Protein AF-0000000073392767 (afdb_homodimer)

Sequence (766 aa):
MIFISKFLPYGKQCIDQEDIDAVADVLSEDFITQGPKITEFEEEIAKYVGAKYGVAFNSGTSALHGAYFALGLDKGDEMITTPNTFVATANAGLYLGAKVNFCDVEKQTGNIDASKLEANENTKLITPVHYSGNPVNLKEIADIAEDNDARIIEDGAHALGAKYNGKKIGSLKYSEMAMFSFHPVKHITTGEGGIIVTNDEEYYERLQLFRSHGITKNNLVNPRDGDWYYEMQHLGFNYRITDIQCALGLSQLKKLDSFVENRRKIAEKYNGMFEDNPYFDVVKENPDGESAYHLYPILLKEKYANHKKEIFSKLRSEGLGVQVHYIPVYLQPYYQNLGFNKGLCPVDEEFYKRELSIPMYPTLTDEDLEFVQEKLYKVFSEYMIFISKFLPYGKQCIDQEDIDAVADVLSEDFITQGPKITEFEEEIAKYVGAKYGVAFNSGTSALHGAYFALGLDKGDEMITTPNTFVATANAGLYLGAKVNFCDVEKQTGNIDASKLEANENTKLITPVHYSGNPVNLKEIADIAEDNDARIIEDGAHALGAKYNGKKIGSLKYSEMAMFSFHPVKHITTGEGGIIVTNDEEYYERLQLFRSHGITKNNLVNPRDGDWYYEMQHLGFNYRITDIQCALGLSQLKKLDSFVENRRKIAEKYNGMFEDNPYFDVVKENPDGESAYHLYPILLKEKYANHKKEIFSKLRSEGLGVQVHYIPVYLQPYYQNLGFNKGLCPVDEEFYKRELSIPMYPTLTDEDLEFVQEKLYKVFSEY

Secondary structure (DSSP, 8-state):
-------EES------HHHHHHHHHHHTSS-SBSSHHHHHHHHHHHHHHT-SEEEEESSHHHHHHHHHHHHT--TT-EEEE-SSS-THHHHHHHHTT-EEEE--B-TTT-SB-GGG----TTEEEEE-B-GGG----HHHHHHHHHHTT-EEEEE-TT-TT-EETTEETTS-SS-SEEEEE--TTSSS--SS-EEEEES-HHHHHHHHHHHBTTEESSS-SS--SSTT--EE-S---B-PPBHHHHHHHHHHHTTHHHHHHHHHHHHHHHHHHTTT-SSEEEPPPPTTEE---S-EEEEE-HHHHTTHHHHHHHHHHTTEE-B-----GGGSHHHHHTT--TTSSHHHHHHHHHEEEEP--TT--HHHHHHHHHHHHHHHTT-/-------EES------HHHHHHHHHHHTSS-SBSSHHHHHHHHHHHHHHT-SEEEEESSHHHHHHHHHHHHT--TT-EEEE-SSS-THHHHHHHHTT-EEEE--B-TTT-SB-GGG----TTEEEEE-B-GGG----HHHHHHHHHHTT-EEEEE-TT-TT-EETTEETTS-SS-SEEEEE--TTSSS--SS-EEEEES-HHHHHHHHHHHBTTEESSS-SS--SSTT--EE-S---B-PPBHHHHHHHHHHHTTHHHHHHHHHHHHHHHHHHTTT-SSEEEPPPPTTEE---S-EEEEE-HHHHTTHHHHHHHHHHTTEE-B-----GGGSHHHHHTT--TTSSHHHHHHHHHEEEEP--TT--HHHHHHHHHHHHHHHTT-

InterPro domains:
  IPR000653 DegT/DnrJ/EryC1/StrS aminotransferase [PF01041] (14-376)
  IPR000653 DegT/DnrJ/EryC1/StrS aminotransferase [PIRSF000390] (6-381)
  IPR000653 DegT/DnrJ/EryC1/StrS aminotransferase [PTHR30244] (8-380)
  IPR000653 DegT/DnrJ/EryC1/StrS aminotransferase [cd00616] (19-376)
  IPR015421 Pyridoxal phosphate-dependent transferase, major domain [G3DSA:3.40.640.10] (3-255)
  IPR015422 Pyridoxal phosphate-dependent transferase, small domain [G3DSA:3.90.1150.10] (257-383)
  IPR015424 Pyridoxal phosphate-dependent transferase [SSF53383] (7-381)
  IPR020026 UDP-4-amino-4,6-dideoxy-N-acetyl-beta-L-altrosamine transaminase [TIGR03588] (7-380)

Structure (mmCIF, N/CA/C/O backbone):
data_AF-0000000073392767-model_v1
#
loop_
_entity.id
_entity.type
_entity.pdbx_description
1 polymer 'Pleiotropic regulatory protein DegT (PLP-dependent)'
#
loop_
_atom_site.group_PDB
_atom_site.id
_atom_site.type_symbol
_atom_site.label_atom_id
_atom_site.label_alt_id
_atom_site.label_comp_id
_atom_site.label_asym_id
_atom_site.label_entity_id
_atom_site.label_seq_id
_atom_site.pdbx_PDB_ins_code
_atom_site.Cartn_x
_atom_site.Cartn_y
_atom_site.Cartn_z
_atom_site.occupancy
_atom_site.B_iso_or_equiv
_atom_site.auth_seq_id
_atom_site.auth_comp_id
_atom_site.auth_asym_id
_atom_site.auth_atom_id
_atom_site.pdbx_PDB_model_num
ATOM 1 N N . MET A 1 1 ? 22.078 -32.375 21.266 1 30.36 1 MET A N 1
ATOM 2 C CA . MET A 1 1 ? 22.281 -31.703 19.984 1 30.36 1 MET A CA 1
ATOM 3 C C . MET A 1 1 ? 20.984 -31.688 19.188 1 30.36 1 MET A C 1
ATOM 5 O O . MET A 1 1 ? 20.516 -32.75 18.75 1 30.36 1 MET A O 1
ATOM 9 N N . ILE A 1 2 ? 20.047 -30.891 19.453 1 40.34 2 ILE A N 1
ATOM 10 C CA . ILE A 1 2 ? 18.703 -31 18.891 1 40.34 2 ILE A CA 1
ATOM 11 C C . ILE A 1 2 ? 18.766 -30.938 17.375 1 40.34 2 ILE A C 1
ATOM 13 O O . ILE A 1 2 ? 19.266 -29.953 16.812 1 40.34 2 ILE A O 1
ATOM 17 N N . PHE A 1 3 ? 18.891 -32.031 16.703 1 46.5 3 PHE A N 1
ATOM 18 C CA . PHE A 1 3 ? 18.969 -32.219 15.258 1 46.5 3 PHE A CA 1
ATOM 19 C C . PHE A 1 3 ? 17.938 -31.359 14.531 1 46.5 3 PHE A C 1
ATOM 21 O O . PHE A 1 3 ? 16.734 -31.562 14.672 1 46.5 3 PHE A O 1
ATOM 28 N N . ILE A 1 4 ? 18.203 -30.141 14.516 1 52.38 4 ILE A N 1
ATOM 29 C CA . ILE A 1 4 ? 17.219 -29.344 13.781 1 52.38 4 ILE A CA 1
ATOM 30 C C . ILE A 1 4 ? 17.047 -29.906 12.375 1 52.38 4 ILE A C 1
ATOM 32 O O . ILE A 1 4 ? 18 -29.969 11.602 1 52.38 4 ILE A O 1
ATOM 36 N N . SER A 1 5 ? 16.047 -30.812 12.062 1 75.69 5 SER A N 1
ATOM 37 C CA . SER A 1 5 ? 15.766 -31.453 10.781 1 75.69 5 SER A CA 1
ATOM 38 C C . SER A 1 5 ? 15.734 -30.438 9.648 1 75.69 5 SER A C 1
ATOM 40 O O . SER A 1 5 ? 15.398 -29.281 9.859 1 75.69 5 SER A O 1
ATOM 42 N N . LYS A 1 6 ? 16.484 -30.734 8.664 1 91.25 6 LYS A N 1
ATOM 43 C CA . LYS A 1 6 ? 16.594 -29.953 7.434 1 91.25 6 LYS A CA 1
ATOM 44 C C . LYS A 1 6 ? 15.219 -29.641 6.863 1 91.25 6 LYS A C 1
ATOM 46 O O . LYS A 1 6 ? 14.359 -30.516 6.781 1 91.25 6 LYS A O 1
ATOM 51 N N . PHE A 1 7 ? 14.82 -28.25 6.582 1 96.62 7 PHE A N 1
ATOM 52 C CA . PHE A 1 7 ? 13.562 -27.828 5.973 1 96.62 7 PHE A CA 1
ATOM 53 C C . PHE A 1 7 ? 13.828 -26.953 4.758 1 96.62 7 PHE A C 1
ATOM 55 O O . PHE A 1 7 ? 14.5 -25.922 4.859 1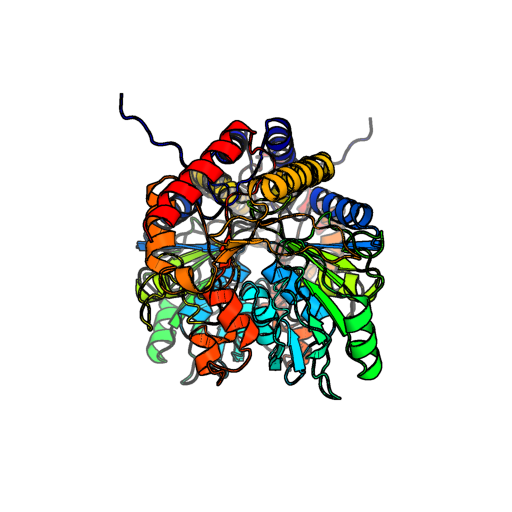 96.62 7 PHE A O 1
ATOM 62 N N . LEU A 1 8 ? 13.375 -27.422 3.561 1 97.81 8 LEU A N 1
ATOM 63 C CA . LEU A 1 8 ? 13.461 -26.656 2.318 1 97.81 8 LEU A CA 1
ATOM 64 C C . LEU A 1 8 ? 12.117 -26.016 1.984 1 97.81 8 LEU A C 1
ATOM 66 O O . LEU A 1 8 ? 11.18 -26.703 1.565 1 97.81 8 LEU A O 1
ATOM 70 N N . PRO A 1 9 ? 12.023 -24.641 2.148 1 97.19 9 PRO A N 1
ATOM 71 C CA . PRO A 1 9 ? 10.766 -24 1.758 1 97.19 9 PRO A CA 1
ATOM 72 C C . PRO A 1 9 ? 10.508 -24.078 0.255 1 97.19 9 PRO A C 1
ATOM 74 O O . PRO A 1 9 ? 11.422 -24.375 -0.519 1 97.19 9 PRO A O 1
ATOM 77 N N . TYR A 1 10 ? 9.273 -23.859 -0.136 1 96.81 10 TYR A N 1
ATOM 78 C CA . TYR A 1 10 ? 8.977 -23.938 -1.562 1 96.81 10 TYR A CA 1
ATOM 79 C C . TYR A 1 10 ? 9.672 -22.812 -2.322 1 96.81 10 TYR A C 1
ATOM 81 O O . TYR A 1 10 ? 9.945 -22.938 -3.518 1 96.81 10 TYR A O 1
ATOM 89 N N . GLY A 1 11 ? 9.875 -21.656 -1.619 1 95.69 11 GLY A N 1
ATOM 90 C CA . GLY A 1 11 ? 10.555 -20.484 -2.133 1 95.69 11 GLY A CA 1
ATOM 91 C C . GLY A 1 11 ? 11.188 -19.641 -1.046 1 95.69 11 GLY A C 1
ATOM 92 O O . GLY A 1 11 ? 10.75 -19.656 0.104 1 95.69 11 GLY A O 1
ATOM 93 N N . LYS A 1 12 ? 12.18 -18.922 -1.432 1 92.94 12 LYS A N 1
ATOM 94 C CA . LYS A 1 12 ? 12.875 -18.078 -0.468 1 92.94 12 LYS A CA 1
ATOM 95 C C . LYS A 1 12 ? 13.641 -16.953 -1.171 1 92.94 12 LYS A C 1
ATOM 97 O O . LYS A 1 12 ? 14.125 -17.141 -2.287 1 92.94 12 LYS A O 1
ATOM 102 N N . GLN A 1 13 ? 13.742 -15.797 -0.454 1 93.75 13 GLN A N 1
ATOM 103 C CA . GLN A 1 13 ? 14.523 -14.703 -1.011 1 93.75 13 GLN A CA 1
ATOM 104 C C . GLN A 1 13 ? 16.016 -14.945 -0.843 1 93.75 13 GLN A C 1
ATOM 106 O O . GLN A 1 13 ? 16.422 -15.75 -0.001 1 93.75 13 GLN A O 1
ATOM 111 N N . CYS A 1 14 ? 16.719 -14.305 -1.62 1 95.62 14 CYS A N 1
ATOM 112 C CA . CYS A 1 14 ? 18.188 -14.273 -1.542 1 95.62 14 CYS A CA 1
ATOM 113 C C . CYS A 1 14 ? 18.688 -12.852 -1.336 1 95.62 14 CYS A C 1
ATOM 115 O O . CYS A 1 14 ? 18.75 -12.07 -2.283 1 95.62 14 CYS A O 1
ATOM 117 N N . ILE A 1 15 ? 19.109 -12.516 -0.132 1 97.25 15 ILE A N 1
ATOM 118 C CA . ILE A 1 15 ? 19.578 -11.18 0.223 1 97.25 15 ILE A CA 1
ATOM 119 C C . ILE A 1 15 ? 21.031 -11.258 0.706 1 97.25 15 ILE A C 1
ATOM 121 O O . ILE A 1 15 ? 21.359 -12.07 1.574 1 97.25 15 ILE A O 1
ATOM 125 N N . ASP A 1 16 ? 21.906 -10.5 0.13 1 97.44 16 ASP A N 1
ATOM 126 C CA . ASP A 1 16 ? 23.312 -10.492 0.541 1 97.44 16 ASP A CA 1
AT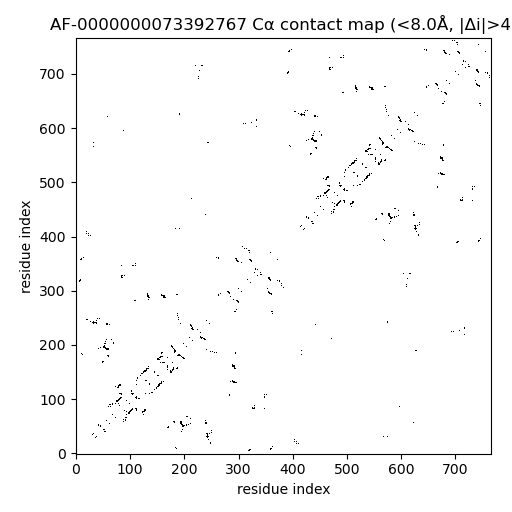OM 127 C C . ASP A 1 16 ? 23.719 -9.117 1.056 1 97.44 16 ASP A C 1
ATOM 129 O O . ASP A 1 16 ? 22.875 -8.25 1.267 1 97.44 16 ASP A O 1
ATOM 133 N N . GLN A 1 17 ? 25 -8.945 1.329 1 97.88 17 GLN A N 1
ATOM 134 C CA . GLN A 1 17 ? 25.5 -7.727 1.965 1 97.88 17 GLN A CA 1
ATOM 135 C C . GLN A 1 17 ? 25.328 -6.516 1.048 1 97.88 17 GLN A C 1
ATOM 137 O O . GLN A 1 17 ? 25.078 -5.406 1.519 1 97.88 17 GLN A O 1
ATOM 142 N N . GLU A 1 18 ? 25.5 -6.699 -0.242 1 98.31 18 GLU A N 1
ATOM 143 C CA . GLU A 1 18 ? 25.281 -5.602 -1.182 1 98.31 18 GLU A CA 1
ATOM 144 C C . GLU A 1 18 ? 23.859 -5.055 -1.083 1 98.31 18 GLU A C 1
ATOM 146 O O . GLU A 1 18 ? 23.641 -3.846 -1.184 1 98.31 18 GLU A O 1
ATOM 151 N N . ASP A 1 19 ? 22.922 -5.941 -0.932 1 98.56 19 ASP A N 1
ATOM 152 C CA . ASP A 1 19 ? 21.516 -5.543 -0.75 1 98.56 19 ASP A CA 1
ATOM 153 C C . ASP A 1 19 ? 21.344 -4.727 0.527 1 98.56 19 ASP A C 1
ATOM 155 O O . ASP A 1 19 ? 20.688 -3.688 0.519 1 98.56 19 ASP A O 1
ATOM 159 N N . ILE A 1 20 ? 21.922 -5.238 1.626 1 98.44 20 ILE A N 1
ATOM 160 C CA . ILE A 1 20 ? 21.812 -4.594 2.93 1 98.44 20 ILE A CA 1
ATOM 161 C C . ILE A 1 20 ? 22.422 -3.193 2.865 1 98.44 20 ILE A C 1
ATOM 163 O O . ILE A 1 20 ? 21.828 -2.229 3.355 1 98.44 20 ILE A O 1
ATOM 167 N N . ASP A 1 21 ? 23.562 -3.053 2.213 1 98.38 21 ASP A N 1
ATOM 168 C CA . ASP A 1 21 ? 24.25 -1.77 2.088 1 98.38 21 ASP A CA 1
ATOM 169 C C . ASP A 1 21 ? 23.422 -0.78 1.275 1 98.38 21 ASP A C 1
ATOM 171 O O . ASP A 1 21 ? 23.359 0.406 1.607 1 98.38 21 ASP A O 1
ATOM 175 N N . ALA A 1 22 ? 22.828 -1.243 0.204 1 98.44 22 ALA A N 1
ATOM 176 C CA . ALA A 1 22 ? 22 -0.384 -0.638 1 98.44 22 ALA A CA 1
ATOM 177 C C . ALA A 1 22 ? 20.844 0.218 0.16 1 98.44 22 ALA A C 1
ATOM 179 O O . ALA A 1 22 ? 20.516 1.4 0.006 1 98.44 22 ALA A O 1
ATOM 180 N N . VAL A 1 23 ? 20.25 -0.563 1.016 1 98.38 23 VAL A N 1
ATOM 181 C CA . VAL A 1 23 ? 19.125 -0.116 1.834 1 98.38 23 VAL A CA 1
ATOM 182 C C . VAL A 1 23 ? 19.625 0.862 2.898 1 98.38 23 VAL A C 1
ATOM 184 O O . VAL A 1 23 ? 19 1.898 3.135 1 98.38 23 VAL A O 1
ATOM 187 N N . ALA A 1 24 ? 20.672 0.52 3.537 1 97.5 24 ALA A N 1
ATOM 188 C CA . ALA A 1 24 ? 21.234 1.392 4.559 1 97.5 24 ALA A CA 1
ATOM 189 C C . ALA A 1 24 ? 21.578 2.766 3.982 1 97.5 24 ALA A C 1
ATOM 191 O O . ALA A 1 24 ? 21.344 3.789 4.629 1 97.5 24 ALA A O 1
ATOM 192 N N . ASP A 1 25 ? 22.094 2.785 2.818 1 97.38 25 ASP A N 1
ATOM 193 C CA . ASP A 1 25 ? 22.531 4.023 2.176 1 97.38 25 ASP A CA 1
ATOM 194 C C . ASP A 1 25 ? 21.344 4.965 1.954 1 97.38 25 ASP A C 1
ATOM 196 O O . ASP A 1 25 ? 21.469 6.18 2.127 1 97.38 25 ASP A O 1
ATOM 200 N N . VAL A 1 26 ? 20.25 4.438 1.574 1 97.19 26 VAL A N 1
ATOM 201 C CA . VAL A 1 26 ? 19.078 5.254 1.252 1 97.19 26 VAL A CA 1
ATOM 202 C C . VAL A 1 26 ? 18.562 5.938 2.516 1 97.19 26 VAL A C 1
ATOM 204 O O . VAL A 1 26 ? 18.062 7.059 2.457 1 97.19 26 VAL A O 1
ATOM 207 N N . LEU A 1 27 ? 18.703 5.324 3.688 1 96.56 27 LEU A N 1
ATOM 208 C CA . LEU A 1 27 ? 18.188 5.852 4.945 1 96.56 27 LEU A CA 1
ATOM 209 C C . LEU A 1 27 ? 18.969 7.098 5.363 1 96.56 27 LEU A C 1
ATOM 211 O O . LEU A 1 27 ? 18.5 7.867 6.215 1 96.56 27 LEU A O 1
ATOM 215 N N . SER A 1 28 ? 20.062 7.293 4.754 1 92.56 28 SER A N 1
ATOM 216 C CA . SER A 1 28 ? 20.875 8.461 5.055 1 92.56 28 SER A CA 1
ATOM 217 C C . SER A 1 28 ? 20.625 9.594 4.066 1 92.56 28 SER A C 1
ATOM 219 O O . SER A 1 28 ? 21.203 10.672 4.188 1 92.56 28 SER A O 1
ATOM 221 N N . GLU A 1 29 ? 19.797 9.312 3.119 1 89.62 29 GLU A N 1
ATOM 222 C CA . GLU A 1 29 ? 19.484 10.305 2.086 1 89.62 29 GLU A CA 1
ATOM 223 C C . GLU A 1 29 ? 18.344 11.211 2.514 1 89.62 29 GLU A C 1
ATOM 225 O O . GLU A 1 29 ? 17.688 10.953 3.527 1 89.62 29 GLU A O 1
ATOM 230 N N . ASP A 1 30 ? 18.109 12.266 1.703 1 86.88 30 ASP A N 1
ATOM 231 C CA . ASP A 1 30 ? 17.062 13.242 1.997 1 86.88 30 ASP A CA 1
ATOM 232 C C . ASP A 1 30 ? 15.68 12.641 1.809 1 86.88 30 ASP A C 1
ATOM 234 O O . ASP A 1 30 ? 14.719 13.055 2.469 1 86.88 30 ASP A O 1
ATOM 238 N N . PHE A 1 31 ? 15.578 11.711 0.869 1 90.56 31 PHE A N 1
ATOM 239 C CA . PHE A 1 31 ? 14.281 11.109 0.556 1 90.56 31 PHE A CA 1
ATOM 240 C C . PHE A 1 31 ? 14.289 9.617 0.885 1 90.56 31 PHE A C 1
ATOM 242 O O . PHE A 1 31 ? 15.102 8.859 0.355 1 90.56 31 PHE A O 1
ATOM 249 N N . ILE A 1 32 ? 13.383 9.25 1.729 1 94.62 32 ILE A N 1
ATOM 250 C CA . ILE A 1 32 ? 13.227 7.824 2.006 1 94.62 32 ILE A CA 1
ATOM 251 C C . ILE A 1 32 ? 11.93 7.316 1.389 1 94.62 32 ILE A C 1
ATOM 253 O O . ILE A 1 32 ? 11.633 6.117 1.446 1 94.62 32 ILE A O 1
ATOM 257 N N . THR A 1 33 ? 11.117 8.164 0.899 1 95.62 33 THR A N 1
ATOM 258 C CA . THR A 1 33 ? 9.984 7.926 0.007 1 95.62 33 THR A CA 1
ATOM 259 C C . THR A 1 33 ? 9.805 9.094 -0.963 1 95.62 33 THR A C 1
ATOM 261 O O . THR A 1 33 ? 10.367 10.172 -0.755 1 95.62 33 THR A O 1
ATOM 264 N N . GLN A 1 34 ? 9.094 8.789 -2.102 1 95.38 34 GLN A N 1
ATOM 265 C CA . GLN A 1 34 ? 8.844 9.781 -3.141 1 95.38 34 GLN A CA 1
ATOM 266 C C . GLN A 1 34 ? 10.148 10.398 -3.639 1 95.38 34 GLN A C 1
ATOM 268 O O . GLN A 1 34 ? 10.211 11.602 -3.914 1 95.38 34 GLN A O 1
ATOM 273 N N . GLY A 1 35 ? 11.195 9.586 -3.668 1 96.25 35 GLY A N 1
ATOM 274 C CA . GLY A 1 35 ? 12.516 10.062 -4.035 1 96.25 35 GLY A CA 1
ATOM 275 C C . GLY A 1 35 ? 13.055 9.406 -5.293 1 96.25 35 GLY A C 1
ATOM 276 O O . GLY A 1 35 ? 12.328 8.727 -6.008 1 96.25 35 GLY A O 1
ATOM 277 N N . PRO A 1 36 ? 14.273 9.656 -5.582 1 97.75 36 PRO A N 1
ATOM 278 C CA . PRO A 1 36 ? 14.859 9.281 -6.871 1 97.75 36 PRO A CA 1
ATOM 279 C C . PRO A 1 36 ? 15.031 7.773 -7.031 1 97.75 36 PRO A C 1
ATOM 281 O O . PRO A 1 36 ? 15.078 7.27 -8.156 1 97.75 36 PRO A O 1
ATOM 284 N N . LYS A 1 37 ? 15.156 7.016 -5.926 1 98.5 37 LYS A N 1
ATOM 285 C CA . LYS A 1 37 ? 15.336 5.57 -6.047 1 98.5 37 LYS A CA 1
ATOM 286 C C . LYS A 1 37 ? 14.117 4.914 -6.688 1 98.5 37 LYS A C 1
ATOM 288 O O . LYS A 1 37 ? 14.25 3.902 -7.383 1 98.5 37 LYS A O 1
ATOM 293 N N . ILE A 1 38 ? 12.945 5.496 -6.469 1 98.81 38 ILE A N 1
ATOM 294 C CA . ILE A 1 38 ? 11.727 4.973 -7.074 1 98.81 38 ILE A CA 1
ATOM 295 C C . ILE A 1 38 ? 11.789 5.141 -8.594 1 98.81 38 ILE A C 1
ATOM 297 O O . ILE A 1 38 ? 11.555 4.191 -9.344 1 98.81 38 ILE A O 1
ATOM 301 N N . THR A 1 39 ? 12.156 6.324 -9.023 1 98.69 39 THR A N 1
ATOM 302 C CA . THR A 1 39 ? 12.266 6.602 -10.453 1 98.69 39 THR A CA 1
ATOM 303 C C . THR A 1 39 ? 13.32 5.715 -11.102 1 98.69 39 THR A C 1
ATOM 305 O O . THR A 1 39 ? 13.102 5.16 -12.18 1 98.69 39 THR A O 1
ATOM 308 N N . GLU A 1 40 ? 14.43 5.602 -10.438 1 98.88 40 GLU A N 1
ATOM 309 C CA . GLU A 1 40 ? 15.508 4.758 -10.945 1 98.88 40 GLU A CA 1
ATOM 310 C C . GLU A 1 40 ? 15.047 3.309 -11.094 1 98.88 40 GLU A C 1
ATOM 312 O O . GLU A 1 40 ? 15.32 2.664 -12.109 1 98.88 40 GLU A O 1
ATOM 317 N N . PHE A 1 41 ? 14.414 2.812 -10.094 1 98.94 41 PHE A N 1
ATOM 318 C CA . PHE A 1 41 ? 13.922 1.438 -10.109 1 98.94 41 PHE A CA 1
ATOM 319 C C . PHE A 1 41 ? 12.945 1.227 -11.25 1 98.94 41 PHE A C 1
ATOM 321 O O . PHE A 1 41 ? 13.031 0.231 -11.977 1 98.94 41 PHE A O 1
ATOM 328 N N . GLU A 1 42 ? 11.984 2.17 -11.398 1 98.94 42 GLU A N 1
ATOM 329 C CA . GLU A 1 42 ? 10.992 2.135 -12.477 1 98.94 42 GLU A CA 1
ATOM 330 C C . GLU A 1 42 ? 11.672 2.094 -13.844 1 98.94 42 GLU A C 1
ATOM 332 O O . GLU A 1 42 ? 11.328 1.263 -14.688 1 98.94 42 GLU A O 1
ATOM 337 N N . GLU A 1 43 ? 12.625 2.912 -14.031 1 98.88 43 GLU A N 1
ATOM 338 C CA . GLU A 1 43 ? 13.32 3.01 -15.312 1 98.88 43 GLU A CA 1
ATOM 339 C C . GLU A 1 43 ? 14.125 1.744 -15.602 1 98.88 43 GLU A C 1
ATOM 341 O O . GLU A 1 43 ? 14.133 1.249 -16.734 1 98.88 43 GLU A O 1
ATOM 346 N N . GLU A 1 44 ? 14.781 1.227 -14.602 1 98.94 44 GLU A N 1
ATOM 347 C CA . GLU A 1 44 ? 15.641 0.059 -14.797 1 98.94 44 GLU A CA 1
ATOM 348 C C . GLU A 1 44 ? 14.812 -1.188 -15.086 1 98.94 44 GLU A C 1
ATOM 350 O O . GLU A 1 44 ? 15.219 -2.033 -15.891 1 98.94 44 GLU A O 1
ATOM 355 N N . ILE A 1 45 ? 13.672 -1.34 -14.453 1 98.94 45 ILE A N 1
ATOM 356 C CA . ILE A 1 45 ? 12.805 -2.479 -14.742 1 98.94 45 ILE A CA 1
ATOM 357 C C . ILE A 1 45 ? 12.266 -2.365 -16.156 1 98.94 45 ILE A C 1
ATOM 359 O O . ILE A 1 45 ? 12.242 -3.352 -16.906 1 98.94 45 ILE A O 1
ATOM 363 N N . ALA A 1 46 ? 11.727 -1.146 -16.484 1 98.94 46 ALA A N 1
ATOM 364 C CA . ALA A 1 46 ? 11.219 -0.934 -17.844 1 98.94 46 ALA A CA 1
ATOM 365 C C . ALA A 1 46 ? 12.289 -1.271 -18.875 1 98.94 46 ALA A C 1
ATOM 367 O O . ALA A 1 46 ? 12.016 -1.987 -19.844 1 98.94 46 ALA A O 1
ATOM 368 N N . LYS A 1 47 ? 13.492 -0.796 -18.625 1 98.88 47 LYS A N 1
ATOM 369 C CA . LYS A 1 47 ? 14.602 -1.066 -19.531 1 98.88 47 LYS A CA 1
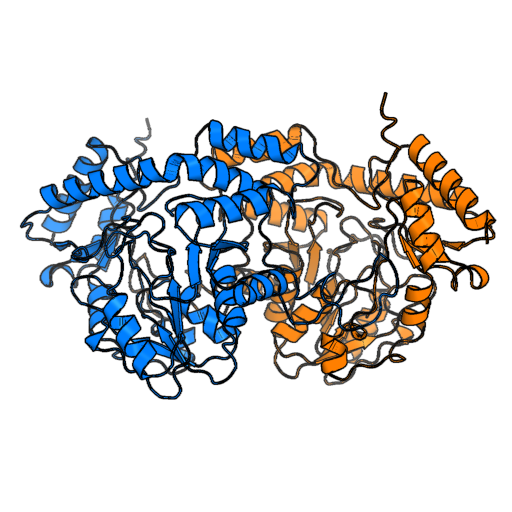ATOM 370 C C . LYS A 1 47 ? 14.891 -2.562 -19.625 1 98.88 47 LYS A C 1
ATOM 372 O O . LYS A 1 47 ? 15.109 -3.094 -20.719 1 98.88 47 LYS A O 1
ATOM 377 N N . TYR A 1 48 ? 14.914 -3.215 -18.531 1 98.88 48 TYR A N 1
ATOM 378 C CA . TYR A 1 48 ? 15.234 -4.633 -18.469 1 98.88 48 TYR A CA 1
ATOM 379 C C . TYR A 1 48 ? 14.297 -5.449 -19.344 1 98.88 48 TYR A C 1
ATOM 381 O O . TYR A 1 48 ? 14.727 -6.391 -20.016 1 98.88 48 TYR A O 1
ATOM 389 N N . VAL A 1 49 ? 13 -5.125 -19.344 1 98.81 49 VAL A N 1
ATOM 390 C CA . VAL A 1 49 ? 12.031 -5.961 -20.047 1 98.81 49 VAL A CA 1
ATOM 391 C C . VAL A 1 49 ? 11.805 -5.422 -21.453 1 98.81 49 VAL A C 1
ATOM 393 O O . VAL A 1 49 ? 11.102 -6.039 -22.266 1 98.81 49 VAL A O 1
ATOM 396 N N . GLY A 1 50 ? 12.336 -4.25 -21.75 1 98.62 50 GLY A N 1
ATOM 397 C CA . GLY A 1 50 ? 12.211 -3.676 -23.078 1 98.62 50 GLY A CA 1
ATOM 398 C C . GLY A 1 50 ? 10.969 -2.812 -23.25 1 98.62 50 GLY A C 1
ATOM 399 O O . GLY A 1 50 ? 10.422 -2.713 -24.344 1 98.62 50 GLY A O 1
ATOM 400 N N . ALA A 1 51 ? 10.406 -2.219 -22.188 1 98.88 51 ALA A N 1
ATOM 401 C CA . ALA A 1 51 ? 9.281 -1.294 -22.219 1 98.88 51 ALA A CA 1
ATOM 402 C C . ALA A 1 51 ? 9.75 0.151 -22.078 1 98.88 51 ALA A C 1
ATOM 404 O O . ALA A 1 51 ? 10.898 0.401 -21.703 1 98.88 51 ALA A O 1
ATOM 405 N N . LYS A 1 52 ? 8.875 1.088 -22.344 1 98.81 52 LYS A N 1
ATOM 406 C CA . LYS A 1 52 ? 9.234 2.502 -22.297 1 98.81 52 LYS A CA 1
ATOM 407 C C . LYS A 1 52 ? 9.094 3.059 -20.891 1 98.81 52 LYS A C 1
ATOM 409 O O . LYS A 1 52 ? 9.906 3.873 -20.453 1 98.81 52 LYS A O 1
ATOM 414 N N . TYR A 1 53 ? 8.047 2.672 -20.188 1 98.88 53 TYR A N 1
ATOM 415 C CA . TYR A 1 53 ? 7.719 3.258 -18.891 1 98.88 53 TYR A CA 1
ATOM 416 C C . TYR A 1 53 ? 7.496 2.176 -17.844 1 98.88 53 TYR A C 1
ATOM 418 O O . TYR A 1 53 ? 7.02 1.083 -18.156 1 98.88 53 TYR A O 1
ATOM 426 N N . GLY A 1 54 ? 7.871 2.412 -16.641 1 98.94 54 GLY A N 1
ATOM 427 C CA . GLY A 1 54 ? 7.5 1.648 -15.453 1 98.94 54 GLY A CA 1
ATOM 428 C C . GLY A 1 54 ? 6.914 2.506 -14.352 1 98.94 54 GLY A C 1
ATOM 429 O O . GLY A 1 54 ? 7.32 3.656 -14.164 1 98.94 54 GLY A O 1
ATOM 430 N N . VAL A 1 55 ? 5.93 2.062 -13.672 1 98.94 55 VAL A N 1
ATOM 431 C CA . VAL A 1 55 ? 5.371 2.703 -12.492 1 98.94 55 VAL A CA 1
ATOM 432 C C . VAL A 1 55 ? 5.316 1.703 -11.336 1 98.94 55 VAL A C 1
ATOM 434 O O . VAL A 1 55 ? 4.625 0.687 -11.422 1 98.94 55 VAL A O 1
ATOM 437 N N . ALA A 1 56 ? 6.031 1.993 -10.281 1 98.94 56 ALA A N 1
ATOM 438 C CA . ALA A 1 56 ? 6.133 1.082 -9.148 1 98.94 56 ALA A CA 1
ATOM 439 C C . ALA A 1 56 ? 5.031 1.35 -8.125 1 98.94 56 ALA A C 1
ATOM 441 O O . ALA A 1 56 ? 4.605 2.492 -7.949 1 98.94 56 ALA A O 1
ATOM 442 N N . PHE A 1 57 ? 4.551 0.331 -7.512 1 98.94 57 PHE A N 1
ATOM 443 C CA . PHE A 1 57 ? 3.492 0.334 -6.512 1 98.94 57 PHE A CA 1
ATOM 444 C C . PHE A 1 57 ? 3.928 -0.417 -5.258 1 98.94 57 PHE A C 1
ATOM 446 O O . PHE A 1 57 ? 4.922 -1.145 -5.281 1 98.94 57 PHE A O 1
ATOM 453 N N . ASN A 1 58 ? 3.17 -0.291 -4.195 1 98.88 58 ASN A N 1
ATOM 454 C CA . ASN A 1 58 ? 3.514 -0.906 -2.918 1 98.88 58 ASN A CA 1
ATOM 455 C C . ASN A 1 58 ? 3.256 -2.41 -2.934 1 98.88 58 ASN A C 1
ATOM 457 O O . ASN A 1 58 ? 3.703 -3.129 -2.037 1 98.88 58 ASN A O 1
ATOM 461 N N . SER A 1 59 ? 2.531 -2.936 -3.928 1 98.81 59 SER A N 1
ATOM 462 C CA . SER A 1 59 ? 2.271 -4.363 -4.07 1 98.81 59 SER A CA 1
ATOM 463 C C . SER A 1 59 ? 1.862 -4.711 -5.496 1 98.81 59 SER A C 1
ATOM 465 O O . SER A 1 59 ? 1.52 -3.826 -6.285 1 98.81 59 SER A O 1
ATOM 467 N N . GLY A 1 60 ? 1.952 -6.008 -5.816 1 98.88 60 GLY A N 1
ATOM 468 C CA . GLY A 1 60 ? 1.423 -6.461 -7.094 1 98.88 60 GLY A CA 1
ATOM 469 C C . GLY A 1 60 ? -0.072 -6.242 -7.23 1 98.88 60 GLY A C 1
ATOM 470 O O . GLY A 1 60 ? -0.557 -5.902 -8.312 1 98.88 60 GLY A O 1
ATOM 471 N N . THR A 1 61 ? -0.847 -6.414 -6.156 1 98.88 61 THR A N 1
ATOM 472 C CA . THR A 1 61 ? -2.289 -6.191 -6.148 1 98.88 61 THR A CA 1
ATOM 473 C C . THR A 1 61 ? -2.613 -4.738 -6.48 1 98.88 61 THR A C 1
ATOM 475 O O . THR A 1 61 ? -3.479 -4.465 -7.312 1 98.88 61 THR A O 1
ATOM 478 N N . SER A 1 62 ? -1.888 -3.832 -5.82 1 98.94 62 SER A N 1
ATOM 479 C CA . SER A 1 62 ? -2.07 -2.41 -6.09 1 98.94 62 SER A CA 1
ATOM 480 C C . SER A 1 62 ? -1.732 -2.074 -7.539 1 98.94 62 SER A C 1
ATOM 482 O O . SER A 1 62 ? -2.398 -1.246 -8.164 1 98.94 62 SER A O 1
ATOM 484 N N . ALA A 1 63 ? -0.698 -2.699 -8.023 1 98.94 63 ALA A N 1
ATOM 485 C CA . ALA A 1 63 ? -0.294 -2.477 -9.414 1 98.94 63 ALA A CA 1
ATOM 486 C C . ALA A 1 63 ? -1.387 -2.918 -10.383 1 98.94 63 ALA A C 1
ATOM 488 O O . ALA A 1 63 ? -1.726 -2.191 -11.32 1 98.94 63 ALA A O 1
ATOM 489 N N . LEU A 1 64 ? -1.943 -4.105 -10.148 1 98.94 64 LEU A N 1
ATOM 490 C CA . LEU A 1 64 ? -3.027 -4.598 -11 1 98.94 64 LEU A CA 1
ATOM 491 C C . LEU A 1 64 ? -4.234 -3.666 -10.93 1 98.94 64 LEU A C 1
ATOM 493 O O . LEU A 1 64 ? -4.84 -3.352 -11.953 1 98.94 64 LEU A O 1
ATOM 497 N N . HIS A 1 65 ? -4.574 -3.232 -9.727 1 98.94 65 HIS A N 1
ATOM 498 C CA . HIS A 1 65 ? -5.66 -2.27 -9.562 1 98.94 65 HIS A CA 1
ATOM 499 C C . HIS A 1 65 ? -5.418 -1.019 -10.398 1 98.94 65 HIS A C 1
ATOM 501 O O . HIS A 1 65 ? -6.316 -0.563 -11.117 1 98.94 65 HIS A O 1
ATOM 507 N N . GLY A 1 66 ? -4.207 -0.487 -10.258 1 98.94 66 GLY A N 1
ATOM 508 C CA . GLY A 1 66 ? -3.842 0.683 -11.047 1 98.94 66 GLY A CA 1
ATOM 509 C C . GLY A 1 66 ? -3.916 0.445 -12.539 1 98.94 66 GLY A C 1
ATOM 510 O O . GLY A 1 66 ? -4.402 1.297 -13.289 1 98.94 66 GLY A O 1
ATOM 511 N N . ALA A 1 67 ? -3.422 -0.683 -12.992 1 98.94 67 ALA A N 1
ATOM 512 C CA . ALA A 1 67 ? -3.406 -0.998 -14.414 1 98.94 67 ALA A CA 1
ATOM 513 C C . ALA A 1 67 ? -4.824 -1.082 -14.977 1 98.94 67 ALA A C 1
ATOM 515 O O . ALA A 1 67 ? -5.105 -0.553 -16.047 1 98.94 67 ALA A O 1
ATOM 516 N N . TYR A 1 68 ? -5.676 -1.791 -14.25 1 98.94 68 TYR A N 1
ATOM 517 C CA . TYR A 1 68 ? -7.055 -1.932 -14.703 1 98.94 68 TYR A CA 1
ATOM 518 C C . TYR A 1 68 ? -7.754 -0.578 -14.75 1 98.94 68 TYR A C 1
ATOM 520 O O . TYR A 1 68 ? -8.484 -0.286 -15.695 1 98.94 68 TYR A O 1
ATOM 528 N N . PHE A 1 69 ? -7.512 0.297 -13.773 1 98.88 69 PHE A N 1
ATOM 529 C CA . PHE A 1 69 ? -8.031 1.659 -13.773 1 98.88 69 PHE A CA 1
ATOM 530 C C . PHE A 1 69 ? -7.512 2.439 -14.977 1 98.88 69 PHE A C 1
ATOM 532 O O . PHE A 1 69 ? -8.281 3.1 -15.672 1 98.88 69 PHE A O 1
ATOM 539 N N . ALA A 1 70 ? -6.199 2.369 -15.133 1 98.88 70 ALA A N 1
ATOM 540 C CA . ALA A 1 70 ? -5.57 3.133 -16.203 1 98.88 70 ALA A CA 1
ATOM 541 C C . ALA A 1 70 ? -6.137 2.736 -17.562 1 98.88 70 ALA A C 1
ATOM 543 O O . ALA A 1 70 ? -6.262 3.574 -18.469 1 98.88 70 ALA A O 1
ATOM 544 N N . LEU A 1 71 ? -6.457 1.438 -17.719 1 98.81 71 LEU A N 1
ATOM 545 C CA . LEU A 1 71 ? -7.023 0.935 -18.953 1 98.81 71 LEU A CA 1
ATOM 546 C C . LEU A 1 71 ? -8.445 1.443 -19.156 1 98.81 71 LEU A C 1
ATOM 548 O O . LEU A 1 71 ? -8.961 1.435 -20.281 1 98.81 71 LEU A O 1
ATOM 552 N N . GLY A 1 72 ? -9.109 1.83 -18.109 1 98.44 72 GLY A N 1
ATOM 553 C CA . GLY A 1 72 ? -10.461 2.35 -18.188 1 98.44 72 GLY A CA 1
ATOM 554 C C . GLY A 1 72 ? -11.523 1.309 -17.875 1 98.44 72 GLY A C 1
ATOM 555 O O . GLY A 1 72 ? -12.672 1.441 -18.281 1 98.44 72 GLY A O 1
ATOM 556 N N . LEU A 1 73 ? -11.094 0.21 -17.203 1 98.38 73 LEU A N 1
ATOM 557 C CA . LEU A 1 73 ? -12.078 -0.763 -16.734 1 98.38 73 LEU A CA 1
ATOM 558 C C . LEU A 1 73 ? -13.039 -0.127 -15.734 1 98.38 73 LEU A C 1
ATOM 560 O O . LEU A 1 73 ? -12.617 0.581 -14.82 1 98.38 73 LEU A O 1
ATOM 564 N N . ASP A 1 74 ? -14.297 -0.36 -15.898 1 96 74 ASP A N 1
ATOM 565 C CA . ASP A 1 74 ? -15.289 0.31 -15.055 1 96 74 ASP A CA 1
ATOM 566 C C . ASP A 1 74 ? -16.469 -0.61 -14.758 1 96 74 ASP A C 1
ATOM 568 O O . ASP A 1 74 ? -16.484 -1.771 -15.172 1 96 74 ASP A O 1
ATOM 572 N N . LYS A 1 75 ? -17.391 -0.05 -13.961 1 95.44 75 LYS A N 1
ATOM 573 C CA . LYS A 1 75 ? -18.562 -0.81 -13.531 1 95.44 75 LYS A CA 1
ATOM 574 C C . LYS A 1 75 ? -19.312 -1.39 -14.734 1 95.44 75 LYS A C 1
ATOM 576 O O . LYS A 1 75 ? -19.609 -0.673 -15.695 1 95.44 75 LYS A O 1
ATOM 581 N N . GLY A 1 76 ? -19.484 -2.715 -14.641 1 94.75 76 GLY A N 1
ATOM 582 C CA . GLY A 1 76 ? -20.266 -3.373 -15.672 1 94.75 76 GLY A CA 1
ATOM 583 C C . GLY A 1 76 ? -19.422 -3.955 -16.797 1 94.75 76 GLY A C 1
ATOM 584 O O . GLY A 1 76 ? -19.891 -4.824 -17.531 1 94.75 76 GLY A O 1
ATOM 585 N N . ASP A 1 77 ? -18.172 -3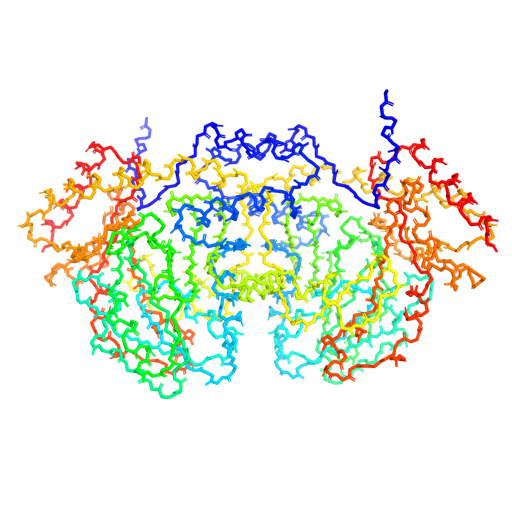.482 -16.984 1 97.19 77 ASP A N 1
ATOM 586 C CA . ASP A 1 77 ? -17.266 -4.082 -17.969 1 97.19 77 ASP A CA 1
ATOM 587 C C . ASP A 1 77 ? -16.953 -5.531 -17.609 1 97.19 77 ASP A C 1
ATOM 589 O O . ASP A 1 77 ? -16.938 -5.895 -16.422 1 97.19 77 ASP A O 1
ATOM 593 N N . GLU A 1 78 ? -16.688 -6.301 -18.641 1 98.31 78 GLU A N 1
ATOM 594 C CA . GLU A 1 78 ? -16.328 -7.695 -18.406 1 98.31 78 GLU A CA 1
ATOM 595 C C . GLU A 1 78 ? -14.82 -7.902 -18.562 1 98.31 78 GLU A C 1
ATOM 597 O O . GLU A 1 78 ? -14.203 -7.359 -19.484 1 98.31 78 GLU A O 1
ATOM 602 N N . MET A 1 79 ? -14.297 -8.586 -17.625 1 98.62 79 MET A N 1
ATOM 603 C CA . MET A 1 79 ? -12.914 -9.047 -17.734 1 98.62 79 MET A CA 1
ATOM 604 C C . MET A 1 79 ? -12.836 -10.562 -17.625 1 98.62 79 MET A C 1
ATOM 606 O O . MET A 1 79 ? -13.625 -11.18 -16.906 1 98.62 79 MET A O 1
ATOM 610 N N . ILE A 1 80 ? -11.906 -11.164 -18.344 1 98.88 80 ILE A N 1
ATOM 611 C CA . ILE A 1 80 ? -11.688 -12.602 -18.281 1 98.88 80 ILE A CA 1
ATOM 612 C C . ILE A 1 80 ? -10.258 -12.883 -17.812 1 98.88 80 ILE A C 1
ATOM 614 O O . ILE A 1 80 ? -9.312 -12.234 -18.266 1 98.88 80 ILE A O 1
ATOM 618 N N . THR A 1 81 ? -10.117 -13.719 -16.906 1 98.88 81 THR A N 1
ATOM 619 C CA . THR A 1 81 ? -8.812 -14.203 -16.469 1 98.88 81 THR A CA 1
ATOM 620 C C . THR A 1 81 ? -8.859 -15.695 -16.172 1 98.88 81 THR A C 1
ATOM 622 O O . THR A 1 81 ? -9.781 -16.391 -16.594 1 98.88 81 THR A O 1
ATOM 625 N N . THR A 1 82 ? -7.793 -16.25 -15.594 1 98.94 82 THR A N 1
ATOM 626 C CA . THR A 1 82 ? -7.691 -17.672 -15.234 1 98.94 82 THR A CA 1
ATOM 627 C C . THR A 1 82 ? -8.047 -17.875 -13.766 1 98.94 82 THR A C 1
ATOM 629 O O . THR A 1 82 ? -7.781 -17.016 -12.93 1 98.94 82 THR A O 1
ATOM 632 N N . PRO A 1 83 ? -8.711 -19.016 -13.453 1 98.81 83 PRO A N 1
ATOM 633 C CA . PRO A 1 83 ? -8.93 -19.328 -12.039 1 98.81 83 PRO A CA 1
ATOM 634 C C . PRO A 1 83 ? -7.656 -19.781 -11.328 1 98.81 83 PRO A C 1
ATOM 636 O O . PRO A 1 83 ? -7.609 -19.812 -10.094 1 98.81 83 PRO A O 1
ATOM 639 N N . ASN A 1 84 ? -6.652 -20.203 -12.102 1 98.81 84 ASN A N 1
ATOM 640 C CA . ASN A 1 84 ? -5.391 -20.688 -11.547 1 98.81 84 ASN A CA 1
ATOM 641 C C . ASN A 1 84 ? -4.418 -19.531 -11.289 1 98.81 84 ASN A C 1
ATOM 643 O O . ASN A 1 84 ? -3.369 -19.453 -11.93 1 98.81 84 ASN A O 1
ATOM 647 N N . THR A 1 85 ? -4.75 -18.766 -10.336 1 98.81 85 THR A N 1
ATOM 648 C CA . THR A 1 85 ? -3.961 -17.594 -9.945 1 98.81 85 THR A CA 1
ATOM 649 C C . THR A 1 85 ? -4.215 -17.234 -8.484 1 98.81 85 THR A C 1
ATOM 651 O O . THR A 1 85 ? -5.09 -17.812 -7.84 1 98.81 85 THR A O 1
ATOM 654 N N . PHE A 1 86 ? -3.375 -16.422 -7.926 1 98.56 86 PHE A N 1
ATOM 655 C CA . PHE A 1 86 ? -3.703 -15.797 -6.652 1 98.56 86 PHE A CA 1
ATOM 656 C C . PHE A 1 86 ? -4.898 -14.867 -6.805 1 98.56 86 PHE A C 1
ATOM 658 O O . PHE A 1 86 ? -5.094 -14.258 -7.863 1 98.56 86 PHE A O 1
ATOM 665 N N . VAL A 1 87 ? -5.688 -14.586 -5.836 1 98.81 87 VAL A N 1
ATOM 666 C CA . VAL A 1 87 ? -6.988 -13.93 -5.879 1 98.81 87 VAL A CA 1
ATOM 667 C C . VAL A 1 87 ? -6.824 -12.492 -6.371 1 98.81 87 VAL A C 1
ATOM 669 O O . VAL A 1 87 ? -7.754 -11.914 -6.938 1 98.81 87 VAL A O 1
ATOM 672 N N . ALA A 1 88 ? -5.668 -11.914 -6.223 1 98.81 88 ALA A N 1
ATOM 673 C CA . ALA A 1 88 ? -5.414 -10.508 -6.52 1 98.81 88 ALA A CA 1
ATOM 674 C C . ALA A 1 88 ? -5.746 -10.188 -7.973 1 98.81 88 ALA A C 1
ATOM 676 O O . ALA A 1 88 ? -6.242 -9.094 -8.273 1 98.81 88 ALA A O 1
ATOM 677 N N . THR A 1 89 ? -5.402 -11.125 -8.906 1 98.94 89 THR A N 1
ATOM 678 C CA . THR A 1 89 ? -5.641 -10.891 -10.328 1 98.94 89 THR A CA 1
ATOM 679 C C . THR A 1 89 ? -7.109 -10.594 -10.594 1 98.94 89 THR A C 1
ATOM 681 O O . THR A 1 89 ? -7.438 -9.641 -11.305 1 98.94 89 THR A O 1
ATOM 684 N N . ALA A 1 90 ? -7.969 -11.367 -10.008 1 98.88 90 ALA A N 1
ATOM 685 C CA . ALA A 1 90 ? -9.406 -11.203 -10.195 1 98.88 90 ALA A CA 1
ATOM 686 C C . ALA A 1 90 ? -9.953 -10.078 -9.328 1 98.88 90 ALA A C 1
ATOM 688 O O . ALA A 1 90 ? -10.789 -9.289 -9.773 1 98.88 90 ALA A O 1
ATOM 689 N N . ASN A 1 91 ? -9.484 -9.953 -8.07 1 98.88 91 ASN A N 1
ATOM 690 C CA . ASN A 1 91 ? -9.969 -8.953 -7.129 1 98.88 91 ASN A CA 1
ATOM 691 C C . ASN A 1 91 ? -9.812 -7.539 -7.684 1 98.88 91 ASN A C 1
ATOM 693 O O . ASN A 1 91 ? -10.648 -6.672 -7.426 1 98.88 91 ASN A O 1
ATOM 697 N N . ALA A 1 92 ? -8.758 -7.312 -8.391 1 98.88 92 ALA A N 1
ATOM 698 C CA . ALA A 1 92 ? -8.469 -5.977 -8.906 1 98.88 92 ALA A CA 1
ATOM 699 C C . ALA A 1 92 ? -9.586 -5.496 -9.828 1 98.88 92 ALA A C 1
ATOM 701 O O . ALA A 1 92 ? -9.875 -4.301 -9.891 1 98.88 92 ALA A O 1
ATOM 702 N N . GLY A 1 93 ? -10.18 -6.414 -10.586 1 98.75 93 GLY A N 1
ATOM 703 C CA . GLY A 1 93 ? -11.344 -6.066 -11.391 1 98.75 93 GLY A CA 1
ATOM 704 C C . GLY A 1 93 ? -12.562 -5.723 -10.547 1 98.75 93 GLY A C 1
ATOM 705 O O . GLY A 1 93 ? -13.281 -4.773 -10.859 1 98.75 93 GLY A O 1
ATOM 706 N N . LEU A 1 94 ? -12.75 -6.512 -9.484 1 98.56 94 LEU A N 1
ATOM 707 C CA . LEU A 1 94 ? -13.891 -6.297 -8.602 1 98.56 94 LEU A CA 1
ATOM 708 C C . LEU A 1 94 ? -13.797 -4.941 -7.914 1 98.56 94 LEU A C 1
ATOM 710 O O . LEU A 1 94 ? -14.82 -4.297 -7.66 1 98.56 94 LEU A O 1
ATOM 714 N N . TYR A 1 95 ? -12.594 -4.496 -7.609 1 98.38 95 TYR A N 1
ATOM 715 C CA . TYR A 1 95 ? -12.406 -3.197 -6.969 1 98.38 95 TYR A CA 1
ATOM 716 C C . TYR A 1 95 ? -13.055 -2.086 -7.793 1 98.38 95 TYR A C 1
ATOM 718 O O . TYR A 1 95 ? -13.477 -1.067 -7.242 1 98.38 95 TYR A O 1
ATOM 726 N N . LEU A 1 96 ? -13.07 -2.295 -9.078 1 98.12 96 LEU A N 1
ATOM 727 C CA . LEU A 1 96 ? -13.555 -1.27 -9.992 1 98.12 96 LEU A CA 1
ATOM 728 C C . LEU A 1 96 ? -15 -1.551 -10.406 1 98.12 96 LEU A C 1
ATOM 730 O O . LEU A 1 96 ? -15.547 -0.859 -11.266 1 98.12 96 LEU A O 1
ATOM 734 N N . GLY A 1 97 ? -15.617 -2.604 -9.875 1 97.19 97 GLY A N 1
ATOM 735 C CA . GLY A 1 97 ? -17 -2.953 -10.148 1 97.19 97 GLY A CA 1
ATOM 736 C C . GLY A 1 97 ? -17.172 -3.756 -11.422 1 97.19 97 GLY A C 1
ATOM 737 O O . GLY A 1 97 ? -18.297 -3.939 -11.898 1 97.19 97 GLY A O 1
ATOM 738 N N . ALA A 1 98 ? -16.094 -4.254 -11.977 1 98.19 98 ALA A N 1
ATOM 739 C CA . ALA A 1 98 ? -16.156 -5.031 -13.211 1 98.19 98 ALA A CA 1
ATOM 740 C C . ALA A 1 98 ? -16.734 -6.422 -12.953 1 98.19 98 ALA A C 1
ATOM 742 O O . ALA A 1 98 ? -16.75 -6.891 -11.812 1 98.19 98 ALA A O 1
ATOM 743 N N . LYS A 1 99 ? -17.266 -7.023 -14.016 1 98 99 LYS A N 1
ATOM 744 C CA . LYS A 1 99 ? -17.672 -8.422 -13.992 1 98 99 LYS A CA 1
ATOM 745 C C . LYS A 1 99 ? -16.5 -9.344 -14.344 1 98 99 LYS A C 1
ATOM 747 O O . LYS A 1 99 ? -16.016 -9.32 -15.477 1 98 99 LYS A O 1
ATOM 752 N N . VAL A 1 100 ? -16.109 -10.133 -13.422 1 98.44 100 VAL A N 1
ATOM 753 C CA . VAL A 1 100 ? -14.977 -11.031 -13.617 1 98.44 100 VAL A CA 1
ATOM 754 C C . VAL A 1 100 ? -15.469 -12.398 -14.07 1 98.44 100 VAL A C 1
ATOM 756 O O . VAL A 1 100 ? -16.406 -12.961 -13.477 1 98.44 100 VAL A O 1
ATOM 759 N N . ASN A 1 101 ? -14.906 -12.883 -15.094 1 98.38 101 ASN A N 1
ATOM 760 C CA . ASN A 1 101 ? -15.156 -14.242 -15.57 1 98.38 101 ASN A CA 1
ATOM 761 C C . ASN A 1 101 ? -13.867 -15.055 -15.648 1 98.38 101 ASN A C 1
ATOM 763 O O . ASN A 1 101 ? -12.773 -14.492 -15.719 1 98.38 101 ASN A O 1
ATOM 767 N N . PHE A 1 102 ? -14.047 -16.375 -15.625 1 98.81 102 PHE A N 1
ATOM 768 C CA . PHE A 1 102 ? -12.883 -17.25 -15.602 1 98.81 102 PHE A CA 1
ATOM 769 C C . PHE A 1 102 ? -12.875 -18.172 -16.828 1 98.81 102 PHE A C 1
ATOM 771 O O . PHE A 1 102 ? -13.914 -18.703 -17.203 1 98.81 102 PHE A O 1
ATOM 778 N N . CYS A 1 103 ? -11.727 -18.25 -17.406 1 98.88 103 CYS A N 1
ATOM 779 C CA . CYS A 1 103 ? -11.477 -19.188 -18.5 1 98.88 103 CYS A CA 1
ATOM 780 C C . CYS A 1 103 ? -10.656 -20.375 -18 1 98.88 103 CYS A C 1
ATOM 782 O O . CYS A 1 103 ? -9.672 -20.203 -17.281 1 98.88 103 CYS A O 1
ATOM 784 N N . ASP A 1 104 ? -11.008 -21.578 -18.391 1 98.88 104 ASP A N 1
ATOM 785 C CA . ASP A 1 104 ? -10.352 -22.797 -17.938 1 98.88 104 ASP A CA 1
ATOM 786 C C . ASP A 1 104 ? -8.906 -22.859 -18.438 1 98.88 104 ASP A C 1
ATOM 788 O O . ASP A 1 104 ? -8.453 -21.969 -19.141 1 98.88 104 ASP A O 1
ATOM 792 N N . VAL A 1 105 ? -8.188 -23.891 -18.031 1 98.81 105 VAL A N 1
ATOM 793 C CA . VAL A 1 105 ? -6.738 -23.922 -18.219 1 98.81 105 VAL A CA 1
ATOM 794 C C . VAL A 1 105 ? -6.355 -25.109 -19.094 1 98.81 105 VAL A C 1
ATOM 796 O O . VAL A 1 105 ? -7.188 -25.969 -19.391 1 98.81 105 VAL A O 1
ATOM 799 N N . GLU A 1 106 ? -5.094 -25.047 -19.562 1 98.31 106 GLU A N 1
ATOM 800 C CA . GLU A 1 106 ? -4.504 -26.219 -20.219 1 98.31 106 GLU A CA 1
ATOM 801 C C . GLU A 1 106 ? -4.082 -27.266 -19.203 1 98.31 106 GLU A C 1
ATOM 803 O O . GLU A 1 106 ? -3.48 -26.938 -18.172 1 98.31 106 GLU A O 1
ATOM 808 N N . LYS A 1 107 ? -4.316 -28.5 -19.516 1 96.69 107 LYS A N 1
ATOM 809 C CA . LYS A 1 107 ? -4.027 -29.594 -18.594 1 96.69 107 LYS A CA 1
ATOM 810 C C . LYS A 1 107 ? -2.533 -29.703 -18.312 1 96.69 107 LYS A C 1
ATOM 812 O O . LYS A 1 107 ? -2.127 -30.031 -17.203 1 96.69 107 LYS A O 1
ATOM 817 N N . GLN A 1 108 ? -1.771 -29.375 -19.312 1 94.81 108 GLN A N 1
ATOM 818 C CA . GLN A 1 108 ? -0.347 -29.672 -19.219 1 94.81 108 GLN A CA 1
ATOM 819 C C . GLN A 1 108 ? 0.431 -28.516 -18.609 1 94.81 108 GLN A C 1
ATOM 821 O O . GLN A 1 108 ? 1.545 -28.703 -18.109 1 94.81 108 GLN A O 1
ATOM 826 N N . THR A 1 109 ? -0.141 -27.297 -18.672 1 97.38 109 THR A N 1
ATOM 827 C CA . THR A 1 109 ? 0.671 -26.156 -18.281 1 97.38 109 THR A CA 1
ATOM 828 C C . THR A 1 109 ? 0.045 -25.406 -17.094 1 97.38 109 THR A C 1
ATOM 830 O O . THR A 1 109 ? 0.733 -24.688 -16.375 1 97.38 109 THR A O 1
ATOM 833 N N . GLY A 1 110 ? -1.285 -25.578 -16.906 1 98.38 110 GLY A N 1
ATOM 834 C CA . GLY A 1 110 ? -1.992 -24.797 -15.914 1 98.38 110 GLY A CA 1
ATOM 835 C C . GLY A 1 110 ? -2.242 -23.359 -16.344 1 98.38 110 GLY A C 1
ATOM 836 O O . GLY A 1 110 ? -2.891 -22.594 -15.625 1 98.38 110 GLY A O 1
ATOM 837 N N . ASN A 1 111 ? -1.728 -22.969 -17.531 1 98.81 111 ASN A N 1
ATOM 838 C CA . ASN A 1 111 ? -2.008 -21.672 -18.109 1 98.81 111 ASN A CA 1
ATOM 839 C C . ASN A 1 111 ? -3.422 -21.594 -18.672 1 98.81 111 ASN A C 1
ATOM 841 O O . ASN A 1 111 ? -4.027 -22.625 -18.969 1 98.81 111 ASN A O 1
ATOM 845 N N . ILE A 1 112 ? -3.893 -20.375 -18.812 1 98.81 112 ILE A N 1
ATOM 846 C CA . ILE A 1 112 ? -5.191 -20.156 -19.453 1 98.81 112 ILE A CA 1
ATOM 847 C C . ILE A 1 112 ? -5.215 -20.797 -20.828 1 98.81 112 ILE A C 1
ATOM 849 O O . ILE A 1 112 ? -4.242 -20.703 -21.578 1 98.81 112 ILE A O 1
ATOM 853 N N . ASP A 1 113 ? -6.289 -21.562 -21.141 1 98.62 113 ASP A N 1
ATOM 854 C CA . ASP A 1 113 ? -6.457 -22.234 -22.422 1 98.62 113 ASP A CA 1
ATOM 855 C C . ASP A 1 113 ? -7.109 -21.297 -23.453 1 98.62 113 ASP A C 1
ATOM 857 O O . ASP A 1 113 ? -8.328 -21.125 -23.438 1 98.62 113 ASP A O 1
ATOM 861 N N . ALA A 1 114 ? -6.344 -20.828 -24.344 1 97.94 114 ALA A N 1
ATOM 862 C CA . ALA A 1 114 ? -6.832 -19.875 -25.328 1 97.94 114 ALA A CA 1
ATOM 863 C C . ALA A 1 114 ? -8 -20.438 -26.125 1 97.94 114 ALA A C 1
ATOM 865 O O . ALA A 1 114 ? -8.914 -19.719 -26.516 1 97.94 114 ALA A O 1
ATOM 866 N N . SER A 1 115 ? -7.984 -21.75 -26.359 1 97.56 115 SER A N 1
ATOM 867 C CA . SER A 1 115 ? -9.023 -22.375 -27.172 1 97.56 115 SER A CA 1
ATOM 868 C C . SER A 1 115 ? -10.367 -22.344 -26.469 1 97.56 115 SER A C 1
ATOM 870 O O . SER A 1 115 ? -11.414 -22.531 -27.094 1 97.56 115 SER A O 1
ATOM 872 N N . LYS A 1 116 ? -10.367 -22.047 -25.188 1 98.12 116 LYS A N 1
ATOM 873 C CA . LYS A 1 116 ? -11.602 -22.047 -24.406 1 98.12 116 LYS A CA 1
ATOM 874 C C . LYS A 1 116 ? -12.016 -20.625 -24.062 1 98.12 116 LYS A C 1
ATOM 876 O O . LYS A 1 116 ? -13 -20.406 -23.344 1 98.12 116 LYS A O 1
ATOM 881 N N . LEU A 1 117 ? -11.25 -19.688 -24.484 1 97.81 117 LEU A N 1
ATOM 882 C CA . LEU A 1 117 ? -11.531 -18.281 -24.188 1 97.81 117 LEU A CA 1
ATOM 883 C C . LEU A 1 117 ? -12.773 -17.812 -24.938 1 97.81 117 LEU A C 1
ATOM 885 O O . LEU A 1 117 ? -12.812 -17.844 -26.172 1 97.81 117 LEU A O 1
ATOM 889 N N . GLU A 1 118 ? -13.797 -17.375 -24.203 1 95 118 GLU A N 1
ATOM 890 C CA . GLU A 1 118 ? -15.055 -16.922 -24.781 1 95 118 GLU A CA 1
ATOM 891 C C . GLU A 1 118 ? -15.219 -15.414 -24.625 1 95 118 GLU A C 1
ATOM 893 O O . GLU A 1 118 ? -16.109 -14.945 -23.906 1 95 118 GLU A O 1
ATOM 898 N N . ALA A 1 119 ? -14.484 -14.695 -25.375 1 95.88 119 ALA A N 1
ATOM 899 C CA . ALA A 1 119 ? -14.641 -13.242 -25.406 1 95.88 119 ALA A CA 1
ATOM 900 C C . ALA A 1 119 ? -15.836 -12.836 -26.25 1 95.88 119 ALA A C 1
ATOM 902 O O . ALA A 1 119 ? -16.203 -13.539 -27.203 1 95.88 119 ALA A O 1
ATOM 903 N N . ASN A 1 120 ? -16.469 -11.789 -25.859 1 94.44 120 ASN A N 1
ATOM 904 C CA . ASN A 1 120 ? -17.609 -11.234 -26.578 1 94.44 120 ASN A CA 1
ATOM 905 C C . ASN A 1 120 ? -17.547 -9.711 -26.625 1 94.44 120 ASN A C 1
ATOM 907 O O . ASN A 1 120 ? -16.5 -9.109 -26.328 1 94.44 120 ASN A O 1
ATOM 911 N N . GLU A 1 121 ? -18.641 -9.102 -27.062 1 92.06 121 GLU A N 1
ATOM 912 C CA . GLU A 1 121 ? -18.672 -7.656 -27.281 1 92.06 121 GLU A CA 1
ATOM 913 C C . GLU A 1 121 ? -18.547 -6.887 -25.969 1 92.06 121 GLU A C 1
ATOM 915 O O . GLU A 1 121 ? -18.156 -5.719 -25.969 1 92.06 121 GLU A O 1
ATOM 920 N N . ASN A 1 122 ? -18.781 -7.574 -24.922 1 93.81 122 ASN A N 1
ATOM 921 C CA . ASN A 1 122 ? -18.734 -6.906 -23.625 1 93.81 122 ASN A CA 1
ATOM 922 C C . ASN A 1 122 ? -17.391 -7.098 -22.938 1 93.81 122 ASN A C 1
ATOM 924 O O . ASN A 1 122 ? -17.094 -6.441 -21.938 1 93.81 122 ASN A O 1
ATOM 928 N N . THR A 1 123 ? -16.562 -7.953 -23.531 1 97.94 123 THR A N 1
ATOM 929 C CA . THR A 1 123 ? -15.258 -8.219 -22.938 1 97.94 123 THR A CA 1
ATOM 930 C C . THR A 1 123 ? -14.297 -7.055 -23.188 1 97.94 123 THR A C 1
ATOM 932 O O . THR A 1 123 ? -13.914 -6.805 -24.328 1 97.94 123 THR A O 1
ATOM 935 N N . LYS A 1 124 ? -13.953 -6.379 -22.125 1 98.5 124 LYS A N 1
ATOM 936 C CA . LYS A 1 124 ? -13.07 -5.223 -22.25 1 98.5 124 LYS A CA 1
ATOM 937 C C . LYS A 1 124 ? -11.617 -5.609 -22.016 1 98.5 124 LYS A C 1
ATOM 939 O O . LYS A 1 124 ? -10.703 -5.02 -22.609 1 98.5 124 LYS A O 1
ATOM 944 N N . LEU A 1 125 ? -11.391 -6.598 -21.156 1 98.88 125 LEU A N 1
ATOM 945 C CA . LEU A 1 125 ? -10.039 -6.898 -20.688 1 98.88 125 LEU A CA 1
ATOM 946 C C . LEU A 1 125 ? -9.852 -8.398 -20.516 1 98.88 125 LEU A C 1
ATOM 948 O O . LEU A 1 125 ? -10.734 -9.086 -20 1 98.88 125 LEU A O 1
ATOM 952 N N . ILE A 1 126 ? -8.805 -8.906 -21.016 1 98.94 126 ILE A N 1
ATOM 953 C CA . ILE A 1 126 ? -8.305 -10.242 -20.719 1 98.94 126 ILE A CA 1
ATOM 954 C C . ILE A 1 126 ? -6.973 -10.148 -19.984 1 98.94 126 ILE A C 1
ATOM 956 O O . ILE A 1 126 ? -6.059 -9.453 -20.422 1 98.94 126 ILE A O 1
ATOM 960 N N . THR A 1 127 ? -6.891 -10.758 -18.828 1 98.94 127 THR A N 1
ATOM 961 C CA . THR A 1 127 ? -5.656 -10.758 -18.047 1 98.94 127 THR A CA 1
ATOM 962 C C . THR A 1 127 ? -5.121 -12.18 -17.891 1 98.94 127 THR A C 1
ATOM 964 O O . THR A 1 127 ? -5.465 -12.867 -16.922 1 98.94 127 THR A O 1
ATOM 967 N N . PRO A 1 128 ? -4.293 -12.609 -18.781 1 98.94 128 PRO A N 1
ATOM 968 C CA . PRO A 1 128 ? -3.641 -13.906 -18.578 1 98.94 128 PRO A CA 1
ATOM 969 C C . PRO A 1 128 ? -2.574 -13.859 -17.484 1 98.94 128 PRO A C 1
ATOM 971 O O . PRO A 1 128 ? -2.002 -12.797 -17.219 1 98.94 128 PRO A O 1
ATOM 974 N N . VAL A 1 129 ? -2.389 -14.914 -16.812 1 98.94 129 VAL A N 1
ATOM 975 C CA . VAL A 1 129 ? -1.347 -15.102 -15.812 1 98.94 129 VAL A CA 1
ATOM 976 C C . VAL A 1 129 ? -0.301 -16.094 -16.328 1 98.94 129 VAL A C 1
ATOM 978 O O . VAL A 1 129 ? -0.642 -17.188 -16.797 1 98.94 129 VAL A O 1
ATOM 981 N N . HIS A 1 130 ? 0.979 -15.633 -16.328 1 98.88 130 HIS A N 1
ATOM 982 C CA . HIS A 1 130 ? 2.057 -16.562 -16.688 1 98.88 130 HIS A CA 1
ATOM 983 C C . HIS A 1 130 ? 2.377 -17.484 -15.523 1 98.88 130 HIS A C 1
ATOM 985 O O . HIS A 1 130 ? 3.387 -17.312 -14.836 1 98.88 130 HIS A O 1
ATOM 991 N N . TYR A 1 131 ? 1.569 -18.516 -15.391 1 98.75 131 TYR A N 1
ATOM 992 C CA . TYR A 1 131 ? 1.603 -19.406 -14.234 1 98.75 131 TYR A CA 1
ATOM 993 C C . TYR A 1 131 ? 2.967 -20.078 -14.094 1 98.75 131 TYR A C 1
ATOM 995 O O . TYR A 1 131 ? 3.523 -20.578 -15.078 1 98.75 131 TYR A O 1
ATOM 1003 N N . SER A 1 132 ? 3.574 -19.969 -12.859 1 98.44 132 SER A N 1
ATOM 1004 C CA . SER A 1 132 ? 4.824 -20.594 -12.453 1 98.44 132 SER A CA 1
ATOM 1005 C C . SER A 1 132 ? 6.012 -20 -13.195 1 98.44 132 SER A C 1
ATOM 1007 O O . SER A 1 132 ? 7.145 -20.469 -13.055 1 98.44 132 SER A O 1
ATOM 1009 N N . GLY A 1 133 ? 5.773 -18.953 -13.969 1 98.69 133 GLY A N 1
ATOM 1010 C CA . GLY A 1 133 ? 6.812 -18.328 -14.766 1 98.69 133 GLY A CA 1
ATOM 1011 C C . GLY A 1 133 ? 6.789 -18.766 -16.219 1 98.69 133 GLY A C 1
ATOM 1012 O O . GLY A 1 133 ? 7.594 -18.297 -17.031 1 98.69 133 GLY A O 1
ATOM 1013 N N . ASN A 1 134 ? 5.898 -19.734 -16.547 1 98.69 134 ASN A N 1
ATOM 1014 C CA . ASN A 1 134 ? 5.711 -20.266 -17.891 1 98.69 134 ASN A CA 1
ATOM 1015 C C . ASN A 1 134 ? 4.812 -19.375 -18.734 1 98.69 134 ASN A C 1
ATOM 1017 O O . ASN A 1 134 ? 3.621 -19.234 -18.469 1 98.69 134 ASN A O 1
ATOM 1021 N N . PRO A 1 135 ? 5.367 -18.719 -19.797 1 98.75 135 PRO A N 1
ATOM 1022 C CA . PRO A 1 135 ? 4.555 -17.781 -20.578 1 98.75 135 PRO A CA 1
ATOM 1023 C C . PRO A 1 135 ? 3.328 -18.438 -21.203 1 98.75 135 PRO A C 1
ATOM 1025 O O . PRO A 1 135 ? 3.406 -19.578 -21.672 1 98.75 135 PRO A O 1
ATOM 1028 N N . VAL A 1 136 ? 2.225 -17.734 -21.203 1 98.69 136 VAL A N 1
ATOM 1029 C CA . VAL A 1 136 ? 1.029 -18.172 -21.906 1 98.69 136 VAL A CA 1
ATOM 1030 C C . VAL A 1 136 ? 1.229 -18.031 -23.406 1 98.69 136 VAL A C 1
ATOM 1032 O O . VAL A 1 136 ? 2.211 -17.438 -23.859 1 98.69 136 VAL A O 1
ATOM 1035 N N . ASN A 1 137 ? 0.266 -18.656 -24.188 1 97.75 137 ASN A N 1
ATOM 1036 C CA . ASN A 1 137 ? 0.263 -18.438 -25.625 1 97.75 137 ASN A CA 1
ATOM 1037 C C . ASN A 1 137 ? -0.276 -17.047 -25.984 1 97.75 137 ASN A C 1
ATOM 1039 O O . ASN A 1 137 ? -1.398 -16.922 -26.469 1 97.75 137 ASN A O 1
ATOM 1043 N N . LEU A 1 138 ? 0.563 -16.062 -25.797 1 98.44 138 LEU A N 1
ATOM 1044 C CA . LEU A 1 138 ? 0.163 -14.672 -25.906 1 98.44 138 LEU A CA 1
ATOM 1045 C C . LEU A 1 138 ? -0.397 -14.367 -27.297 1 98.44 138 LEU A C 1
ATOM 1047 O O . LEU A 1 138 ? -1.369 -13.625 -27.422 1 98.44 138 LEU A O 1
ATOM 1051 N N . LYS A 1 139 ? 0.218 -14.906 -28.328 1 98.06 139 LYS A N 1
ATOM 1052 C CA . LYS A 1 139 ? -0.222 -14.625 -29.703 1 98.06 139 LYS A CA 1
ATOM 1053 C C . LYS A 1 139 ? -1.662 -15.086 -29.906 1 98.06 139 LYS A C 1
ATOM 1055 O O . LYS A 1 139 ? -2.477 -14.344 -30.469 1 98.06 139 LYS A O 1
ATOM 1060 N N . GLU A 1 140 ? -1.929 -16.297 -29.5 1 97.94 140 GLU A N 1
ATOM 1061 C CA . GLU A 1 140 ? -3.283 -16.812 -29.656 1 97.94 140 GLU A CA 1
ATOM 1062 C C . GLU A 1 140 ? -4.289 -15.969 -28.875 1 97.94 140 GLU A C 1
ATOM 1064 O O . GLU A 1 140 ? -5.383 -15.688 -29.375 1 97.94 140 GLU A O 1
ATOM 1069 N N . ILE A 1 141 ? -3.982 -15.578 -27.656 1 98.56 141 ILE A N 1
ATOM 1070 C CA . ILE A 1 141 ? -4.859 -14.75 -26.844 1 98.56 141 ILE A CA 1
ATOM 1071 C C . ILE A 1 141 ? -5.047 -13.383 -27.5 1 98.56 141 ILE A C 1
ATOM 1073 O O . ILE A 1 141 ? -6.156 -12.844 -27.516 1 98.56 141 ILE A O 1
ATOM 1077 N N . ALA A 1 142 ? -3.98 -12.852 -28.047 1 98.31 142 ALA A N 1
ATOM 1078 C CA . ALA A 1 142 ? -4.023 -11.547 -28.703 1 98.31 142 ALA A CA 1
ATOM 1079 C C . ALA A 1 142 ? -4.949 -11.578 -29.906 1 98.31 142 ALA A C 1
ATOM 1081 O O . ALA A 1 142 ? -5.664 -10.609 -30.172 1 98.31 142 ALA A O 1
ATOM 1082 N N . ASP A 1 143 ? -4.852 -12.664 -30.688 1 98 143 ASP A N 1
ATOM 1083 C CA . ASP A 1 143 ? -5.73 -12.805 -31.844 1 98 143 ASP A CA 1
ATOM 1084 C C . ASP A 1 143 ? -7.199 -12.766 -31.422 1 98 143 ASP A C 1
ATOM 1086 O O . ASP A 1 143 ? -8.016 -12.094 -32.062 1 98 143 ASP A O 1
ATOM 1090 N N . ILE A 1 144 ? -7.512 -13.461 -30.391 1 97.88 144 ILE A N 1
ATOM 1091 C CA . ILE A 1 144 ? -8.875 -13.5 -29.875 1 97.88 144 ILE A CA 1
ATOM 1092 C C . ILE A 1 144 ? -9.281 -12.125 -29.375 1 97.88 144 ILE A C 1
ATOM 1094 O O . ILE A 1 144 ? -10.398 -11.664 -29.609 1 97.88 144 ILE A O 1
ATOM 1098 N N . ALA A 1 145 ? -8.414 -11.461 -28.609 1 98.12 145 ALA A N 1
ATOM 1099 C CA . ALA A 1 145 ? -8.688 -10.125 -28.078 1 98.12 145 ALA A CA 1
ATOM 1100 C C . ALA A 1 145 ? -8.977 -9.141 -29.203 1 98.12 145 ALA A C 1
ATOM 1102 O O . ALA A 1 145 ? -9.922 -8.352 -29.125 1 98.12 145 ALA A O 1
ATOM 1103 N N . GLU A 1 146 ? -8.172 -9.18 -30.219 1 97.06 146 GLU A N 1
ATOM 1104 C CA . GLU A 1 146 ? -8.336 -8.289 -31.359 1 97.06 146 GLU A CA 1
ATOM 1105 C C . GLU A 1 146 ? -9.695 -8.492 -32.031 1 97.06 146 GLU A C 1
ATOM 1107 O O . GLU A 1 146 ? -10.375 -7.523 -32.375 1 97.06 146 GLU A O 1
ATOM 1112 N N . ASP A 1 147 ? -10.07 -9.711 -32.188 1 96.94 147 ASP A N 1
ATOM 1113 C CA . ASP A 1 147 ? -11.328 -10.047 -32.844 1 96.94 147 ASP A CA 1
ATOM 1114 C C . ASP A 1 147 ? -12.523 -9.508 -32.031 1 96.94 147 ASP A C 1
ATOM 1116 O O . ASP A 1 147 ? -13.609 -9.32 -32.594 1 96.94 147 ASP A O 1
ATOM 1120 N N . ASN A 1 148 ? -12.344 -9.203 -30.812 1 96.94 148 ASN A N 1
ATOM 1121 C CA . ASN A 1 148 ? -13.453 -8.805 -29.953 1 96.94 148 ASN A CA 1
ATOM 1122 C C . ASN A 1 148 ? -13.258 -7.398 -29.391 1 96.94 148 ASN A C 1
ATOM 1124 O O . ASN A 1 148 ? -13.969 -6.98 -28.484 1 96.94 148 ASN A O 1
ATOM 1128 N N . ASP A 1 149 ? -12.203 -6.75 -29.828 1 97.19 149 ASP A N 1
ATOM 1129 C CA . ASP A 1 149 ? -11.867 -5.395 -29.391 1 97.19 149 ASP A CA 1
ATOM 1130 C C . ASP A 1 149 ? -11.586 -5.344 -27.891 1 97.19 149 ASP A C 1
ATOM 1132 O O . ASP A 1 149 ? -12.023 -4.418 -27.203 1 97.19 149 ASP A O 1
ATOM 1136 N N . ALA A 1 150 ? -11.047 -6.422 -27.359 1 98.44 150 ALA A N 1
ATOM 1137 C CA . ALA A 1 150 ? -10.609 -6.492 -25.969 1 98.44 150 ALA A CA 1
ATOM 1138 C C . ALA A 1 150 ? -9.125 -6.16 -25.844 1 98.44 150 ALA A C 1
ATOM 1140 O O . ALA A 1 150 ? -8.375 -6.254 -26.828 1 98.44 150 ALA A O 1
ATOM 1141 N N . ARG A 1 151 ? -8.719 -5.691 -24.688 1 98.69 151 ARG A N 1
ATOM 1142 C CA . ARG A 1 151 ? -7.316 -5.402 -24.391 1 98.69 151 ARG A CA 1
ATOM 1143 C C . ARG A 1 151 ? -6.711 -6.473 -23.484 1 98.69 151 ARG A C 1
ATOM 1145 O O . ARG A 1 151 ? -7.434 -7.289 -22.922 1 98.69 151 ARG A O 1
ATOM 1152 N N . ILE A 1 152 ? -5.387 -6.496 -23.484 1 98.94 152 ILE A N 1
ATOM 1153 C CA . ILE A 1 152 ? -4.695 -7.504 -22.688 1 98.94 152 ILE A CA 1
ATOM 1154 C C . ILE A 1 152 ? -3.773 -6.82 -21.672 1 98.94 152 ILE A C 1
ATOM 1156 O O . ILE A 1 152 ? -3.021 -5.906 -22.031 1 98.94 152 ILE A O 1
ATOM 1160 N N . ILE A 1 153 ? -3.846 -7.145 -20.453 1 98.94 153 ILE A N 1
ATOM 1161 C CA . ILE A 1 153 ? -2.857 -6.848 -19.422 1 98.94 153 ILE A CA 1
ATOM 1162 C C . ILE A 1 153 ? -2.281 -8.148 -18.875 1 98.94 153 ILE A C 1
ATOM 1164 O O . ILE A 1 153 ? -3.023 -9.016 -18.406 1 98.94 153 ILE A O 1
ATOM 1168 N N . GLU A 1 154 ? -0.993 -8.32 -18.906 1 98.94 154 GLU A N 1
ATOM 1169 C CA . GLU A 1 154 ? -0.344 -9.539 -18.453 1 98.94 154 GLU A CA 1
ATOM 1170 C C . GLU A 1 154 ? -0.087 -9.5 -16.938 1 98.94 154 GLU A C 1
ATOM 1172 O O . GLU A 1 154 ? 0.449 -8.516 -16.422 1 98.94 154 GLU A O 1
ATOM 1177 N N . ASP A 1 155 ? -0.552 -10.5 -16.297 1 98.94 155 ASP A N 1
ATOM 1178 C CA . ASP A 1 155 ? -0.054 -10.719 -14.938 1 98.94 155 ASP A CA 1
ATOM 1179 C C . ASP A 1 155 ? 1.222 -11.562 -14.953 1 98.94 155 ASP A C 1
ATOM 1181 O O . ASP A 1 155 ? 1.162 -12.789 -15.055 1 98.94 155 ASP A O 1
ATOM 1185 N N . GLY A 1 156 ? 2.316 -10.875 -14.82 1 98.94 156 GLY A N 1
ATOM 1186 C CA . GLY A 1 156 ? 3.633 -11.492 -14.859 1 98.94 156 GLY A CA 1
ATOM 1187 C C . GLY A 1 156 ? 4.262 -11.641 -13.484 1 98.94 156 GLY A C 1
ATOM 1188 O O . GLY A 1 156 ? 5.488 -11.617 -13.352 1 98.94 156 GLY A O 1
ATOM 1189 N N . ALA A 1 157 ? 3.439 -11.758 -12.43 1 98.75 157 ALA A N 1
ATOM 1190 C CA . ALA A 1 157 ? 3.943 -11.875 -11.062 1 98.75 157 ALA A CA 1
ATOM 1191 C C . ALA A 1 157 ? 4.961 -13.008 -10.953 1 98.75 157 ALA A C 1
ATOM 1193 O O . ALA A 1 157 ? 5.891 -12.938 -10.148 1 98.75 157 ALA A O 1
ATOM 1194 N N . HIS A 1 158 ? 4.832 -14.023 -11.789 1 98.75 158 HIS A N 1
ATOM 1195 C CA . HIS A 1 158 ? 5.699 -15.195 -11.758 1 98.75 158 HIS A CA 1
ATOM 1196 C C . HIS A 1 158 ? 6.734 -15.148 -12.875 1 98.75 158 HIS A C 1
ATOM 1198 O O . HIS A 1 158 ? 7.512 -16.094 -13.047 1 98.75 158 HIS A O 1
ATOM 1204 N N . ALA A 1 159 ? 6.797 -14.047 -13.672 1 98.88 159 ALA A N 1
ATOM 1205 C CA . ALA A 1 159 ? 7.422 -14.281 -14.969 1 98.88 159 ALA A CA 1
ATOM 1206 C C . ALA A 1 159 ? 8.492 -13.234 -15.258 1 98.88 159 ALA A C 1
ATOM 1208 O O . ALA A 1 159 ? 8.875 -13.023 -16.422 1 98.88 159 ALA A O 1
ATOM 1209 N N . LEU A 1 160 ? 8.906 -12.477 -14.25 1 98.88 160 LEU A N 1
ATOM 1210 C CA . LEU A 1 160 ? 10.008 -11.562 -14.5 1 98.88 160 LEU A CA 1
ATOM 1211 C C . LEU A 1 160 ? 11.25 -12.328 -14.945 1 98.88 160 LEU A C 1
ATOM 1213 O O . LEU A 1 160 ? 11.734 -13.211 -14.234 1 98.88 160 LEU A O 1
ATOM 1217 N N . GLY A 1 161 ? 11.734 -12.023 -16.094 1 98.81 161 GLY A N 1
ATOM 1218 C CA . GLY A 1 161 ? 12.883 -12.711 -16.656 1 98.81 161 GLY A CA 1
ATOM 1219 C C . GLY A 1 161 ? 12.508 -13.766 -17.672 1 98.81 161 GLY A C 1
ATOM 1220 O O . GLY A 1 161 ? 13.367 -14.258 -18.406 1 98.81 161 GLY A O 1
ATOM 1221 N N . ALA A 1 162 ? 11.25 -14.18 -17.812 1 98.88 162 ALA A N 1
ATOM 1222 C CA . ALA A 1 162 ? 10.781 -15.133 -18.812 1 98.88 162 ALA A CA 1
ATOM 1223 C C . ALA A 1 162 ? 10.758 -14.508 -20.203 1 98.88 162 ALA A C 1
ATOM 1225 O O . ALA A 1 162 ? 10.812 -13.281 -20.344 1 98.88 162 ALA A O 1
ATOM 1226 N N . LYS A 1 163 ? 10.711 -15.352 -21.203 1 98.69 163 LYS A N 1
ATOM 1227 C CA . LYS A 1 163 ? 10.633 -14.883 -22.594 1 98.69 163 LYS A CA 1
ATOM 1228 C C . LYS A 1 163 ? 9.539 -15.609 -23.359 1 98.69 163 LYS A C 1
ATOM 1230 O O . LYS A 1 163 ? 9.242 -16.781 -23.078 1 98.69 163 LYS A O 1
ATOM 1235 N N . TYR A 1 164 ? 8.898 -14.922 -24.203 1 98.56 164 TYR A N 1
ATOM 1236 C CA . TYR A 1 164 ? 7.965 -15.461 -25.188 1 98.56 164 TYR A CA 1
ATOM 1237 C C . TYR A 1 164 ? 8.352 -15.039 -26.594 1 98.56 164 TYR A C 1
ATOM 1239 O O . TYR A 1 164 ? 8.492 -13.844 -26.875 1 98.56 164 TYR A O 1
ATOM 1247 N N . ASN A 1 165 ? 8.555 -16.031 -27.484 1 97.62 165 ASN A N 1
ATOM 1248 C CA . ASN A 1 165 ? 9.008 -15.781 -28.844 1 97.62 165 ASN A CA 1
ATOM 1249 C C . ASN A 1 165 ? 10.25 -14.898 -28.859 1 97.62 165 ASN A C 1
ATOM 1251 O O . ASN A 1 165 ? 10.305 -13.914 -29.594 1 97.62 165 ASN A O 1
ATOM 1255 N N . GLY A 1 166 ? 11.133 -15.141 -27.922 1 97.5 166 GLY A N 1
ATOM 1256 C CA . GLY A 1 166 ? 12.445 -14.516 -27.906 1 97.5 166 GLY A CA 1
ATOM 1257 C C . GLY A 1 166 ? 12.445 -13.164 -27.219 1 97.5 166 GLY A C 1
ATOM 1258 O O . GLY A 1 166 ? 13.508 -12.562 -27.031 1 97.5 166 GLY A O 1
ATOM 1259 N N . LYS A 1 167 ? 11.312 -12.703 -26.844 1 98.06 167 LYS A N 1
ATOM 1260 C CA . LYS A 1 167 ? 11.219 -11.406 -26.172 1 98.06 167 LYS A CA 1
ATOM 1261 C C . LYS A 1 167 ? 10.82 -11.57 -24.703 1 98.06 167 LYS A C 1
ATOM 1263 O O . LYS A 1 167 ? 9.992 -12.43 -24.375 1 98.06 167 LYS A O 1
ATOM 1268 N N . LYS A 1 168 ? 11.352 -10.758 -23.875 1 98.75 168 LYS A N 1
ATOM 1269 C CA . LYS A 1 168 ? 11.047 -10.844 -22.453 1 98.75 168 LYS A CA 1
ATOM 1270 C C . LYS A 1 168 ? 9.578 -10.547 -22.188 1 98.75 168 LYS A C 1
ATOM 1272 O O . LYS A 1 168 ? 8.984 -9.672 -22.828 1 98.75 168 LYS A O 1
ATOM 1277 N N . ILE A 1 169 ? 9.031 -11.305 -21.297 1 98.81 169 ILE A N 1
ATOM 1278 C CA . ILE A 1 169 ? 7.727 -10.898 -20.781 1 98.81 169 ILE A CA 1
ATOM 1279 C C . ILE A 1 169 ? 7.797 -9.461 -20.266 1 98.81 169 ILE A C 1
ATOM 1281 O O . ILE A 1 169 ? 8.727 -9.109 -19.531 1 98.81 169 ILE A O 1
ATOM 1285 N N . GLY A 1 170 ? 6.867 -8.57 -20.609 1 98.5 170 GLY A N 1
ATOM 1286 C CA . GLY A 1 170 ? 6.906 -7.164 -20.266 1 98.5 170 GLY A CA 1
ATOM 1287 C C . GLY A 1 170 ? 7.285 -6.27 -21.438 1 98.5 170 GLY A C 1
ATOM 1288 O O . GLY A 1 170 ? 7.172 -5.047 -21.344 1 98.5 170 GLY A O 1
ATOM 1289 N N . SER A 1 171 ? 7.715 -6.898 -22.562 1 97.88 171 SER A N 1
ATOM 1290 C CA . SER A 1 171 ? 8.055 -6.109 -23.734 1 97.88 171 SER A CA 1
ATOM 1291 C C . SER A 1 171 ? 6.805 -5.559 -24.406 1 97.88 171 SER A C 1
ATOM 1293 O O . SER A 1 171 ? 6.887 -4.641 -25.234 1 97.88 171 SER A O 1
ATOM 1295 N N . LEU A 1 172 ? 5.664 -6.172 -24.25 1 98.31 172 LEU A N 1
ATOM 1296 C CA . LEU A 1 172 ? 4.324 -5.672 -24.547 1 98.31 172 LEU A CA 1
ATOM 1297 C C . LEU A 1 172 ? 4.066 -5.668 -26.047 1 98.31 172 LEU A C 1
ATOM 1299 O O . LEU A 1 172 ? 3.498 -4.711 -26.578 1 98.31 172 LEU A O 1
ATOM 1303 N N . LYS A 1 173 ? 4.578 -6.719 -26.672 1 97.31 173 LYS A N 1
ATOM 1304 C CA . LYS A 1 173 ? 4.242 -6.891 -28.078 1 97.31 173 LYS A CA 1
ATOM 1305 C C . LYS A 1 173 ? 2.754 -7.168 -28.266 1 97.31 173 LYS A C 1
ATOM 1307 O O . LYS A 1 173 ? 2.154 -6.734 -29.25 1 97.31 173 LYS A O 1
ATOM 1312 N N . TYR A 1 174 ? 2.164 -7.875 -27.328 1 98.12 174 TYR A N 1
ATOM 1313 C CA . TYR A 1 174 ? 0.804 -8.375 -27.5 1 98.12 174 TYR A CA 1
ATOM 1314 C C . TYR A 1 174 ? -0.138 -7.758 -26.484 1 98.12 174 TYR A C 1
ATOM 1316 O O . TYR A 1 174 ? -1.334 -8.055 -26.469 1 98.12 174 TYR A O 1
ATOM 1324 N N . SER A 1 175 ? 0.326 -6.922 -25.578 1 98.75 175 SER A N 1
ATOM 1325 C CA . SER A 1 175 ? -0.469 -6.441 -24.453 1 98.75 175 SER A CA 1
ATOM 1326 C C . SER A 1 175 ? -0.256 -4.949 -24.219 1 98.75 175 SER A C 1
ATOM 1328 O O . SER A 1 175 ? 0.705 -4.367 -24.734 1 98.75 175 SER A O 1
ATOM 1330 N N . GLU A 1 176 ? -1.188 -4.316 -23.453 1 98.88 176 GLU A N 1
ATOM 1331 C CA . GLU A 1 176 ? -1.101 -2.898 -23.125 1 98.88 176 GLU A CA 1
ATOM 1332 C C . GLU A 1 176 ? -0.124 -2.658 -21.984 1 98.88 176 GLU A C 1
ATOM 1334 O O . GLU A 1 176 ? 0.548 -1.626 -21.938 1 98.88 176 GLU A O 1
ATOM 1339 N N . MET A 1 177 ? -0.136 -3.525 -21.078 1 98.94 177 MET A N 1
ATOM 1340 C CA . MET A 1 177 ? 0.631 -3.422 -19.828 1 98.94 177 MET A CA 1
ATOM 1341 C C . MET A 1 177 ? 1.008 -4.805 -19.312 1 98.94 177 MET A C 1
ATOM 1343 O O . MET A 1 177 ? 0.402 -5.805 -19.703 1 98.94 177 MET A O 1
ATOM 1347 N N . ALA A 1 178 ? 1.996 -4.871 -18.484 1 99 178 ALA A N 1
ATOM 1348 C CA . ALA A 1 178 ? 2.365 -6.074 -17.734 1 99 178 ALA A CA 1
ATOM 1349 C C . ALA A 1 178 ? 2.713 -5.734 -16.281 1 99 178 ALA A C 1
ATOM 1351 O O . ALA A 1 178 ? 3.332 -4.703 -16.016 1 99 178 ALA A O 1
ATOM 1352 N N . MET A 1 179 ? 2.299 -6.617 -15.438 1 98.94 179 MET A N 1
ATOM 1353 C CA . MET A 1 179 ? 2.555 -6.441 -14.016 1 98.94 179 MET A CA 1
ATOM 1354 C C . MET A 1 179 ? 3.617 -7.418 -13.523 1 98.94 179 MET A C 1
ATOM 1356 O O . MET A 1 179 ? 3.602 -8.594 -13.898 1 98.94 179 MET A O 1
ATOM 1360 N N . PHE A 1 180 ? 4.504 -6.977 -12.672 1 98.94 180 PHE A N 1
ATOM 1361 C CA . PHE A 1 180 ? 5.422 -7.848 -11.945 1 98.94 180 PHE A CA 1
ATOM 1362 C C . PHE A 1 180 ? 5.293 -7.633 -10.438 1 98.94 180 PHE A C 1
ATOM 1364 O O . PHE A 1 180 ? 4.93 -6.547 -9.992 1 98.94 180 PHE A O 1
ATOM 1371 N N . SER A 1 181 ? 5.527 -8.656 -9.656 1 98.75 181 SER A N 1
ATOM 1372 C CA . SER A 1 181 ? 5.441 -8.641 -8.203 1 98.75 181 SER A CA 1
ATOM 1373 C C . SER A 1 181 ? 6.82 -8.812 -7.566 1 98.75 181 SER A C 1
ATOM 1375 O O . SER A 1 181 ? 7.668 -9.531 -8.102 1 98.75 181 SER A O 1
ATOM 1377 N N . PHE A 1 182 ? 7.02 -8.18 -6.43 1 98.75 182 PHE A N 1
ATOM 1378 C CA . PHE A 1 182 ? 8.328 -8.219 -5.781 1 98.75 182 PHE A CA 1
ATOM 1379 C C . PHE A 1 182 ? 8.211 -8.758 -4.359 1 98.75 182 PHE A C 1
ATOM 1381 O O . PHE A 1 182 ? 8.93 -8.312 -3.463 1 98.75 182 PHE A O 1
ATOM 1388 N N . HIS A 1 183 ? 7.227 -9.625 -4.133 1 98 183 HIS A N 1
ATOM 1389 C CA . HIS A 1 183 ? 7.16 -10.391 -2.893 1 98 183 HIS A CA 1
ATOM 1390 C C . HIS A 1 183 ? 8.438 -11.195 -2.676 1 98 183 HIS A C 1
ATOM 1392 O O . HIS A 1 183 ? 9.141 -11.523 -3.635 1 98 183 HIS A O 1
ATOM 1398 N N . PRO A 1 184 ? 8.789 -11.625 -1.477 1 97.06 184 PRO A N 1
ATOM 1399 C CA . PRO A 1 184 ? 10.094 -12.219 -1.166 1 97.06 184 PRO A CA 1
ATOM 1400 C C . PRO A 1 184 ? 10.367 -13.484 -1.967 1 97.06 184 PRO A C 1
ATOM 1402 O O . PRO A 1 184 ? 11.523 -13.805 -2.252 1 97.06 184 PRO A O 1
ATOM 1405 N N . VAL A 1 185 ? 9.336 -14.195 -2.312 1 95.94 185 VAL A N 1
ATOM 1406 C CA . VAL A 1 185 ? 9.57 -15.492 -2.951 1 95.94 185 VAL A CA 1
ATOM 1407 C C . VAL A 1 185 ? 9.688 -15.305 -4.461 1 95.94 185 VAL A C 1
ATOM 1409 O O . VAL A 1 185 ? 9.945 -16.266 -5.195 1 95.94 185 VAL A O 1
ATOM 1412 N N . LYS A 1 186 ? 9.461 -14.07 -4.98 1 98.25 186 LYS A N 1
ATOM 1413 C CA . LYS A 1 186 ? 9.555 -13.82 -6.418 1 98.25 186 LYS A CA 1
ATOM 1414 C C . LYS A 1 186 ? 11.008 -13.734 -6.867 1 98.25 186 LYS A C 1
ATOM 1416 O O . LYS A 1 186 ? 11.914 -14.109 -6.125 1 98.25 186 LYS A O 1
ATOM 1421 N N . HIS A 1 187 ? 11.242 -13.43 -8.109 1 98.44 187 HIS A N 1
ATOM 1422 C CA . HIS A 1 187 ? 12.57 -13.5 -8.711 1 98.44 187 HIS A CA 1
ATOM 1423 C C . HIS A 1 187 ? 13.508 -12.469 -8.086 1 98.44 187 HIS A C 1
ATOM 1425 O O . HIS A 1 187 ? 14.719 -12.703 -8 1 98.44 187 HIS A O 1
ATOM 1431 N N . ILE A 1 188 ? 12.961 -11.328 -7.777 1 98.62 188 ILE A N 1
ATOM 1432 C CA . ILE A 1 188 ? 13.609 -10.328 -6.941 1 98.62 188 ILE A CA 1
ATOM 1433 C C . ILE A 1 188 ? 12.602 -9.75 -5.949 1 98.62 188 ILE A C 1
ATOM 1435 O O . ILE A 1 188 ? 11.391 -9.945 -6.102 1 98.62 188 ILE A O 1
ATOM 1439 N N . THR A 1 189 ? 13.156 -9.07 -4.91 1 98.5 189 THR A N 1
ATOM 1440 C CA . THR A 1 189 ? 12.195 -8.664 -3.896 1 98.5 189 THR A CA 1
ATOM 1441 C C . THR A 1 189 ? 12.469 -7.234 -3.43 1 98.5 189 THR A C 1
ATOM 1443 O O . THR A 1 189 ? 13.609 -6.766 -3.492 1 98.5 189 THR A O 1
ATOM 1446 N N . THR A 1 190 ? 11.438 -6.551 -3.062 1 98.62 190 THR A N 1
ATOM 1447 C CA . THR A 1 190 ? 11.461 -5.285 -2.338 1 98.62 190 THR A CA 1
ATOM 1448 C C . THR A 1 190 ? 10.734 -5.414 -1.001 1 98.62 190 THR A C 1
ATOM 1450 O O . THR A 1 190 ? 10.281 -4.418 -0.436 1 98.62 190 THR A O 1
ATOM 1453 N N . GLY A 1 191 ? 10.641 -6.66 -0.446 1 97.75 191 GLY A N 1
ATOM 1454 C CA . GLY A 1 191 ? 9.766 -6.914 0.687 1 97.75 191 GLY A CA 1
ATOM 1455 C C . GLY A 1 191 ? 8.312 -7.09 0.291 1 97.75 191 GLY A C 1
ATOM 1456 O O . GLY A 1 191 ? 7.789 -8.203 0.318 1 97.75 191 GLY A O 1
ATOM 1457 N N . GLU A 1 192 ? 7.66 -6.047 -0.037 1 98.31 192 GLU A N 1
ATOM 1458 C CA . GLU A 1 192 ? 6.418 -5.93 -0.795 1 98.31 192 GLU A CA 1
ATOM 1459 C C . GLU A 1 192 ? 6.578 -4.977 -1.977 1 98.31 192 GLU A C 1
ATOM 1461 O O . GLU A 1 192 ? 7.352 -4.02 -1.906 1 98.31 192 GLU A O 1
ATOM 1466 N N . GLY A 1 193 ? 5.855 -5.242 -3.051 1 98.75 193 GLY A N 1
ATOM 1467 C CA . GLY A 1 193 ? 5.969 -4.328 -4.176 1 98.75 193 GLY A CA 1
ATOM 1468 C C . GLY A 1 193 ? 5.445 -4.906 -5.473 1 98.75 193 GLY A C 1
ATOM 1469 O O . GLY A 1 193 ? 5.305 -6.125 -5.602 1 98.75 193 GLY A O 1
ATOM 1470 N N . GLY A 1 194 ? 5.148 -4.078 -6.363 1 98.88 194 GLY A N 1
ATOM 1471 C CA . GLY A 1 194 ? 4.766 -4.402 -7.727 1 98.88 194 GLY A CA 1
ATOM 1472 C C . GLY A 1 194 ? 5.047 -3.281 -8.711 1 98.88 194 GLY A C 1
ATOM 1473 O O . GLY A 1 194 ? 5.391 -2.168 -8.305 1 98.88 194 GLY A O 1
ATOM 1474 N N . ILE A 1 195 ? 5 -3.607 -9.961 1 98.94 195 ILE A N 1
ATOM 1475 C CA . ILE A 1 195 ? 5.242 -2.586 -10.977 1 98.94 195 ILE A CA 1
ATOM 1476 C C . ILE A 1 195 ? 4.406 -2.885 -12.219 1 98.94 195 ILE A C 1
ATOM 1478 O O . ILE A 1 195 ? 4.094 -4.043 -12.508 1 98.94 195 ILE A O 1
ATOM 1482 N N . ILE A 1 196 ? 3.961 -1.839 -12.844 1 99 196 ILE A N 1
ATOM 1483 C CA . ILE A 1 196 ? 3.381 -1.936 -14.18 1 99 196 ILE A CA 1
ATOM 1484 C C . ILE A 1 196 ? 4.348 -1.355 -15.211 1 99 196 ILE A C 1
ATOM 1486 O O . ILE A 1 196 ? 4.895 -0.268 -15.016 1 99 196 ILE A O 1
ATOM 1490 N N . VAL A 1 197 ? 4.582 -2.074 -16.234 1 98.94 197 VAL A N 1
ATOM 1491 C CA . VAL A 1 197 ? 5.305 -1.514 -17.375 1 98.94 197 VAL A CA 1
ATOM 1492 C C . VAL A 1 197 ? 4.34 -1.296 -18.531 1 98.94 197 VAL A C 1
ATOM 1494 O O . VAL A 1 197 ? 3.361 -2.033 -18.688 1 98.94 197 VAL A O 1
ATOM 1497 N N . THR A 1 198 ? 4.559 -0.318 -19.359 1 98.94 198 THR A N 1
ATOM 1498 C CA . THR A 1 198 ? 3.73 0.032 -20.516 1 98.94 198 THR A CA 1
ATOM 1499 C C . THR A 1 198 ? 4.527 0.846 -21.531 1 98.94 198 THR A C 1
ATOM 1501 O O . THR A 1 198 ? 5.586 1.389 -21.203 1 98.94 198 THR A O 1
ATOM 1504 N N . ASN A 1 199 ? 4.094 0.817 -22.75 1 98.81 199 ASN A N 1
ATOM 1505 C CA . ASN A 1 199 ? 4.688 1.651 -23.797 1 98.81 199 ASN A CA 1
ATOM 1506 C C . ASN A 1 199 ? 3.818 2.867 -24.094 1 98.81 199 ASN A C 1
ATOM 1508 O O . ASN A 1 199 ? 4.18 3.697 -24.938 1 98.81 199 ASN A O 1
ATOM 1512 N N . ASP A 1 200 ? 2.656 2.953 -23.453 1 98.81 200 ASP A N 1
ATOM 1513 C CA . ASP A 1 200 ? 1.69 4.02 -23.688 1 98.81 200 ASP A CA 1
ATOM 1514 C C . ASP A 1 200 ? 1.804 5.117 -22.641 1 98.81 200 ASP A C 1
ATOM 1516 O O . ASP A 1 200 ? 1.617 4.867 -21.453 1 98.81 200 ASP A O 1
ATOM 1520 N N . GLU A 1 201 ? 2.043 6.336 -23.094 1 98.56 201 GLU A N 1
ATOM 1521 C CA . GLU A 1 201 ? 2.264 7.465 -22.188 1 98.56 201 GLU A CA 1
ATOM 1522 C C . GLU A 1 201 ? 1 7.797 -21.406 1 98.56 201 GLU A C 1
ATOM 1524 O O . GLU A 1 201 ? 1.075 8.203 -20.234 1 98.56 201 GLU A O 1
ATOM 1529 N N . GLU A 1 202 ? -0.118 7.664 -22.031 1 98.38 202 GLU A N 1
ATOM 1530 C CA . GLU A 1 202 ? -1.37 7.949 -21.344 1 98.38 202 GLU A CA 1
ATOM 1531 C C . GLU A 1 202 ? -1.581 7 -20.156 1 98.38 202 GLU A C 1
ATOM 1533 O O . GLU A 1 202 ? -1.979 7.426 -19.078 1 98.38 202 GLU A O 1
ATOM 1538 N N . TYR A 1 203 ? -1.394 5.66 -20.422 1 98.88 203 TYR A N 1
ATOM 1539 C CA . TYR A 1 203 ? -1.474 4.707 -19.312 1 98.88 203 TYR A CA 1
ATOM 1540 C C . TYR A 1 203 ? -0.488 5.07 -18.219 1 98.88 203 TYR A C 1
ATOM 1542 O O . TYR A 1 203 ? -0.831 5.027 -17.031 1 98.88 203 TYR A O 1
ATOM 1550 N N . TYR A 1 204 ? 0.731 5.457 -18.672 1 98.81 204 TYR A N 1
ATOM 1551 C CA . TYR A 1 204 ? 1.79 5.836 -17.75 1 98.81 204 TYR A CA 1
ATOM 1552 C C . TYR A 1 204 ? 1.335 6.969 -16.828 1 98.81 204 TYR A C 1
ATOM 1554 O O . TYR A 1 204 ? 1.473 6.883 -15.609 1 98.81 204 TYR A O 1
ATOM 1562 N N . GLU A 1 205 ? 0.774 7.988 -17.328 1 98.19 205 GLU A N 1
ATOM 1563 C CA . GLU A 1 205 ? 0.322 9.156 -16.562 1 98.19 205 GLU A CA 1
ATOM 1564 C C . GLU A 1 205 ? -0.836 8.789 -15.641 1 98.19 205 GLU A C 1
ATOM 1566 O O . GLU A 1 205 ? -0.873 9.227 -14.484 1 98.19 205 GLU A O 1
ATOM 1571 N N . ARG A 1 206 ? -1.764 8.008 -16.109 1 98.38 206 ARG A N 1
ATOM 1572 C CA . ARG A 1 206 ? -2.92 7.609 -15.305 1 98.38 206 ARG A CA 1
ATOM 1573 C C . ARG A 1 206 ? -2.498 6.742 -14.125 1 98.38 206 ARG A C 1
ATOM 1575 O O . ARG A 1 206 ? -3.068 6.844 -13.039 1 98.38 206 ARG A O 1
ATOM 1582 N N . LEU A 1 207 ? -1.502 5.887 -14.422 1 98.88 207 LEU A N 1
ATOM 1583 C CA . LEU A 1 207 ? -0.968 5.051 -13.352 1 98.88 207 LEU A CA 1
ATOM 1584 C C . LEU A 1 207 ? -0.377 5.91 -12.234 1 98.88 207 LEU A C 1
ATOM 1586 O O . LEU A 1 207 ? -0.617 5.652 -11.055 1 98.88 207 LEU A O 1
ATOM 1590 N N . GLN A 1 208 ? 0.372 6.902 -12.57 1 98.44 208 GLN A N 1
ATOM 1591 C CA . GLN A 1 208 ? 0.996 7.789 -11.594 1 98.44 208 GLN A CA 1
ATOM 1592 C C . GLN A 1 208 ? -0.057 8.531 -10.773 1 98.44 208 GLN A C 1
ATOM 1594 O O . GLN A 1 208 ? 0.076 8.664 -9.555 1 98.44 208 GLN A O 1
ATOM 1599 N N . LEU A 1 209 ? -1.085 8.984 -11.445 1 98.19 209 LEU A N 1
ATOM 1600 C CA . LEU A 1 209 ? -2.162 9.695 -10.773 1 98.19 209 LEU A CA 1
ATOM 1601 C C . LEU A 1 209 ? -2.879 8.781 -9.781 1 98.19 209 LEU A C 1
ATOM 1603 O O . LEU A 1 209 ? -3.102 9.164 -8.633 1 98.19 209 LEU A O 1
ATOM 1607 N N . PHE A 1 210 ? -3.205 7.59 -10.219 1 98.69 210 PHE A N 1
ATOM 1608 C CA . PHE A 1 210 ? -3.963 6.641 -9.414 1 98.69 210 PHE A CA 1
ATOM 1609 C C . PHE A 1 210 ? -3.178 6.242 -8.172 1 98.69 210 PHE A C 1
ATOM 1611 O O . PHE A 1 210 ? -3.748 6.113 -7.086 1 98.69 210 PHE A O 1
ATOM 1618 N N . ARG A 1 211 ? -1.899 6.082 -8.305 1 98.62 211 ARG A N 1
ATOM 1619 C CA . ARG A 1 211 ? -1.004 5.637 -7.242 1 98.62 211 ARG A CA 1
ATOM 1620 C C . ARG A 1 211 ? -0.93 6.664 -6.117 1 98.62 211 ARG A C 1
ATOM 1622 O O . ARG A 1 211 ? -0.659 6.312 -4.965 1 98.62 211 ARG A O 1
ATOM 1629 N N . SER A 1 212 ? -1.154 7.934 -6.516 1 98.19 212 SER A N 1
ATOM 1630 C CA . SER A 1 212 ? -0.895 9.031 -5.586 1 98.19 212 SER A CA 1
ATOM 1631 C C . SER A 1 212 ? -2.131 9.906 -5.406 1 98.19 212 SER A C 1
ATOM 1633 O O . SER A 1 212 ? -2.074 11.117 -5.605 1 98.19 212 SER A O 1
ATOM 1635 N N . HIS A 1 213 ? -3.24 9.289 -5.047 1 98.5 213 HIS A N 1
ATOM 1636 C CA . HIS A 1 213 ? -4.48 9.906 -4.594 1 98.5 213 HIS A CA 1
ATOM 1637 C C . HIS A 1 213 ? -5.184 10.633 -5.734 1 98.5 213 HIS A C 1
ATOM 1639 O O . HIS A 1 213 ? -6.098 11.422 -5.504 1 98.5 213 HIS A O 1
ATOM 1645 N N . GLY A 1 214 ? -4.699 10.43 -6.969 1 98.31 214 GLY A N 1
ATOM 1646 C CA . GLY A 1 214 ? -5.289 11.141 -8.086 1 98.31 214 GLY A CA 1
ATOM 1647 C C . GLY A 1 214 ? -4.879 12.602 -8.141 1 98.31 214 GLY A C 1
ATOM 1648 O O . GLY A 1 214 ? -5.559 13.422 -8.766 1 98.31 214 GLY A O 1
ATOM 1649 N N . ILE A 1 215 ? -3.809 12.945 -7.453 1 98.12 215 ILE A N 1
ATOM 1650 C CA . ILE A 1 215 ? -3.379 14.328 -7.277 1 98.12 215 ILE A CA 1
ATOM 1651 C C . ILE A 1 215 ? -2.289 14.664 -8.297 1 98.12 215 ILE A C 1
ATOM 1653 O O . ILE A 1 215 ? -1.411 13.844 -8.57 1 98.12 215 ILE A O 1
ATOM 1657 N N . THR A 1 216 ? -2.365 15.836 -8.859 1 97.25 216 THR A N 1
ATOM 1658 C CA . THR A 1 216 ? -1.36 16.312 -9.797 1 97.25 216 THR A CA 1
ATOM 1659 C C . THR A 1 216 ? -1.021 17.781 -9.531 1 97.25 216 THR A C 1
ATOM 1661 O O . THR A 1 216 ? -1.831 18.516 -8.969 1 97.25 216 THR A O 1
ATOM 1664 N N . LYS A 1 217 ? 0.147 18.172 -9.773 1 95.75 217 LYS A N 1
ATOM 1665 C CA . LYS A 1 217 ? 0.573 19.562 -9.781 1 95.75 217 LYS A CA 1
ATOM 1666 C C . LYS A 1 217 ? 0.772 20.078 -11.203 1 95.75 217 LYS A C 1
ATOM 1668 O O . LYS A 1 217 ? 1.101 21.25 -11.414 1 95.75 217 LYS A O 1
ATOM 1673 N N . ASN A 1 218 ? 0.551 19.047 -12.07 1 91.56 218 ASN A N 1
ATOM 1674 C CA . ASN A 1 218 ? 0.686 19.344 -13.492 1 91.56 218 ASN A CA 1
ATOM 1675 C C . ASN A 1 218 ? -0.644 19.188 -14.227 1 91.56 218 ASN A C 1
ATOM 1677 O O . ASN A 1 218 ? -1.565 18.547 -13.719 1 91.56 218 ASN A O 1
ATOM 1681 N N . ASN A 1 219 ? -0.785 19.781 -15.336 1 91.88 219 ASN A N 1
ATOM 1682 C CA . ASN A 1 219 ? -1.991 19.688 -16.141 1 91.88 219 ASN A CA 1
ATOM 1683 C C . ASN A 1 219 ? -3.242 20.031 -15.344 1 91.88 219 ASN A C 1
ATOM 1685 O O . ASN A 1 219 ? -4.188 19.234 -15.289 1 91.88 219 ASN A O 1
ATOM 1689 N N . LEU A 1 220 ? -3.191 21.141 -14.742 1 95.62 220 LEU A N 1
ATOM 1690 C CA . LEU A 1 220 ? -4.25 21.609 -13.852 1 95.62 220 LEU A CA 1
ATOM 1691 C C . LEU A 1 220 ? -5.48 22.031 -14.641 1 95.62 220 LEU A C 1
ATOM 1693 O O . LEU A 1 220 ? -5.359 22.5 -15.781 1 95.62 220 LEU A O 1
ATOM 1697 N N . VAL A 1 221 ? -6.617 21.828 -14.094 1 94.81 221 VAL A N 1
ATOM 1698 C CA . VAL A 1 221 ? -7.852 22.234 -14.75 1 94.81 221 VAL A CA 1
ATOM 1699 C C . VAL A 1 221 ? -8.25 23.625 -14.297 1 94.81 221 VAL A C 1
ATOM 1701 O O . VAL A 1 221 ? -8.938 24.359 -15.023 1 94.81 221 VAL A O 1
ATOM 1704 N N . ASN A 1 222 ? -7.887 24.078 -13.117 1 95.25 222 ASN A N 1
ATOM 1705 C CA . ASN A 1 222 ? -8.156 25.391 -12.57 1 95.25 222 ASN A CA 1
ATOM 1706 C C . ASN A 1 222 ? -6.883 26.234 -12.461 1 95.25 222 ASN A C 1
ATOM 1708 O O . ASN A 1 222 ? -5.777 25.688 -12.492 1 95.25 222 ASN A O 1
ATOM 1712 N N . PRO A 1 223 ? -7.086 27.594 -12.438 1 94.75 223 PRO A N 1
ATOM 1713 C CA . PRO A 1 223 ? -5.906 28.406 -12.133 1 94.75 223 PRO A CA 1
ATOM 1714 C C . PRO A 1 223 ? -5.32 28.109 -10.758 1 94.75 223 PRO A C 1
ATOM 1716 O O . PRO A 1 223 ? -6.066 27.844 -9.805 1 94.75 223 PRO A O 1
ATOM 1719 N N . ARG A 1 224 ? -4.016 28.281 -10.609 1 94.94 224 ARG A N 1
ATOM 1720 C CA . ARG A 1 224 ? -3.324 28.016 -9.352 1 94.94 224 ARG A CA 1
ATOM 1721 C C . ARG A 1 224 ? -3.646 29.094 -8.32 1 94.94 224 ARG A C 1
ATOM 1723 O O . ARG A 1 224 ? -3.59 30.297 -8.617 1 94.94 224 ARG A O 1
ATOM 1730 N N . ASP A 1 225 ? -3.887 28.656 -7.098 1 95 225 ASP A N 1
ATOM 1731 C CA . ASP A 1 225 ? -4.008 29.594 -5.984 1 95 225 ASP A CA 1
ATOM 1732 C C . ASP A 1 225 ? -2.648 30.172 -5.602 1 95 225 ASP A C 1
ATOM 1734 O O . ASP A 1 225 ? -2.559 31.328 -5.16 1 95 225 ASP A O 1
ATOM 1738 N N . GLY A 1 226 ? -1.673 29.453 -5.785 1 96.5 226 GLY A N 1
ATOM 1739 C CA . GLY A 1 226 ? -0.282 29.734 -5.453 1 96.5 226 GLY A CA 1
ATOM 1740 C C . GLY A 1 226 ? 0.63 28.547 -5.703 1 96.5 226 GLY A C 1
ATOM 1741 O O . GLY A 1 226 ? 0.196 27.516 -6.246 1 96.5 226 GLY A O 1
ATOM 1742 N N . ASP A 1 227 ? 1.865 28.641 -5.324 1 96.19 227 ASP A N 1
ATOM 1743 C CA . ASP A 1 227 ? 2.857 27.609 -5.609 1 96.19 227 ASP A CA 1
ATOM 1744 C C . ASP A 1 227 ? 2.547 26.328 -4.852 1 96.19 227 ASP A C 1
ATOM 1746 O O . ASP A 1 227 ? 3.039 25.25 -5.211 1 96.19 227 ASP A O 1
ATOM 1750 N N . TRP A 1 228 ? 1.674 26.438 -3.826 1 97.44 228 TRP A N 1
ATOM 1751 C CA . TRP A 1 228 ? 1.328 25.266 -3.023 1 97.44 228 TRP A CA 1
ATOM 1752 C C . TRP A 1 228 ? 0.241 24.438 -3.703 1 97.44 228 TRP A C 1
ATOM 1754 O O . TRP A 1 228 ? -0.014 23.297 -3.312 1 97.44 228 TRP A O 1
ATOM 1764 N N . TYR A 1 229 ? -0.364 24.859 -4.715 1 97.69 229 TYR A N 1
ATOM 1765 C CA . TYR A 1 229 ? -1.624 24.359 -5.25 1 97.69 229 TYR A CA 1
ATOM 1766 C C . TYR A 1 229 ? -1.426 23.016 -5.938 1 97.69 229 TYR A C 1
ATOM 1768 O O . TYR A 1 229 ? -0.436 22.812 -6.645 1 97.69 229 TYR A O 1
ATOM 1776 N N . TYR A 1 230 ? -2.275 22.094 -5.668 1 97.81 230 TYR A N 1
ATOM 1777 C CA . TYR A 1 230 ? -2.418 20.812 -6.344 1 97.81 230 TYR A CA 1
ATOM 1778 C C . TYR A 1 230 ? -3.889 20.484 -6.578 1 97.81 230 TYR A C 1
ATOM 1780 O O . TYR A 1 230 ? -4.773 21.078 -5.961 1 97.81 230 TYR A O 1
ATOM 1788 N N . GLU A 1 231 ? -4.098 19.531 -7.484 1 98.38 231 GLU A N 1
ATOM 1789 C CA . GLU A 1 231 ? -5.469 19.125 -7.766 1 98.38 231 GLU A CA 1
ATOM 1790 C C . GLU A 1 231 ? -5.633 17.609 -7.66 1 98.38 231 GLU A C 1
ATOM 1792 O O . GLU A 1 231 ? -4.828 16.844 -8.203 1 98.38 231 GLU A O 1
ATOM 1797 N N . MET A 1 232 ? -6.652 17.234 -6.93 1 98.62 232 MET A N 1
ATOM 1798 C CA . MET A 1 232 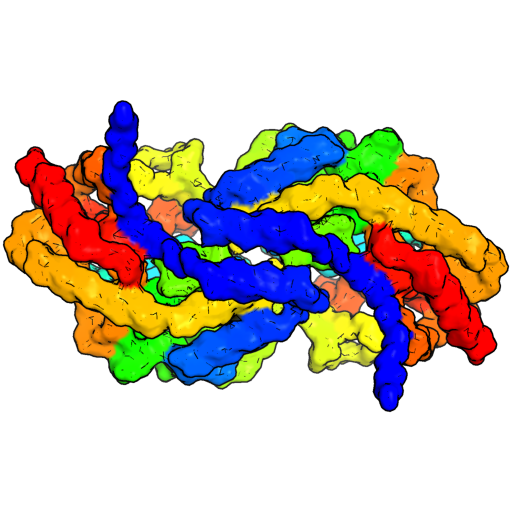? -7.152 15.875 -7.055 1 98.62 232 MET A CA 1
ATOM 1799 C C . MET A 1 232 ? -8.172 15.766 -8.18 1 98.62 232 MET A C 1
ATOM 1801 O O . MET A 1 232 ? -9.289 16.281 -8.07 1 98.62 232 MET A O 1
ATOM 1805 N N . GLN A 1 233 ? -7.816 15.047 -9.211 1 97.75 233 GLN A N 1
ATOM 1806 C CA . GLN A 1 233 ? -8.664 15.016 -10.398 1 97.75 233 GLN A CA 1
ATOM 1807 C C . GLN A 1 233 ? -9.398 13.68 -10.516 1 97.75 233 GLN A C 1
ATOM 1809 O O . GLN A 1 233 ? -10.391 13.57 -11.242 1 97.75 233 GLN A O 1
ATOM 1814 N N . HIS A 1 234 ? -8.867 12.633 -9.836 1 97 234 HIS A N 1
ATOM 1815 C CA . HIS A 1 234 ? -9.461 11.297 -9.789 1 97 234 HIS A CA 1
ATOM 1816 C C . HIS A 1 234 ? -9.445 10.734 -8.375 1 97 234 HIS A C 1
ATOM 1818 O O . HIS A 1 234 ? -8.727 11.242 -7.512 1 97 234 HIS A O 1
ATOM 1824 N N . LEU A 1 235 ? -10.367 9.805 -8.172 1 98.06 235 LEU A N 1
ATOM 1825 C CA . LEU A 1 235 ? -10.312 9.086 -6.902 1 98.06 235 LEU A CA 1
ATOM 1826 C C . LEU A 1 235 ? -9.211 8.031 -6.922 1 98.06 235 LEU A C 1
ATOM 1828 O O . LEU A 1 235 ? -9.453 6.879 -7.301 1 98.06 235 LEU A O 1
ATOM 1832 N N . GLY A 1 236 ? -8.016 8.445 -6.598 1 98.44 236 GLY A N 1
ATOM 1833 C CA . GLY A 1 236 ? -6.883 7.531 -6.52 1 98.44 236 GLY A CA 1
ATOM 1834 C C . GLY A 1 236 ? -6.664 6.98 -5.121 1 98.44 236 GLY A C 1
ATOM 1835 O O . GLY A 1 236 ? -7.504 7.156 -4.238 1 98.44 236 GLY A O 1
ATOM 1836 N N . PHE A 1 237 ? -5.641 6.238 -4.969 1 98.75 237 PHE A N 1
ATOM 1837 C CA . PHE A 1 237 ? -5.266 5.605 -3.707 1 98.75 237 PHE A CA 1
ATOM 1838 C C . PHE A 1 237 ? -3.859 6.016 -3.291 1 98.75 237 PHE A C 1
ATOM 1840 O O . PHE A 1 237 ? -3.203 6.793 -3.984 1 98.75 237 PHE A O 1
ATOM 1847 N N . ASN A 1 238 ? -3.438 5.66 -2.104 1 98.75 238 ASN A N 1
ATOM 1848 C CA . ASN A 1 238 ? -2.02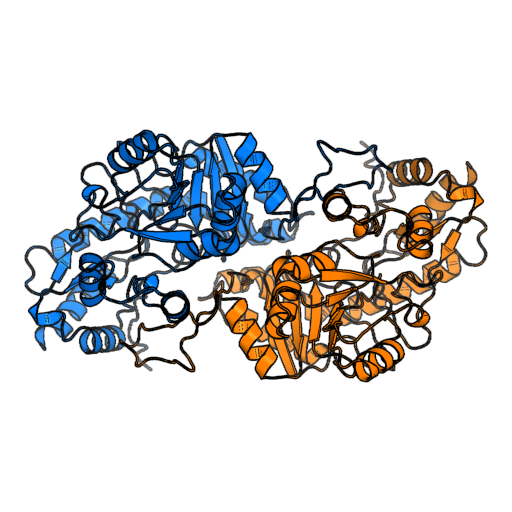3 5.742 -1.749 1 98.75 238 ASN A CA 1
ATOM 1849 C C . ASN A 1 238 ? -1.337 4.383 -1.868 1 98.75 238 ASN A C 1
ATOM 1851 O O . ASN A 1 238 ? -1.259 3.635 -0.893 1 98.75 238 ASN A O 1
ATOM 1855 N N . TYR A 1 239 ? -0.842 4.156 -3.074 1 98.88 239 TYR A N 1
ATOM 1856 C CA . TYR A 1 239 ? -0.177 2.898 -3.391 1 98.88 239 TYR A CA 1
ATOM 1857 C C . TYR A 1 239 ? 1.322 3.104 -3.566 1 98.88 239 TYR A C 1
ATOM 1859 O O . TYR A 1 239 ? 1.976 2.357 -4.301 1 98.88 239 TYR A O 1
ATOM 1867 N N . ARG A 1 240 ? 1.865 4.098 -2.91 1 98.62 240 ARG A N 1
ATOM 1868 C CA . ARG A 1 240 ? 3.27 4.449 -3.096 1 98.62 240 ARG A CA 1
ATOM 1869 C C . ARG A 1 240 ? 4.184 3.416 -2.443 1 98.62 240 ARG A C 1
ATOM 1871 O O . ARG A 1 240 ? 3.916 2.961 -1.328 1 98.62 240 ARG A O 1
ATOM 1878 N N . ILE A 1 241 ? 5.152 3.021 -3.15 1 98.75 241 ILE A N 1
ATOM 1879 C CA . ILE A 1 241 ? 6.281 2.26 -2.633 1 98.75 241 ILE A CA 1
ATOM 1880 C C . ILE A 1 241 ? 7.355 3.215 -2.117 1 98.75 241 ILE A C 1
ATOM 1882 O O . ILE A 1 241 ? 7.316 4.414 -2.398 1 98.75 241 ILE A O 1
ATOM 1886 N N . THR A 1 242 ? 8.289 2.777 -1.281 1 98.69 242 THR A N 1
ATOM 1887 C CA . THR A 1 242 ? 9.258 3.686 -0.681 1 98.69 242 THR A CA 1
ATOM 1888 C C . THR A 1 242 ? 10.602 3.584 -1.39 1 98.69 242 THR A C 1
ATOM 1890 O O . THR A 1 242 ? 10.867 2.604 -2.09 1 98.69 242 THR A O 1
ATOM 1893 N N . ASP A 1 243 ? 11.414 4.609 -1.203 1 98.69 243 ASP A N 1
ATOM 1894 C CA . ASP A 1 243 ? 12.789 4.562 -1.702 1 98.69 243 ASP A CA 1
ATOM 1895 C C . ASP A 1 243 ? 13.586 3.455 -1.018 1 98.69 243 ASP A C 1
ATOM 1897 O O . ASP A 1 243 ? 14.477 2.857 -1.626 1 98.69 243 ASP A O 1
ATOM 1901 N N . ILE A 1 244 ? 13.266 3.127 0.218 1 98.62 244 ILE A N 1
ATOM 1902 C CA . ILE A 1 244 ? 13.906 2.039 0.947 1 98.62 244 ILE A CA 1
ATOM 1903 C C . ILE A 1 244 ? 13.703 0.725 0.195 1 98.62 244 ILE A C 1
ATOM 1905 O O . ILE A 1 244 ? 14.664 -0.001 -0.067 1 98.62 244 ILE A O 1
ATOM 1909 N N . GLN A 1 245 ? 12.508 0.469 -0.179 1 98.81 245 GLN A N 1
ATOM 1910 C CA . GLN A 1 245 ? 12.141 -0.75 -0.893 1 98.81 245 GLN A CA 1
ATOM 1911 C C . GLN A 1 245 ? 12.773 -0.782 -2.283 1 98.81 245 GLN A C 1
ATOM 1913 O O . GLN A 1 245 ? 13.273 -1.82 -2.723 1 98.81 245 GLN A O 1
ATOM 1918 N N . CYS A 1 246 ? 12.75 0.366 -2.953 1 98.88 246 CYS A N 1
ATOM 1919 C CA . CYS A 1 246 ? 13.266 0.42 -4.316 1 98.88 246 CYS A CA 1
ATOM 1920 C C . CYS A 1 246 ? 14.789 0.297 -4.328 1 98.88 246 CYS A C 1
ATOM 1922 O O . CYS A 1 246 ? 15.367 -0.242 -5.273 1 98.88 246 CYS A O 1
ATOM 1924 N N . ALA A 1 247 ? 15.453 0.786 -3.252 1 98.81 247 ALA A N 1
ATOM 1925 C CA . ALA A 1 247 ? 16.891 0.562 -3.137 1 98.81 247 ALA A CA 1
ATOM 1926 C C . ALA A 1 247 ? 17.219 -0.929 -3.096 1 98.81 247 ALA A C 1
ATOM 1928 O O . ALA A 1 247 ? 18.156 -1.386 -3.752 1 98.81 247 ALA A O 1
ATOM 1929 N N . LEU A 1 248 ? 16.469 -1.668 -2.324 1 98.81 248 LEU A N 1
ATOM 1930 C CA . LEU A 1 248 ? 16.609 -3.119 -2.307 1 98.81 248 LEU A CA 1
ATOM 1931 C C . LEU A 1 248 ? 16.359 -3.707 -3.693 1 98.81 248 LEU A C 1
ATOM 1933 O O . LEU A 1 248 ? 17.141 -4.531 -4.172 1 98.81 248 LEU A O 1
ATOM 1937 N N . GLY A 1 249 ? 15.281 -3.256 -4.344 1 98.88 249 GLY A N 1
ATOM 1938 C CA . GLY A 1 249 ? 14.938 -3.74 -5.672 1 98.88 249 GLY A CA 1
ATOM 1939 C C . GLY A 1 249 ? 16.047 -3.527 -6.688 1 98.88 249 GLY A C 1
ATOM 1940 O O . GLY A 1 249 ? 16.328 -4.41 -7.496 1 98.88 249 GLY A O 1
ATOM 1941 N N . LEU A 1 250 ? 16.625 -2.316 -6.625 1 98.88 250 LEU A N 1
ATOM 1942 C CA . LEU A 1 250 ? 17.688 -1.98 -7.555 1 98.88 250 LEU A CA 1
ATOM 1943 C C . LEU A 1 250 ? 18.891 -2.904 -7.359 1 98.88 250 LEU A C 1
ATOM 1945 O O . LEU A 1 250 ? 19.5 -3.355 -8.336 1 98.88 250 LEU A O 1
ATOM 1949 N N . SER A 1 251 ? 19.234 -3.127 -6.117 1 98.81 251 SER A N 1
ATOM 1950 C CA . SER A 1 251 ? 20.328 -4.043 -5.824 1 98.81 251 SER A CA 1
ATOM 1951 C C . SER A 1 251 ? 20.016 -5.457 -6.309 1 98.81 251 SER A C 1
ATOM 1953 O O . SER A 1 251 ? 20.859 -6.117 -6.906 1 98.81 251 SER A O 1
ATOM 1955 N N . GLN A 1 252 ? 18.828 -5.938 -6.094 1 98.75 252 GLN A N 1
ATOM 1956 C CA . GLN A 1 252 ? 18.375 -7.262 -6.5 1 98.75 252 GLN A CA 1
ATOM 1957 C C . GLN A 1 252 ? 18.344 -7.391 -8.023 1 98.75 252 GLN A C 1
ATOM 1959 O O . GLN A 1 252 ? 18.672 -8.453 -8.562 1 98.75 252 GLN A O 1
ATOM 1964 N N . LEU A 1 253 ? 17.953 -6.32 -8.672 1 98.81 253 LEU A N 1
ATOM 1965 C CA . LEU A 1 253 ? 17.828 -6.34 -10.125 1 98.81 253 LEU A CA 1
ATOM 1966 C C . LEU A 1 253 ? 19.156 -6.664 -10.789 1 98.81 253 LEU A C 1
ATOM 1968 O O . LEU A 1 253 ? 19.188 -7.328 -11.828 1 98.81 253 LEU A O 1
ATOM 1972 N N . LYS A 1 254 ? 20.266 -6.238 -10.195 1 98.5 254 LYS A N 1
ATOM 1973 C CA . LYS A 1 254 ? 21.594 -6.512 -10.719 1 98.5 254 LYS A CA 1
ATOM 1974 C C . LYS A 1 254 ? 21.875 -8.008 -10.758 1 98.5 254 LYS A C 1
ATOM 1976 O O . LYS A 1 254 ? 22.75 -8.461 -11.492 1 98.5 254 LYS A O 1
ATOM 1981 N N . LYS A 1 255 ? 21.094 -8.75 -10.023 1 98.56 255 LYS A N 1
ATOM 1982 C CA . LYS A 1 255 ? 21.344 -10.18 -9.875 1 98.56 255 LYS A CA 1
ATOM 1983 C C . LYS A 1 255 ? 20.266 -11.008 -10.578 1 98.56 255 LYS A C 1
ATOM 1985 O O . LYS A 1 255 ? 20.344 -12.242 -10.586 1 98.56 255 LYS A O 1
ATOM 1990 N N . LEU A 1 256 ? 19.375 -10.383 -11.188 1 98.75 256 LEU A N 1
ATOM 1991 C CA . LEU A 1 256 ? 18.172 -11.031 -11.703 1 98.75 256 LEU A CA 1
ATOM 1992 C C . LEU A 1 256 ? 18.531 -12.086 -12.75 1 98.75 256 LEU A C 1
ATOM 1994 O O . LEU A 1 256 ? 18.016 -13.203 -12.703 1 98.75 256 LEU A O 1
ATOM 1998 N N . ASP A 1 257 ? 19.406 -11.781 -13.648 1 98.62 257 ASP A N 1
ATOM 1999 C CA . ASP A 1 257 ? 19.75 -12.727 -14.711 1 98.62 257 ASP A CA 1
ATOM 2000 C C . ASP A 1 257 ? 20.344 -14.008 -14.133 1 98.62 257 ASP A C 1
ATOM 2002 O O . ASP A 1 257 ? 20 -15.109 -14.57 1 98.62 257 ASP A O 1
ATOM 2006 N N . SER A 1 258 ? 21.203 -13.836 -13.156 1 98.56 258 SER A N 1
ATOM 2007 C CA . SER A 1 258 ? 21.781 -15.008 -12.508 1 98.56 258 SER A CA 1
ATOM 2008 C C . SER A 1 258 ? 20.719 -15.812 -11.773 1 98.56 258 SER A C 1
ATOM 2010 O O . SER A 1 258 ? 20.75 -17.047 -11.781 1 98.56 258 SER A O 1
ATOM 2012 N N . PHE A 1 259 ? 19.812 -15.164 -11.133 1 98.75 259 PHE A N 1
ATOM 2013 C CA . PHE A 1 259 ? 18.734 -15.844 -10.438 1 98.75 259 PHE A CA 1
ATOM 2014 C C . PHE A 1 259 ? 17.906 -16.688 -11.398 1 98.75 259 PHE A C 1
ATOM 2016 O O . PHE A 1 259 ? 17.578 -17.828 -11.109 1 98.75 259 PHE A O 1
ATOM 2023 N N . VAL A 1 260 ? 17.547 -16.109 -12.547 1 98.75 260 VAL A N 1
ATOM 2024 C CA . VAL A 1 260 ? 16.734 -16.797 -13.539 1 98.75 260 VAL A CA 1
ATOM 2025 C C . VAL A 1 260 ? 17.516 -17.969 -14.141 1 98.75 260 VAL A C 1
ATOM 2027 O O . VAL A 1 260 ? 16.984 -19.062 -14.305 1 98.75 260 VAL A O 1
ATOM 2030 N N . GLU A 1 261 ? 18.781 -17.719 -14.43 1 98.62 261 GLU A N 1
ATOM 2031 C CA . GLU A 1 261 ? 19.625 -18.781 -14.992 1 98.62 261 GLU A CA 1
ATOM 2032 C C . GLU A 1 261 ? 19.75 -19.953 -14.039 1 98.62 261 GLU A C 1
ATOM 2034 O O . GLU A 1 261 ? 19.672 -21.109 -14.461 1 98.62 261 GLU A O 1
ATOM 2039 N N . ASN A 1 262 ? 19.969 -19.688 -12.789 1 98.69 262 ASN A N 1
ATOM 2040 C CA . ASN A 1 262 ? 20.078 -20.734 -11.797 1 98.69 262 ASN A CA 1
ATOM 2041 C C . ASN A 1 262 ? 18.781 -21.531 -11.664 1 98.69 262 ASN A C 1
ATOM 2043 O O . ASN A 1 262 ? 18.797 -22.75 -11.523 1 98.69 262 ASN A O 1
ATOM 2047 N N . ARG A 1 263 ? 17.672 -20.875 -11.672 1 98.69 263 ARG A N 1
ATOM 2048 C CA . ARG A 1 263 ? 16.375 -21.547 -11.625 1 98.69 263 ARG A CA 1
ATOM 2049 C C . ARG A 1 263 ? 16.203 -22.484 -12.82 1 98.69 263 ARG A C 1
ATOM 2051 O O . ARG A 1 263 ? 15.68 -23.594 -12.688 1 98.69 263 ARG A O 1
ATOM 2058 N N . ARG A 1 264 ? 16.594 -22.047 -13.969 1 98.62 264 ARG A N 1
ATOM 2059 C CA . ARG A 1 264 ? 16.469 -22.875 -15.164 1 98.62 264 ARG A CA 1
ATOM 2060 C C . ARG A 1 264 ? 17.375 -24.094 -15.078 1 98.62 264 ARG A C 1
ATOM 2062 O O . ARG A 1 264 ? 16.984 -25.188 -15.508 1 98.62 264 ARG A O 1
ATOM 2069 N N . LYS A 1 265 ? 18.594 -23.891 -14.531 1 98.69 265 LYS A N 1
ATOM 2070 C CA . LYS A 1 265 ? 19.484 -25.031 -14.32 1 98.69 265 LYS A CA 1
ATOM 2071 C C . LYS A 1 265 ? 18.859 -26.031 -13.359 1 98.69 265 LYS A C 1
ATOM 2073 O O . LYS A 1 265 ? 18.922 -27.25 -13.586 1 98.69 265 LYS A O 1
ATOM 2078 N N . ILE A 1 266 ? 18.328 -25.531 -12.32 1 98.69 266 ILE A N 1
ATOM 2079 C CA . ILE A 1 266 ? 17.656 -26.375 -11.328 1 98.69 266 ILE A CA 1
ATOM 2080 C C . ILE A 1 266 ? 16.5 -27.125 -11.969 1 98.69 266 ILE A C 1
ATOM 2082 O O . ILE A 1 266 ? 16.344 -28.328 -11.758 1 98.69 266 ILE A O 1
ATOM 2086 N N . ALA A 1 267 ? 15.672 -26.453 -12.781 1 98.56 267 ALA A N 1
ATOM 2087 C CA . ALA A 1 267 ? 14.555 -27.078 -13.477 1 98.56 267 ALA A CA 1
ATOM 2088 C C . ALA A 1 267 ? 15.031 -28.203 -14.391 1 98.56 267 ALA A C 1
ATOM 2090 O O . ALA A 1 267 ? 14.398 -29.25 -14.469 1 98.56 267 ALA A O 1
ATOM 2091 N N . GLU A 1 268 ? 16.109 -27.953 -15.039 1 98.19 268 GLU A N 1
ATOM 2092 C CA . GLU A 1 268 ? 16.688 -28.969 -15.922 1 98.19 268 GLU A CA 1
ATOM 2093 C C . GLU A 1 268 ? 17.078 -30.219 -15.133 1 98.19 268 GLU A C 1
ATOM 2095 O O . GLU A 1 268 ? 16.828 -31.344 -15.578 1 98.19 268 GLU A O 1
ATOM 2100 N N . LYS A 1 269 ? 17.703 -30 -14.039 1 98.5 269 LYS A N 1
ATOM 2101 C CA . LYS A 1 269 ? 18.094 -31.109 -13.188 1 98.5 269 LYS A CA 1
ATOM 2102 C C . LYS A 1 269 ? 16.875 -31.875 -12.672 1 98.5 269 LYS A C 1
ATOM 2104 O O . LYS A 1 269 ? 16.844 -33.094 -12.703 1 98.5 269 LYS A O 1
ATOM 2109 N N . TYR A 1 270 ? 15.883 -31.156 -12.211 1 98.5 270 TYR A N 1
ATOM 2110 C CA . TYR A 1 270 ? 14.633 -31.766 -11.773 1 98.5 270 TYR A CA 1
ATOM 2111 C C . TYR A 1 270 ? 14.016 -32.594 -12.891 1 98.5 270 TYR A C 1
ATOM 2113 O O . TYR A 1 270 ? 13.586 -33.719 -12.672 1 98.5 270 TYR A O 1
ATOM 2121 N N . ASN A 1 271 ? 13.961 -32.031 -14.078 1 97.69 271 ASN A N 1
ATOM 2122 C CA . ASN A 1 271 ? 13.398 -32.75 -15.227 1 97.69 271 ASN A CA 1
ATOM 2123 C C . ASN A 1 271 ? 14.102 -34.062 -15.461 1 97.69 271 ASN A C 1
ATOM 2125 O O . ASN A 1 271 ? 13.453 -35.062 -15.758 1 97.69 271 ASN A O 1
ATOM 2129 N N . GLY A 1 272 ? 15.383 -34.031 -15.367 1 97.44 272 GLY A N 1
ATOM 2130 C CA . GLY A 1 272 ? 16.141 -35.25 -15.516 1 97.44 272 GLY A CA 1
ATOM 2131 C C . GLY A 1 272 ? 15.859 -36.25 -14.414 1 97.44 272 GLY A C 1
ATOM 2132 O O . GLY A 1 272 ? 15.656 -37.438 -14.68 1 97.44 272 GLY A O 1
ATOM 2133 N N . MET A 1 273 ? 15.82 -35.75 -13.203 1 97.12 273 MET A N 1
ATOM 2134 C CA . MET A 1 273 ? 15.602 -36.594 -12.023 1 97.12 273 MET A CA 1
ATOM 2135 C C . MET A 1 273 ? 14.227 -37.25 -12.07 1 97.12 273 MET A C 1
ATOM 2137 O O . MET A 1 273 ? 14.055 -38.375 -11.578 1 97.12 273 MET A O 1
ATOM 2141 N N . PHE A 1 274 ? 13.258 -36.594 -12.672 1 97.38 274 PHE A N 1
ATOM 2142 C CA . PHE A 1 274 ? 11.867 -37 -12.555 1 97.38 274 PHE A CA 1
ATOM 2143 C C . PHE A 1 274 ? 11.383 -37.656 -13.852 1 97.38 274 PHE A C 1
ATOM 2145 O O . PHE A 1 274 ? 10.195 -37.938 -14 1 97.38 274 PHE A O 1
ATOM 2152 N N . GLU A 1 275 ? 12.297 -37.844 -14.695 1 93.56 275 GLU A N 1
ATOM 2153 C CA . GLU A 1 275 ? 11.93 -38.469 -15.969 1 93.56 275 GLU A CA 1
ATOM 2154 C C . GLU A 1 275 ? 11.328 -39.844 -15.758 1 93.56 275 GLU A C 1
ATOM 2156 O O . GLU A 1 275 ? 11.883 -40.656 -15.016 1 93.56 275 GLU A O 1
ATOM 2161 N N . ASP A 1 276 ? 10.133 -40.156 -16.234 1 91.62 276 ASP A N 1
ATOM 2162 C CA . ASP A 1 276 ? 9.43 -41.438 -16.297 1 91.62 276 ASP A CA 1
ATOM 2163 C C . ASP A 1 276 ? 9.148 -41.969 -14.898 1 91.62 276 ASP A C 1
ATOM 2165 O O . ASP A 1 276 ? 9 -43.188 -14.711 1 91.62 276 ASP A O 1
ATOM 2169 N N . ASN A 1 277 ? 9.164 -41.125 -13.945 1 94.81 277 ASN A N 1
ATOM 2170 C CA . ASN A 1 277 ? 8.789 -41.594 -12.625 1 94.81 277 ASN A CA 1
ATOM 2171 C C . ASN A 1 277 ? 7.32 -42 -12.57 1 94.81 277 ASN A C 1
ATOM 2173 O O . ASN A 1 277 ? 6.504 -41.5 -13.336 1 94.81 277 ASN A O 1
ATOM 2177 N N . PRO A 1 278 ? 6.969 -42.906 -11.727 1 95.88 278 PRO A N 1
ATOM 2178 C CA . PRO A 1 278 ? 5.594 -43.406 -11.711 1 95.88 278 PRO A CA 1
ATOM 2179 C C . PRO A 1 278 ? 4.668 -42.562 -10.836 1 95.88 278 PRO A C 1
ATOM 2181 O O . PRO A 1 278 ? 3.471 -42.844 -10.75 1 95.88 278 PRO A O 1
ATOM 2184 N N . TYR A 1 279 ? 5.121 -41.531 -10.227 1 97.62 279 TYR A N 1
ATOM 2185 C CA . TYR A 1 279 ? 4.383 -40.906 -9.133 1 97.62 279 TYR A CA 1
ATOM 2186 C C . TYR A 1 279 ? 3.668 -39.625 -9.602 1 97.62 279 TYR A C 1
ATOM 2188 O O . TYR A 1 279 ? 2.545 -39.344 -9.172 1 97.62 279 TYR A O 1
ATOM 2196 N N . PHE A 1 280 ? 4.316 -38.875 -10.445 1 97.94 280 PHE A N 1
ATOM 2197 C CA . PHE A 1 280 ? 3.768 -37.594 -10.852 1 97.94 280 PHE A CA 1
ATOM 2198 C C . PHE A 1 280 ? 4.277 -37.188 -12.234 1 97.94 280 PHE A C 1
ATOM 2200 O O . PHE A 1 280 ? 5.234 -37.781 -12.742 1 97.94 280 PHE A O 1
ATOM 2207 N N . ASP A 1 281 ? 3.572 -36.281 -12.852 1 97.06 281 ASP A N 1
ATOM 2208 C CA . ASP A 1 281 ? 4 -35.625 -14.086 1 97.06 281 ASP A CA 1
ATOM 2209 C C . ASP A 1 281 ? 4.582 -34.25 -13.812 1 97.06 281 ASP A C 1
ATOM 2211 O O . ASP A 1 281 ? 4.305 -33.656 -12.773 1 97.06 281 ASP A O 1
ATOM 2215 N N . VAL A 1 282 ? 5.453 -33.812 -14.703 1 95.88 282 VAL A N 1
ATOM 2216 C CA . VAL A 1 282 ? 6.004 -32.469 -14.594 1 95.88 282 VAL A CA 1
ATOM 2217 C C . VAL A 1 282 ? 5.281 -31.531 -15.562 1 95.88 282 VAL A C 1
ATOM 2219 O O . VAL A 1 282 ? 4.883 -31.953 -16.656 1 95.88 282 VAL A O 1
ATOM 2222 N N . VAL A 1 283 ? 5.016 -30.281 -15.125 1 95.31 283 VAL A N 1
ATOM 2223 C CA . VAL A 1 283 ? 4.375 -29.266 -15.961 1 95.31 283 VAL A CA 1
ATOM 2224 C C . VAL A 1 283 ? 5.277 -28.938 -17.141 1 95.31 283 VAL A C 1
ATOM 2226 O O . VAL A 1 283 ? 6.48 -28.734 -16.984 1 95.31 283 VAL A O 1
ATOM 2229 N N . LYS A 1 284 ? 4.711 -28.875 -18.312 1 94.44 284 LYS A N 1
ATOM 2230 C CA . LYS A 1 284 ? 5.48 -28.641 -19.531 1 94.44 284 LYS A CA 1
ATOM 2231 C C . LYS A 1 284 ? 5.695 -27.156 -19.766 1 94.44 284 LYS A C 1
ATOM 2233 O O . LYS A 1 284 ? 4.828 -26.344 -19.453 1 94.44 284 LYS A O 1
ATOM 2238 N N . GLU A 1 285 ? 6.777 -26.859 -20.312 1 96.12 285 GLU A N 1
ATOM 2239 C CA . GLU A 1 285 ? 7.066 -25.484 -20.719 1 96.12 285 GLU A CA 1
ATOM 2240 C C . GLU A 1 285 ? 6.441 -25.172 -22.062 1 96.12 285 GLU A C 1
ATOM 2242 O O . GLU A 1 285 ? 6.348 -26.047 -22.938 1 96.12 285 GLU A O 1
ATOM 2247 N N . ASN A 1 286 ? 5.938 -23.938 -22.203 1 96.19 286 ASN A N 1
ATOM 2248 C CA . ASN A 1 286 ? 5.488 -23.469 -23.5 1 96.19 286 ASN A CA 1
ATOM 2249 C C . ASN A 1 286 ? 6.598 -23.562 -24.547 1 96.19 286 ASN A C 1
ATOM 2251 O O . ASN A 1 286 ? 7.691 -23.047 -24.344 1 96.19 286 ASN A O 1
ATOM 2255 N N . PRO A 1 287 ? 6.293 -24.266 -25.656 1 95.94 287 PRO A N 1
ATOM 2256 C CA . PRO A 1 287 ? 7.344 -24.453 -26.656 1 95.94 287 PRO A CA 1
ATOM 2257 C C . PRO A 1 287 ? 7.855 -23.141 -27.234 1 95.94 287 PRO A C 1
ATOM 2259 O O . PRO A 1 287 ? 8.992 -23.078 -27.719 1 95.94 287 PRO A O 1
ATOM 2262 N N . ASP A 1 288 ? 7.051 -22.078 -27.172 1 96.75 288 ASP A N 1
ATOM 2263 C CA . ASP A 1 288 ? 7.441 -20.781 -27.703 1 96.75 288 ASP A CA 1
ATOM 2264 C C . ASP A 1 288 ? 7.945 -19.859 -26.594 1 96.75 288 ASP A C 1
ATOM 2266 O O . ASP A 1 288 ? 8.125 -18.656 -26.797 1 96.75 288 ASP A O 1
ATOM 2270 N N . GLY A 1 289 ? 8.078 -20.484 -25.422 1 96.88 289 GLY A N 1
ATOM 2271 C CA . GLY A 1 289 ? 8.469 -19.672 -24.281 1 96.88 289 GLY A CA 1
ATOM 2272 C C . GLY A 1 289 ? 9.68 -20.219 -23.547 1 96.88 289 GLY A C 1
ATOM 2273 O O . GLY A 1 289 ? 10.117 -21.328 -23.812 1 96.88 289 GLY A O 1
ATOM 2274 N N . GLU A 1 290 ? 10.312 -19.375 -22.781 1 98.25 290 GLU A N 1
ATOM 2275 C CA . GLU A 1 290 ? 11.312 -19.703 -21.781 1 98.25 290 GLU A CA 1
ATOM 2276 C C . GLU A 1 290 ? 10.844 -19.312 -20.375 1 98.25 290 GLU A C 1
ATOM 2278 O O . GLU A 1 290 ? 10.797 -18.125 -20.047 1 98.25 290 GLU A O 1
ATOM 2283 N N . SER A 1 291 ? 10.555 -20.312 -19.625 1 98.69 291 SER A N 1
ATOM 2284 C CA . SER A 1 291 ? 10.008 -20.078 -18.297 1 98.69 291 SER A CA 1
ATOM 2285 C C . SER A 1 291 ? 11.047 -19.438 -17.375 1 98.69 291 SER A C 1
ATOM 2287 O O . SER A 1 291 ? 12.242 -19.719 -17.5 1 98.69 291 SER A O 1
ATOM 2289 N N . ALA A 1 292 ? 10.562 -18.594 -16.453 1 98.75 292 ALA A N 1
ATOM 2290 C CA . ALA A 1 292 ? 11.43 -18.047 -15.422 1 98.75 292 ALA A CA 1
ATOM 2291 C C . ALA A 1 292 ? 11.453 -18.922 -14.18 1 98.75 292 ALA A C 1
ATOM 2293 O O . ALA A 1 292 ? 12.273 -18.734 -13.281 1 98.75 292 ALA A O 1
ATOM 2294 N N . TYR A 1 293 ? 10.578 -19.875 -14.102 1 98.5 293 TYR A N 1
ATOM 2295 C CA . TYR A 1 293 ? 10.516 -20.922 -13.078 1 98.5 293 TYR A CA 1
ATOM 2296 C C . TYR A 1 293 ? 10.438 -20.297 -11.688 1 98.5 293 TYR A C 1
ATOM 2298 O O . TYR A 1 293 ? 11.227 -20.641 -10.805 1 98.5 293 TYR A O 1
ATOM 2306 N N . HIS A 1 294 ? 9.359 -19.484 -11.539 1 98.5 294 HIS A N 1
ATOM 2307 C CA . HIS A 1 294 ? 9.031 -19.031 -10.188 1 98.5 294 HIS A CA 1
ATOM 2308 C C . HIS A 1 294 ? 8.68 -20.219 -9.289 1 98.5 294 HIS A C 1
ATOM 2310 O O . HIS A 1 294 ? 9.016 -20.219 -8.102 1 98.5 294 HIS A O 1
ATOM 2316 N N . LEU A 1 295 ? 8.008 -21.156 -9.836 1 98.56 295 LEU A N 1
ATOM 2317 C CA . LEU A 1 295 ? 7.594 -22.391 -9.18 1 98.56 295 LEU A CA 1
ATOM 2318 C C . LEU A 1 295 ? 8.016 -23.609 -10 1 98.56 295 LEU A C 1
ATOM 2320 O O . LEU A 1 295 ? 8.32 -23.484 -11.18 1 98.56 295 LEU A O 1
ATOM 2324 N N . TYR A 1 296 ? 8.094 -24.734 -9.328 1 98.56 296 TYR A N 1
ATOM 2325 C CA . TYR A 1 296 ? 8.203 -26.031 -9.984 1 98.56 296 TYR A CA 1
ATOM 2326 C C . TYR A 1 296 ? 7.062 -26.953 -9.555 1 98.56 296 TYR A C 1
ATOM 2328 O O . TYR A 1 296 ? 7.238 -27.797 -8.672 1 98.56 296 TYR A O 1
ATOM 2336 N N . PRO A 1 297 ? 5.945 -26.797 -10.227 1 98.38 297 PRO A N 1
ATOM 2337 C CA . PRO A 1 297 ? 4.781 -27.625 -9.914 1 98.38 297 PRO A CA 1
ATOM 2338 C C . PRO A 1 297 ? 4.91 -29.047 -10.453 1 98.38 297 PRO A C 1
ATOM 2340 O O . PRO A 1 297 ? 5.434 -29.25 -11.547 1 98.38 297 PRO A O 1
ATOM 2343 N N . ILE A 1 298 ? 4.469 -29.984 -9.695 1 98.44 298 ILE A N 1
ATOM 2344 C CA . ILE A 1 298 ? 4.293 -31.359 -10.148 1 98.44 298 ILE A CA 1
ATOM 2345 C C . ILE A 1 298 ? 2.82 -31.766 -10.047 1 98.44 298 ILE A C 1
ATOM 2347 O O . ILE A 1 298 ? 2.072 -31.188 -9.25 1 98.44 298 ILE A O 1
ATOM 2351 N N . LEU A 1 299 ? 2.395 -32.656 -10.891 1 98.38 299 LEU A N 1
ATOM 2352 C CA . LEU A 1 299 ? 1.014 -33.125 -10.93 1 98.38 299 LEU A CA 1
ATOM 2353 C C . LEU A 1 299 ? 0.929 -34.594 -10.57 1 98.38 299 LEU A C 1
ATOM 2355 O O . LEU A 1 299 ? 1.359 -35.469 -11.344 1 98.38 299 LEU A O 1
ATOM 2359 N N . LEU A 1 300 ? 0.35 -34.875 -9.461 1 98.5 300 LEU A N 1
ATOM 2360 C CA . LEU A 1 300 ? 0.194 -36.25 -9 1 98.5 300 LEU A CA 1
ATOM 2361 C C . LEU A 1 300 ? -0.559 -37.062 -10.039 1 98.5 300 LEU A C 1
ATOM 2363 O O . LEU A 1 300 ? -1.561 -36.625 -10.594 1 98.5 300 LEU A O 1
ATOM 2367 N N . LYS A 1 301 ? -0.042 -38.281 -10.32 1 97.38 301 LYS A N 1
ATOM 2368 C CA . LYS A 1 301 ? -0.805 -39.219 -11.148 1 97.38 301 LYS A CA 1
ATOM 2369 C C . LYS A 1 301 ? -2.092 -39.625 -10.453 1 97.38 301 LYS A C 1
ATOM 2371 O O . LYS A 1 301 ? -2.205 -39.531 -9.227 1 97.38 301 LYS A O 1
ATOM 2376 N N . GLU A 1 302 ? -3.045 -40.062 -11.164 1 94.06 302 GLU A N 1
ATOM 2377 C CA . GLU A 1 302 ? -4.418 -40.312 -10.727 1 94.06 302 GLU A CA 1
ATOM 2378 C C . GLU A 1 302 ? -4.461 -41.125 -9.438 1 94.06 302 GLU A C 1
ATOM 2380 O O . GLU A 1 302 ? -5.18 -40.75 -8.5 1 94.06 302 GLU A O 1
ATOM 2385 N N . LYS A 1 303 ? -3.664 -42.156 -9.352 1 92.88 303 LYS A N 1
ATOM 2386 C CA . LYS A 1 303 ? -3.641 -43.031 -8.188 1 92.88 303 LYS A CA 1
ATOM 2387 C C . LYS A 1 303 ? -3.262 -42.281 -6.922 1 92.88 303 LYS A C 1
ATOM 2389 O O . LYS A 1 303 ? -3.723 -42.594 -5.828 1 92.88 303 LYS A O 1
ATOM 2394 N N . TYR A 1 304 ? -2.527 -41.219 -7.066 1 97.12 304 TYR A N 1
ATOM 2395 C CA . TYR A 1 304 ? -1.981 -40.5 -5.922 1 97.12 304 TYR A CA 1
ATOM 2396 C C . TYR A 1 304 ? -2.797 -39.25 -5.625 1 97.12 304 TYR A C 1
ATOM 2398 O O . TYR A 1 304 ? -2.742 -38.719 -4.516 1 97.12 304 TYR A O 1
ATOM 2406 N N . ALA A 1 305 ? -3.594 -38.844 -6.59 1 96.69 305 ALA A N 1
ATOM 2407 C CA . ALA A 1 305 ? -4.34 -37.594 -6.469 1 96.69 305 ALA A CA 1
ATOM 2408 C C . ALA A 1 305 ? -5.324 -37.656 -5.305 1 96.69 305 ALA A C 1
ATOM 2410 O O . ALA A 1 305 ? -5.551 -36.625 -4.629 1 96.69 305 ALA A O 1
ATOM 2411 N N . ASN A 1 306 ? -5.902 -38.781 -5.012 1 94.81 306 ASN A N 1
ATOM 2412 C CA . ASN A 1 306 ? -6.879 -38.938 -3.939 1 94.81 306 ASN A CA 1
ATOM 2413 C C . ASN A 1 306 ? -6.215 -38.906 -2.566 1 94.81 306 ASN A C 1
ATOM 2415 O O . ASN A 1 306 ? -6.891 -38.781 -1.546 1 94.81 306 ASN A O 1
ATOM 2419 N N . HIS A 1 307 ? -4.914 -38.969 -2.537 1 97.44 307 HIS A N 1
ATOM 2420 C CA . HIS A 1 307 ? -4.16 -38.969 -1.287 1 97.44 307 HIS A CA 1
ATOM 2421 C C . HIS A 1 307 ? -3.383 -37.656 -1.118 1 97.44 307 HIS A C 1
ATOM 2423 O O . HIS A 1 307 ? -2.467 -37.594 -0.297 1 97.44 307 HIS A O 1
ATOM 2429 N N . LYS A 1 308 ? -3.693 -36.688 -1.871 1 98.12 308 LYS A N 1
ATOM 2430 C CA . LYS A 1 308 ? -2.92 -35.438 -1.888 1 98.12 308 LYS A CA 1
ATOM 2431 C C . LYS A 1 308 ? -2.791 -34.844 -0.485 1 98.12 308 LYS A C 1
ATOM 2433 O O . LYS A 1 308 ? -1.715 -34.406 -0.094 1 98.12 308 LYS A O 1
ATOM 2438 N N . LYS A 1 309 ? -3.936 -34.875 0.268 1 97.75 309 LYS A N 1
ATOM 2439 C CA . LYS A 1 309 ? -3.938 -34.281 1.61 1 97.75 309 LYS A CA 1
ATOM 2440 C C . LYS A 1 309 ? -2.883 -34.938 2.492 1 97.75 309 LYS A C 1
ATOM 2442 O O . LYS A 1 309 ? -2.082 -34.281 3.135 1 97.75 309 LYS A O 1
ATOM 2447 N N . GLU A 1 310 ? -2.809 -36.219 2.502 1 98.12 310 GLU A N 1
ATOM 2448 C CA . GLU A 1 310 ? -1.867 -37 3.309 1 98.12 310 GLU A CA 1
ATOM 2449 C C . GLU A 1 310 ? -0.439 -36.812 2.799 1 98.12 310 GLU A C 1
ATOM 2451 O O . GLU A 1 310 ? 0.495 -36.688 3.59 1 98.12 310 GLU A O 1
ATOM 2456 N N . ILE A 1 311 ? -0.314 -36.875 1.493 1 98.44 311 ILE A N 1
ATOM 2457 C CA . ILE A 1 311 ? 0.998 -36.75 0.871 1 98.44 311 ILE A CA 1
ATOM 2458 C C . ILE A 1 311 ? 1.592 -35.375 1.21 1 98.44 311 ILE A C 1
ATOM 2460 O O . ILE A 1 311 ? 2.76 -35.281 1.592 1 98.44 311 ILE A O 1
ATOM 2464 N N . PHE A 1 312 ? 0.772 -34.344 1.108 1 98.56 312 PHE A N 1
ATOM 2465 C CA . PHE A 1 312 ? 1.196 -32.969 1.434 1 98.56 312 PHE A CA 1
ATOM 2466 C C . PHE A 1 312 ? 1.736 -32.906 2.857 1 98.56 312 PHE A C 1
ATOM 2468 O O . PHE A 1 312 ? 2.852 -32.438 3.08 1 98.56 312 PHE A O 1
ATOM 2475 N N . SER A 1 313 ? 0.982 -33.406 3.807 1 98.25 313 SER A N 1
ATOM 2476 C CA . SER A 1 313 ? 1.346 -33.344 5.219 1 98.25 313 SER A CA 1
ATOM 2477 C C . SER A 1 313 ? 2.617 -34.156 5.496 1 98.25 313 SER A C 1
ATOM 2479 O O . SER A 1 313 ? 3.475 -33.719 6.266 1 98.25 313 SER A O 1
ATOM 2481 N N . LYS A 1 314 ? 2.729 -35.281 4.883 1 98.12 314 LYS A N 1
ATOM 2482 C CA . LYS A 1 314 ? 3.896 -36.125 5.094 1 98.12 314 LYS A CA 1
ATOM 2483 C C . LYS A 1 314 ? 5.152 -35.5 4.508 1 98.12 314 LYS A C 1
ATOM 2485 O O . LYS A 1 314 ? 6.227 -35.562 5.113 1 98.12 314 LYS A O 1
ATOM 2490 N N . LEU A 1 315 ? 5.047 -34.969 3.301 1 98.56 315 LEU A N 1
ATOM 2491 C CA . LEU A 1 315 ? 6.195 -34.281 2.701 1 98.56 315 LEU A CA 1
ATOM 2492 C C . LEU A 1 315 ? 6.688 -33.156 3.596 1 98.56 315 LEU A C 1
ATOM 2494 O O . LEU A 1 315 ? 7.895 -33 3.779 1 98.56 315 LEU A O 1
ATOM 2498 N N . ARG A 1 316 ? 5.801 -32.375 4.145 1 98.06 316 ARG A N 1
ATOM 2499 C CA . ARG A 1 316 ? 6.172 -31.297 5.035 1 98.06 316 ARG A CA 1
ATOM 2500 C C . ARG A 1 316 ? 6.852 -31.812 6.297 1 98.06 316 ARG A C 1
ATOM 2502 O O . ARG A 1 316 ? 7.84 -31.25 6.762 1 98.06 316 ARG A O 1
ATOM 2509 N N . SER A 1 317 ? 6.297 -32.875 6.828 1 97.38 317 SER A N 1
ATOM 2510 C CA . SER A 1 317 ? 6.891 -33.469 8.023 1 97.38 317 SER A CA 1
ATOM 2511 C C . SER A 1 317 ? 8.289 -34 7.734 1 97.38 317 SER A C 1
ATOM 2513 O O . SER A 1 317 ? 9.125 -34.094 8.641 1 97.38 317 SER A O 1
ATOM 2515 N N . GLU A 1 318 ? 8.555 -34.344 6.453 1 97.44 318 GLU A N 1
ATOM 2516 C CA . GLU A 1 318 ? 9.852 -34.844 6.035 1 97.44 318 GLU A CA 1
ATOM 2517 C C . GLU A 1 318 ? 10.812 -33.719 5.699 1 97.44 318 GLU A C 1
ATOM 2519 O O . GLU A 1 318 ? 11.953 -33.938 5.293 1 97.44 318 GLU A O 1
ATOM 2524 N N . GLY A 1 319 ? 10.312 -32.5 5.824 1 97.88 319 GLY A N 1
ATOM 2525 C CA . GLY A 1 319 ? 11.203 -31.344 5.664 1 97.88 319 GLY A CA 1
ATOM 2526 C C . GLY A 1 319 ? 11.086 -30.688 4.305 1 97.88 319 GLY A C 1
ATOM 2527 O O . GLY A 1 319 ? 11.914 -29.859 3.939 1 97.88 319 GLY A O 1
ATOM 2528 N N . LEU A 1 320 ? 10.102 -31.078 3.496 1 98.19 320 LEU A N 1
ATOM 2529 C CA . LEU A 1 320 ? 9.859 -30.406 2.221 1 98.19 320 LEU A CA 1
ATOM 2530 C C . LEU A 1 320 ? 8.703 -29.422 2.334 1 98.19 320 LEU A C 1
ATOM 2532 O O . LEU A 1 320 ? 7.547 -29.828 2.506 1 98.19 320 LEU A O 1
ATOM 2536 N N . GLY A 1 321 ? 9.062 -28.141 2.221 1 97.69 321 GLY A N 1
ATOM 2537 C CA . GLY A 1 321 ? 8.047 -27.094 2.307 1 97.69 321 GLY A CA 1
ATOM 2538 C C . GLY A 1 321 ? 7.23 -26.969 1.038 1 97.69 321 GLY A C 1
ATOM 2539 O O . GLY A 1 321 ? 7.23 -25.906 0.404 1 97.69 321 GLY A O 1
ATOM 2540 N N . VAL A 1 322 ? 6.523 -28.062 0.673 1 98.5 322 VAL A N 1
ATOM 2541 C CA . VAL A 1 322 ? 5.672 -28.047 -0.511 1 98.5 322 VAL A CA 1
ATOM 2542 C C . VAL A 1 322 ? 4.488 -27.109 -0.281 1 98.5 322 VAL A C 1
ATOM 2544 O O . VAL A 1 322 ? 4.156 -26.781 0.863 1 98.5 322 VAL A O 1
ATOM 2547 N N . GLN A 1 323 ? 3.938 -26.641 -1.335 1 98.38 323 GLN A N 1
ATOM 2548 C CA . GLN A 1 323 ? 2.775 -25.75 -1.309 1 98.38 323 GLN A CA 1
ATOM 2549 C C . GLN A 1 323 ? 1.856 -26.016 -2.498 1 98.38 323 GLN A C 1
ATOM 2551 O O . GLN A 1 323 ? 2.24 -26.719 -3.443 1 98.38 323 GLN A O 1
ATOM 2556 N N . VAL A 1 324 ? 0.613 -25.516 -2.404 1 98.62 324 VAL A N 1
ATOM 2557 C CA . VAL A 1 324 ? -0.35 -25.688 -3.488 1 98.62 324 VAL A CA 1
ATOM 2558 C C . VAL A 1 324 ? -0.618 -24.328 -4.148 1 98.62 324 VAL A C 1
ATOM 2560 O O . VAL A 1 324 ? -0.905 -23.344 -3.465 1 98.62 324 VAL A O 1
ATOM 2563 N N . HIS A 1 325 ? -0.443 -24.266 -5.473 1 98 325 HIS A N 1
ATOM 2564 C CA . HIS A 1 325 ? -0.697 -23.094 -6.285 1 98 325 HIS A CA 1
ATOM 2565 C C . HIS A 1 325 ? -1.57 -23.422 -7.488 1 98 325 HIS A C 1
ATOM 2567 O O . HIS A 1 325 ? -1.07 -23.906 -8.508 1 98 325 HIS A O 1
ATOM 2573 N N . TYR A 1 326 ? -2.859 -23.203 -7.469 1 98.19 326 TYR A N 1
ATOM 2574 C CA . TYR A 1 326 ? -3.635 -22.484 -6.469 1 98.19 326 TYR A CA 1
ATOM 2575 C C . TYR A 1 326 ? -5.012 -23.109 -6.285 1 98.19 326 TYR A C 1
ATOM 2577 O O . TYR A 1 326 ? -5.488 -23.844 -7.152 1 98.19 326 TYR A O 1
ATOM 2585 N N . ILE A 1 327 ? -5.625 -22.734 -5.184 1 98.62 327 ILE A N 1
ATOM 2586 C CA . ILE A 1 327 ? -7.066 -22.953 -5.109 1 98.62 327 ILE A CA 1
ATOM 2587 C C . ILE A 1 327 ? -7.77 -22.141 -6.195 1 98.62 327 ILE A C 1
ATOM 2589 O O . ILE A 1 327 ? -7.543 -20.938 -6.32 1 98.62 327 ILE A O 1
ATOM 2593 N N . PRO A 1 328 ? -8.562 -22.828 -7.07 1 98.88 328 PRO A N 1
ATOM 2594 C CA . PRO A 1 328 ? -9.273 -22 -8.047 1 98.88 328 PRO A CA 1
ATOM 2595 C C . PRO A 1 328 ? -10 -20.828 -7.406 1 98.88 328 PRO A C 1
ATOM 2597 O O . PRO A 1 328 ? -10.781 -21.016 -6.465 1 98.88 328 PRO A O 1
ATOM 2600 N N . VAL A 1 329 ? -9.836 -19.672 -7.938 1 98.88 329 VAL A N 1
ATOM 2601 C CA . VAL A 1 329 ? -10.258 -18.438 -7.301 1 98.88 329 VAL A CA 1
ATOM 2602 C C . VAL A 1 329 ? -11.766 -18.469 -7.043 1 98.88 329 VAL A C 1
ATOM 2604 O O . VAL A 1 329 ? -12.227 -18.094 -5.965 1 98.88 329 VAL A O 1
ATOM 2607 N N . TYR A 1 330 ? -12.531 -18.984 -7.996 1 98.62 330 TYR A N 1
ATOM 2608 C CA . TYR A 1 330 ? -13.984 -18.906 -7.91 1 98.62 330 TYR A CA 1
ATOM 2609 C C . TYR A 1 330 ? -14.516 -19.875 -6.863 1 98.62 330 TYR A C 1
ATOM 2611 O O . TYR A 1 330 ? -15.703 -19.844 -6.531 1 98.62 330 TYR A O 1
ATOM 2619 N N . LEU A 1 331 ? -13.648 -20.75 -6.34 1 98.5 331 LEU A N 1
ATOM 2620 C CA . LEU A 1 331 ? -14.07 -21.672 -5.281 1 98.5 331 LEU A CA 1
ATOM 2621 C C . LEU A 1 331 ? -13.945 -21 -3.912 1 98.5 331 LEU A C 1
ATOM 2623 O O . LEU A 1 331 ? -14.391 -21.562 -2.906 1 98.5 331 LEU A O 1
ATOM 2627 N N . GLN A 1 332 ? -13.328 -19.844 -3.812 1 98.62 332 GLN A N 1
ATOM 2628 C CA . GLN A 1 332 ? -13.273 -19.094 -2.559 1 98.62 332 GLN A CA 1
ATOM 2629 C C . GLN A 1 332 ? -14.68 -18.688 -2.107 1 98.62 332 GLN A C 1
ATOM 2631 O O . GLN A 1 332 ? -15.508 -18.297 -2.928 1 98.62 332 GLN A O 1
ATOM 2636 N N . PRO A 1 333 ? -14.883 -18.656 -0.787 1 98.31 333 PRO A N 1
ATOM 2637 C CA . PRO A 1 333 ? -16.219 -18.328 -0.273 1 98.31 333 PRO A CA 1
ATOM 2638 C C . PRO A 1 333 ? -16.75 -17 -0.822 1 98.31 333 PRO A C 1
ATOM 2640 O O . PRO A 1 333 ? -17.922 -16.906 -1.172 1 98.31 333 PRO A O 1
ATOM 2643 N N . TYR A 1 334 ? -15.969 -15.992 -0.916 1 98.44 334 TYR A N 1
ATOM 2644 C CA . TYR A 1 334 ? -16.422 -14.695 -1.428 1 98.44 334 TYR A CA 1
ATOM 2645 C C . TYR A 1 334 ? -16.984 -14.836 -2.838 1 98.44 334 TYR A C 1
ATOM 2647 O O . TYR A 1 334 ? -18.031 -14.289 -3.148 1 98.44 334 TYR A O 1
ATOM 2655 N N . TYR A 1 335 ? -16.297 -15.539 -3.689 1 98.56 335 TYR A N 1
ATOM 2656 C CA . TYR A 1 335 ? -16.719 -15.695 -5.078 1 98.56 335 TYR A CA 1
ATOM 2657 C C . TYR A 1 335 ? -17.938 -16.609 -5.18 1 98.56 335 TYR A C 1
ATOM 2659 O O . TYR A 1 335 ? -18.797 -16.391 -6.035 1 98.56 335 TYR A O 1
ATOM 2667 N N . GLN A 1 336 ? -17.938 -17.641 -4.359 1 98.19 336 GLN A N 1
ATOM 2668 C CA . GLN A 1 336 ? -19.125 -18.453 -4.316 1 98.19 336 GLN A CA 1
ATOM 2669 C C . GLN A 1 336 ? -20.359 -17.625 -3.971 1 98.19 336 GLN A C 1
ATOM 2671 O O . GLN A 1 336 ? -21.438 -17.828 -4.543 1 98.19 336 GLN A O 1
ATOM 2676 N N . ASN A 1 337 ? -20.203 -16.688 -3.039 1 97.62 337 ASN A N 1
ATOM 2677 C CA . ASN A 1 337 ? -21.297 -15.805 -2.652 1 97.62 337 ASN A CA 1
ATOM 2678 C C . ASN A 1 337 ? -21.688 -14.867 -3.793 1 97.62 337 ASN A C 1
ATOM 2680 O O . ASN A 1 337 ? -22.797 -14.336 -3.811 1 97.62 337 ASN A O 1
ATOM 2684 N N . LEU A 1 338 ? -20.781 -14.695 -4.73 1 97.56 338 LEU A N 1
ATOM 2685 C CA . LEU A 1 338 ? -21.078 -13.883 -5.906 1 97.56 338 LEU A CA 1
ATOM 2686 C C . LEU A 1 338 ? -21.844 -14.703 -6.949 1 97.56 338 LEU A C 1
ATOM 2688 O O . LEU A 1 338 ? -22.281 -14.156 -7.965 1 97.56 338 LEU A O 1
ATOM 2692 N N . GLY A 1 339 ? -21.875 -16.062 -6.758 1 97.88 339 GLY A N 1
ATOM 2693 C CA . GLY A 1 339 ? -22.672 -16.891 -7.648 1 97.88 339 GLY A CA 1
ATOM 2694 C C . GLY A 1 339 ? -21.844 -17.891 -8.438 1 97.88 339 GLY A C 1
ATOM 2695 O O . GLY A 1 339 ? -22.375 -18.625 -9.266 1 97.88 339 GLY A O 1
ATOM 2696 N N . PHE A 1 340 ? -20.547 -17.938 -8.234 1 98.31 340 PHE A N 1
ATOM 2697 C CA . PHE A 1 340 ? -19.703 -18.906 -8.914 1 98.31 340 PHE A CA 1
ATOM 2698 C C . PHE A 1 340 ? -19.859 -20.281 -8.281 1 98.31 340 PHE A C 1
ATOM 2700 O O . PHE A 1 340 ? -20.047 -20.406 -7.07 1 98.31 340 PHE A O 1
ATOM 2707 N N . ASN A 1 341 ? -19.688 -21.312 -9.078 1 96.88 341 ASN A N 1
ATOM 2708 C CA . ASN A 1 341 ? -19.906 -22.656 -8.594 1 96.88 341 ASN A CA 1
ATOM 2709 C C . ASN A 1 341 ? -18.812 -23.609 -9.086 1 96.88 341 ASN A C 1
ATOM 2711 O O . ASN A 1 341 ? -18.234 -23.406 -10.148 1 96.88 341 ASN A O 1
ATOM 2715 N N . LYS A 1 342 ? -18.703 -24.625 -8.258 1 97.38 342 LYS A N 1
ATOM 2716 C CA . LYS A 1 342 ? -17.844 -25.734 -8.688 1 97.38 342 LYS A CA 1
ATOM 2717 C C . LYS A 1 342 ? -18.312 -26.297 -10.031 1 97.38 342 LYS A C 1
ATOM 2719 O O . LYS A 1 342 ? -19.516 -26.359 -10.305 1 97.38 342 LYS A O 1
ATOM 2724 N N . GLY A 1 343 ? -17.344 -26.672 -10.828 1 98.31 343 GLY A N 1
ATOM 2725 C CA . GLY A 1 343 ? -17.672 -27.219 -12.141 1 98.31 343 GLY A CA 1
ATOM 2726 C C . GLY A 1 343 ? -17.484 -26.203 -13.258 1 98.31 343 GLY A C 1
ATOM 2727 O O . GLY A 1 343 ? -17.469 -26.578 -14.43 1 98.31 343 GLY A O 1
ATOM 2728 N N . LEU A 1 344 ? -17.25 -24.938 -12.969 1 98.38 344 LEU A N 1
ATOM 2729 C CA . LEU A 1 344 ? -17.109 -23.875 -13.953 1 98.38 344 LEU A CA 1
ATOM 2730 C C . LEU A 1 344 ? -15.898 -24.125 -14.844 1 98.38 344 LEU A C 1
ATOM 2732 O O . LEU A 1 344 ? -15.969 -23.922 -16.062 1 98.38 344 LEU A O 1
ATOM 2736 N N . CYS A 1 345 ? -14.773 -24.5 -14.289 1 98.75 345 CYS A N 1
ATOM 2737 C CA . CYS A 1 345 ? -13.531 -24.812 -14.992 1 98.75 345 CYS A CA 1
ATOM 2738 C C . CYS A 1 345 ? -13.008 -26.188 -14.594 1 98.75 345 CYS A C 1
ATOM 2740 O O . CYS A 1 345 ? -12.078 -26.297 -13.797 1 98.75 345 CYS A O 1
ATOM 2742 N N . PRO A 1 346 ? -13.508 -27.234 -15.172 1 98.75 346 PRO A N 1
ATOM 2743 C CA . PRO A 1 346 ? -13.227 -28.609 -14.719 1 98.75 346 PRO A CA 1
ATOM 2744 C C . PRO A 1 346 ? -11.75 -28.969 -14.852 1 98.75 346 PRO A C 1
ATOM 2746 O O . PRO A 1 346 ? -11.227 -29.734 -14.039 1 98.75 346 PRO A O 1
ATOM 2749 N N . VAL A 1 347 ? -11.086 -28.469 -15.859 1 98.75 347 VAL A N 1
ATOM 2750 C CA . VAL A 1 347 ? -9.68 -28.797 -16.031 1 98.75 347 VAL A CA 1
ATOM 2751 C C . VAL A 1 347 ? -8.852 -28.188 -14.906 1 98.75 347 VAL A C 1
ATOM 2753 O O . VAL A 1 347 ? -7.941 -28.828 -14.375 1 98.75 347 VAL A O 1
ATOM 2756 N N . ASP A 1 348 ? -9.219 -26.953 -14.57 1 98.75 348 ASP A N 1
ATOM 2757 C CA . ASP A 1 348 ? -8.508 -26.297 -13.477 1 98.75 348 ASP A CA 1
ATOM 2758 C C . ASP A 1 348 ? -8.773 -27.016 -12.148 1 98.75 348 ASP A C 1
ATOM 2760 O O . ASP A 1 348 ? -7.883 -27.094 -11.297 1 98.75 348 ASP A O 1
ATOM 2764 N N . GLU A 1 349 ? -10 -27.422 -11.898 1 98.62 349 GLU A N 1
ATOM 2765 C CA . GLU A 1 349 ? -10.32 -28.156 -10.688 1 98.62 349 GLU A CA 1
ATOM 2766 C C . GLU A 1 349 ? -9.508 -29.453 -10.586 1 98.62 349 GLU A C 1
ATOM 2768 O O . GLU A 1 349 ? -9.031 -29.812 -9.516 1 98.62 349 GLU A O 1
ATOM 2773 N N . GLU A 1 350 ? -9.367 -30.109 -11.742 1 98.25 350 GLU A N 1
ATOM 2774 C CA . GLU A 1 350 ? -8.531 -31.312 -11.773 1 98.25 350 GLU A CA 1
ATOM 2775 C C . GLU A 1 350 ? -7.066 -30.953 -11.531 1 98.25 350 GLU A C 1
ATOM 2777 O O . GLU A 1 350 ? -6.352 -31.688 -10.844 1 98.25 350 GLU A O 1
ATOM 2782 N N . PHE A 1 351 ? -6.605 -29.891 -12.164 1 98.5 351 PHE A N 1
ATOM 2783 C CA . PHE A 1 351 ? -5.25 -29.391 -11.945 1 98.5 351 PHE A CA 1
ATOM 2784 C C . PHE A 1 351 ? -4.996 -29.156 -10.461 1 98.5 351 PHE A C 1
ATOM 2786 O O . PHE A 1 351 ? -3.988 -29.609 -9.914 1 98.5 351 PHE A O 1
ATOM 2793 N N . TYR A 1 352 ? -5.945 -28.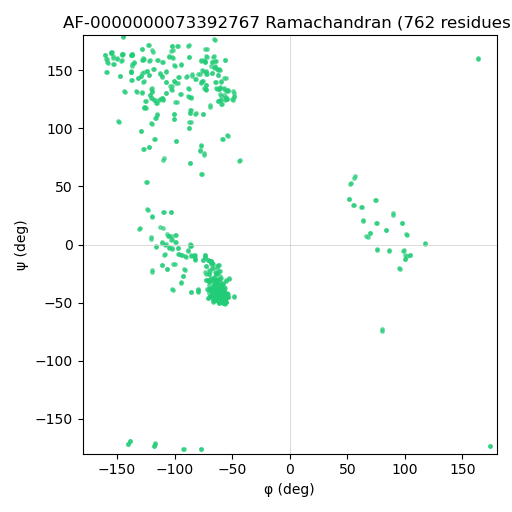531 -9.758 1 98.44 352 TYR A N 1
ATOM 2794 C CA . TYR A 1 352 ? -5.859 -28.219 -8.336 1 98.44 352 TYR A CA 1
ATOM 2795 C C . TYR A 1 352 ? -5.801 -29.5 -7.504 1 98.44 352 TYR A C 1
ATOM 2797 O O . TYR A 1 352 ? -5.031 -29.594 -6.547 1 98.44 352 TYR A O 1
ATOM 2805 N N . LYS A 1 353 ? -6.531 -30.406 -7.879 1 98 353 LYS A N 1
ATOM 2806 C CA . LYS A 1 353 ? -6.594 -31.688 -7.164 1 98 353 LYS A CA 1
ATOM 2807 C C . LYS A 1 353 ? -5.25 -32.406 -7.195 1 98 353 LYS A C 1
ATOM 2809 O O . LYS A 1 353 ? -4.91 -33.125 -6.262 1 98 353 LYS A O 1
ATOM 2814 N N . ARG A 1 354 ? -4.449 -32.094 -8.195 1 98.44 354 ARG A N 1
ATOM 2815 C CA . ARG A 1 354 ? -3.26 -32.906 -8.438 1 98.44 354 ARG A CA 1
ATOM 2816 C C . ARG A 1 354 ? -1.988 -32.125 -8.125 1 98.44 354 ARG A C 1
ATOM 2818 O O . ARG A 1 354 ? -0.929 -32.719 -7.898 1 98.44 354 ARG A O 1
ATOM 2825 N N . GLU A 1 355 ? -2.012 -30.875 -8.031 1 98.56 355 GLU A N 1
ATOM 2826 C CA . GLU A 1 355 ? -0.83 -30.016 -8.125 1 98.56 355 GLU A CA 1
ATOM 2827 C C . GLU A 1 355 ? -0.164 -29.844 -6.766 1 98.56 355 GLU A C 1
ATOM 2829 O O . GLU A 1 355 ? -0.844 -29.641 -5.758 1 98.56 355 GLU A O 1
ATOM 2834 N N . LEU A 1 356 ? 1.165 -29.984 -6.727 1 98.44 356 LEU A N 1
ATOM 2835 C CA . LEU A 1 356 ? 2.041 -29.562 -5.637 1 98.44 356 LEU A CA 1
ATOM 2836 C C . LEU A 1 356 ? 3.246 -28.797 -6.168 1 98.44 356 LEU A C 1
ATOM 2838 O O . LEU A 1 356 ? 3.879 -29.219 -7.141 1 98.44 356 LEU A O 1
ATOM 2842 N N . SER A 1 357 ? 3.527 -27.672 -5.586 1 98.62 357 SER A N 1
ATOM 2843 C CA . SER A 1 357 ? 4.789 -27 -5.867 1 98.62 357 SER A CA 1
ATOM 2844 C C . SER A 1 357 ? 5.898 -27.484 -4.941 1 98.62 357 SER A C 1
ATOM 2846 O O . SER A 1 357 ? 5.742 -27.484 -3.719 1 98.62 357 SER A O 1
ATOM 2848 N N . ILE A 1 358 ? 6.973 -27.891 -5.453 1 98.69 358 ILE A N 1
ATOM 2849 C CA . ILE A 1 358 ? 8.117 -28.328 -4.656 1 98.69 358 ILE A CA 1
ATOM 2850 C C . ILE A 1 358 ? 9.172 -27.219 -4.629 1 98.69 358 ILE A C 1
ATOM 2852 O O . ILE A 1 358 ? 9.031 -26.203 -5.309 1 98.69 358 ILE A O 1
ATOM 2856 N N . PRO A 1 359 ? 10.211 -27.344 -3.801 1 98.69 359 PRO A N 1
ATOM 2857 C CA . PRO A 1 359 ? 11.164 -26.266 -3.605 1 98.69 359 PRO A CA 1
ATOM 2858 C C . PRO A 1 359 ? 11.797 -25.781 -4.91 1 98.69 359 PRO A C 1
ATOM 2860 O O . PRO A 1 359 ? 12.289 -26.609 -5.695 1 98.69 359 PRO A O 1
ATOM 2863 N N . MET A 1 360 ? 11.75 -24.531 -5.164 1 98.69 360 MET A N 1
ATOM 2864 C CA . MET A 1 360 ? 12.344 -23.875 -6.328 1 98.69 360 MET A CA 1
ATOM 2865 C C . MET A 1 360 ? 12.789 -22.453 -5.984 1 98.69 360 MET A C 1
ATOM 2867 O O . MET A 1 360 ? 11.961 -21.562 -5.789 1 98.69 360 MET A O 1
ATOM 2871 N N . TYR A 1 361 ? 14.031 -22.188 -5.84 1 97.94 361 TYR A N 1
ATOM 2872 C CA . TYR A 1 361 ? 14.664 -20.891 -5.66 1 97.94 361 TYR A CA 1
ATOM 2873 C C . TYR A 1 361 ? 16.141 -20.953 -6.035 1 97.94 361 TYR A C 1
ATOM 2875 O O . TYR A 1 361 ? 16.734 -22.031 -6.094 1 97.94 361 TYR A O 1
ATOM 2883 N N . PRO A 1 362 ? 16.734 -19.859 -6.316 1 97.56 362 PRO A N 1
ATOM 2884 C CA . PRO A 1 362 ? 17.984 -19.859 -7.078 1 97.56 362 PRO A CA 1
ATOM 2885 C C . PRO A 1 362 ? 19.156 -20.406 -6.273 1 97.56 362 PRO A C 1
ATOM 2887 O O . PRO A 1 362 ? 20.203 -20.75 -6.848 1 97.56 362 PRO A O 1
ATOM 2890 N N . THR A 1 363 ? 19.047 -20.562 -4.949 1 97.31 363 THR A N 1
ATOM 2891 C CA . THR A 1 363 ? 20.203 -20.938 -4.141 1 97.31 363 THR A CA 1
ATOM 2892 C C . THR A 1 363 ? 20.125 -22.422 -3.752 1 97.31 363 THR A C 1
ATOM 2894 O O . THR A 1 363 ? 20.891 -22.891 -2.91 1 97.31 363 THR A O 1
ATOM 2897 N N . LEU A 1 364 ? 19.141 -23.156 -4.309 1 98.12 364 LEU A N 1
ATOM 2898 C CA . LEU A 1 364 ? 19.109 -24.594 -4.078 1 98.12 364 LEU A CA 1
ATOM 2899 C C . LEU A 1 364 ? 20.391 -25.266 -4.602 1 98.12 364 LEU A C 1
ATOM 2901 O O . LEU A 1 364 ? 20.828 -24.969 -5.715 1 98.12 364 LEU A O 1
ATOM 2905 N N . THR A 1 365 ? 20.953 -26.156 -3.812 1 97.75 365 THR A N 1
ATOM 2906 C CA . THR A 1 365 ? 22.172 -26.859 -4.199 1 97.75 365 THR A CA 1
ATOM 2907 C C . THR A 1 365 ? 21.828 -28.25 -4.762 1 97.75 365 THR A C 1
ATOM 2909 O O . THR A 1 365 ? 20.688 -28.688 -4.668 1 97.75 365 THR A O 1
ATOM 2912 N N . ASP A 1 366 ? 22.844 -28.891 -5.316 1 98.06 366 ASP A N 1
ATOM 2913 C CA . ASP A 1 366 ? 22.656 -30.25 -5.805 1 98.06 366 ASP A CA 1
ATOM 2914 C C . ASP A 1 366 ? 22.25 -31.188 -4.668 1 98.06 366 ASP A C 1
ATOM 2916 O O . ASP A 1 366 ? 21.438 -32.094 -4.863 1 98.06 366 ASP A O 1
ATOM 2920 N N . GLU A 1 367 ? 22.844 -30.969 -3.549 1 98.12 367 GLU A N 1
ATOM 2921 C CA . GLU A 1 367 ? 22.484 -31.75 -2.375 1 98.12 367 GLU A CA 1
ATOM 2922 C C . GLU A 1 367 ? 21.016 -31.531 -1.988 1 98.12 367 GLU A C 1
ATOM 2924 O O . GLU A 1 367 ? 20.344 -32.469 -1.564 1 98.12 367 GLU A O 1
ATOM 2929 N N . ASP A 1 368 ? 20.594 -30.297 -2.08 1 98.44 368 ASP A N 1
ATOM 2930 C CA . ASP A 1 368 ? 19.188 -30 -1.813 1 98.44 368 ASP A CA 1
ATOM 2931 C C . ASP A 1 368 ? 18.266 -30.75 -2.771 1 98.44 368 ASP A C 1
ATOM 2933 O O . ASP A 1 368 ? 17.234 -31.281 -2.361 1 98.44 368 ASP A O 1
ATOM 2937 N N . LEU A 1 369 ? 18.656 -30.828 -4.023 1 98.44 369 LEU A N 1
ATOM 2938 C CA . LEU A 1 369 ? 17.844 -31.5 -5.031 1 98.44 369 LEU A CA 1
ATOM 2939 C C . LEU A 1 369 ? 17.781 -33 -4.773 1 98.44 369 LEU A C 1
ATOM 2941 O O . LEU A 1 369 ? 16.719 -33.625 -4.953 1 98.44 369 LEU A O 1
ATOM 2945 N N . GLU A 1 370 ? 18.844 -33.562 -4.375 1 98.06 370 GLU A N 1
ATOM 2946 C CA . GLU A 1 370 ? 18.859 -35 -4.012 1 98.06 370 GLU A CA 1
ATOM 2947 C C . GLU A 1 370 ? 17.969 -35.25 -2.807 1 98.06 370 GLU A C 1
ATOM 2949 O O . GLU A 1 370 ? 17.266 -36.281 -2.762 1 98.06 370 GLU A O 1
ATOM 2954 N N . PHE A 1 371 ? 18.094 -34.344 -1.88 1 98.31 371 PHE A N 1
ATOM 2955 C CA . PHE A 1 371 ? 17.234 -34.438 -0.705 1 98.31 371 PHE A CA 1
ATOM 2956 C C . PHE A 1 371 ? 15.758 -34.406 -1.106 1 98.31 371 PHE A C 1
ATOM 2958 O O . PHE A 1 371 ? 14.961 -35.219 -0.615 1 98.31 371 PHE A O 1
ATOM 2965 N N . VAL A 1 372 ? 15.344 -33.531 -2.023 1 98.56 372 VAL A N 1
ATOM 2966 C CA . VAL A 1 372 ? 13.977 -33.438 -2.504 1 98.56 372 VAL A CA 1
ATOM 2967 C C . VAL A 1 372 ? 13.539 -34.75 -3.158 1 98.56 372 VAL A C 1
ATOM 2969 O O . VAL A 1 372 ? 12.477 -35.281 -2.846 1 98.56 372 VAL A O 1
ATOM 2972 N N . GLN A 1 373 ? 14.391 -35.25 -4.027 1 97.94 373 GLN A N 1
ATOM 2973 C CA . GLN A 1 373 ? 14.062 -36.469 -4.723 1 97.94 373 GLN A CA 1
ATOM 2974 C C . GLN A 1 373 ? 13.875 -37.625 -3.736 1 97.94 373 GLN A C 1
ATOM 2976 O O . GLN A 1 373 ? 12.914 -38.406 -3.842 1 97.94 373 GLN A O 1
ATOM 2981 N N . GLU A 1 374 ? 14.789 -37.719 -2.803 1 97.81 374 GLU A N 1
ATOM 2982 C CA . GLU A 1 374 ? 14.742 -38.781 -1.804 1 97.81 374 GLU A CA 1
ATOM 2983 C C . GLU A 1 374 ? 13.438 -38.75 -1.016 1 97.81 374 GLU A C 1
ATOM 2985 O O . GLU A 1 374 ? 12.773 -39.75 -0.851 1 97.81 374 GLU A O 1
ATOM 2990 N N . LYS A 1 375 ? 13.086 -37.594 -0.514 1 98.12 375 LYS A N 1
ATOM 2991 C CA . LYS A 1 375 ? 11.898 -37.438 0.331 1 98.12 375 LYS A CA 1
ATOM 2992 C C . LYS A 1 375 ? 10.625 -37.656 -0.476 1 98.12 375 LYS A C 1
ATOM 2994 O O . LYS A 1 375 ? 9.656 -38.219 0.02 1 98.12 375 LYS A O 1
ATOM 2999 N N . LEU A 1 376 ? 10.578 -37.188 -1.75 1 98.19 376 LEU A N 1
ATOM 3000 C CA . LEU A 1 376 ? 9.438 -37.438 -2.619 1 98.19 376 LEU A CA 1
ATOM 3001 C C . LEU A 1 376 ? 9.219 -38.938 -2.811 1 98.19 376 LEU A C 1
ATOM 3003 O O . LEU A 1 376 ? 8.117 -39.438 -2.59 1 98.19 376 LEU A O 1
ATOM 3007 N N . TYR A 1 377 ? 10.242 -39.625 -3.141 1 97.25 377 TYR A N 1
ATOM 3008 C CA . TYR A 1 377 ? 10.125 -41.031 -3.438 1 97.25 377 TYR A CA 1
ATOM 3009 C C . TYR A 1 377 ? 9.773 -41.844 -2.186 1 97.25 377 TYR A C 1
ATOM 3011 O O . TYR A 1 377 ? 8.961 -42.75 -2.238 1 97.25 377 TYR A O 1
ATOM 3019 N N . LYS A 1 378 ? 10.375 -41.406 -1.099 1 97.5 378 LYS A N 1
ATOM 3020 C CA . LYS A 1 378 ? 10.047 -42.062 0.167 1 97.5 378 LYS A CA 1
ATOM 3021 C C . LYS A 1 378 ? 8.555 -41.938 0.467 1 97.5 378 LYS A C 1
ATOM 3023 O O . LYS A 1 378 ? 7.898 -42.938 0.763 1 97.5 378 LYS A O 1
ATOM 3028 N N . VAL A 1 379 ? 7.988 -40.781 0.376 1 98 379 VAL A N 1
ATOM 3029 C CA . VAL A 1 379 ? 6.598 -40.531 0.746 1 98 379 VAL A CA 1
ATOM 3030 C C . VAL A 1 379 ? 5.668 -41.219 -0.262 1 98 379 VAL A C 1
ATOM 3032 O O . VAL A 1 379 ? 4.707 -41.875 0.122 1 98 379 VAL A O 1
ATOM 3035 N N . PHE A 1 380 ? 5.977 -41.094 -1.56 1 97.06 380 PHE A N 1
ATOM 3036 C CA . PHE A 1 380 ? 5.09 -41.625 -2.588 1 97.06 380 PHE A CA 1
ATOM 3037 C C . PHE A 1 380 ? 5.074 -43.156 -2.553 1 97.06 380 PHE A C 1
ATOM 3039 O O . PHE A 1 380 ? 4.062 -43.781 -2.879 1 97.06 380 PHE A O 1
ATOM 3046 N N . SER A 1 381 ? 6.109 -43.781 -2.148 1 95.25 381 SER A N 1
ATOM 3047 C CA . SER A 1 381 ? 6.207 -45.219 -2.131 1 95.25 381 SER A CA 1
ATOM 3048 C C . SER A 1 381 ? 5.277 -45.812 -1.082 1 95.25 381 SER A C 1
ATOM 3050 O O . SER A 1 381 ? 5 -47.031 -1.109 1 95.25 381 SER A O 1
ATOM 3052 N N . GLU A 1 382 ? 4.809 -45.031 -0.263 1 95.19 382 GLU A N 1
ATOM 3053 C CA . GLU A 1 382 ? 3.926 -45.5 0.801 1 95.19 382 GLU A CA 1
ATOM 3054 C C . GLU A 1 382 ? 2.488 -45.625 0.307 1 95.19 382 GLU A C 1
ATOM 3056 O O . GLU A 1 382 ? 1.635 -46.188 1.001 1 95.19 382 GLU A O 1
ATOM 3061 N N . TYR A 1 383 ? 2.223 -45.188 -0.731 1 93.25 383 TYR A N 1
ATOM 3062 C CA . TYR A 1 383 ? 0.863 -45.188 -1.257 1 93.25 383 TYR A CA 1
ATOM 3063 C C . TYR A 1 383 ? 0.764 -46.031 -2.531 1 93.25 383 TYR A C 1
ATOM 3065 O O . TYR A 1 383 ? -0.27 -46.625 -2.797 1 93.25 383 TYR A O 1
ATOM 3073 N N . MET B 1 1 ? 32.75 29.734 -4.082 1 30.94 1 MET B N 1
ATOM 3074 C CA . MET B 1 1 ? 32.125 29.047 -2.953 1 30.94 1 MET B CA 1
ATOM 3075 C C . MET B 1 1 ? 30.594 29.125 -3.041 1 30.94 1 MET B C 1
ATOM 3077 O O . MET B 1 1 ? 30.016 30.203 -2.918 1 30.94 1 MET B O 1
ATOM 3081 N N . ILE B 1 2 ? 29.938 28.406 -3.812 1 40.16 2 ILE B N 1
ATOM 3082 C CA . ILE B 1 2 ? 28.531 28.609 -4.145 1 40.16 2 ILE B CA 1
ATOM 3083 C C . ILE B 1 2 ? 27.688 28.578 -2.869 1 40.16 2 ILE B C 1
ATOM 3085 O O . ILE B 1 2 ? 27.688 27.578 -2.146 1 40.16 2 ILE B O 1
ATOM 3089 N N . PHE B 1 3 ? 27.469 29.656 -2.258 1 46.69 3 PHE B N 1
ATOM 3090 C CA . PHE B 1 3 ? 26.719 29.906 -1.034 1 46.69 3 PHE B CA 1
ATOM 3091 C C . PHE B 1 3 ? 25.406 29.125 -1.044 1 46.69 3 PHE B C 1
ATOM 3093 O O . PHE B 1 3 ? 24.5 29.422 -1.842 1 46.69 3 PHE B O 1
ATOM 3100 N N . ILE B 1 4 ? 25.516 27.891 -0.892 1 52.06 4 ILE B N 1
ATOM 3101 C CA . ILE B 1 4 ? 24.25 27.172 -0.862 1 52.06 4 ILE B CA 1
ATOM 3102 C C . ILE B 1 4 ? 23.328 27.797 0.198 1 52.06 4 ILE B C 1
ATOM 3104 O O . ILE B 1 4 ? 23.672 27.812 1.382 1 52.06 4 ILE B O 1
ATOM 3108 N N . SER B 1 5 ? 22.406 28.766 -0.098 1 75.5 5 SER B N 1
ATOM 3109 C CA . SER B 1 5 ? 21.484 29.469 0.797 1 75.5 5 SER B CA 1
ATOM 3110 C C . SER B 1 5 ? 20.734 28.484 1.689 1 75.5 5 SER B C 1
ATOM 3112 O O . SER B 1 5 ? 20.484 27.344 1.299 1 75.5 5 SER B O 1
ATOM 3114 N N . LYS B 1 6 ? 20.812 28.766 2.943 1 91.31 6 LYS B N 1
ATOM 3115 C CA . LYS B 1 6 ? 20.125 28.016 3.992 1 91.31 6 LYS B CA 1
ATOM 3116 C C . LYS B 1 6 ? 18.656 27.812 3.66 1 91.31 6 LYS B C 1
ATOM 3118 O O . LYS B 1 6 ? 17.969 28.75 3.25 1 91.31 6 LYS B O 1
ATOM 3123 N N . PHE B 1 7 ? 18.062 26.469 3.627 1 96.62 7 PHE B N 1
ATOM 3124 C CA . PHE B 1 7 ? 16.656 26.141 3.395 1 96.62 7 PHE B CA 1
ATOM 3125 C C . PHE B 1 7 ? 16.094 25.281 4.523 1 96.62 7 PHE B C 1
ATOM 3127 O O . PHE B 1 7 ? 16.625 24.203 4.801 1 96.62 7 PHE B O 1
ATOM 3134 N N . LEU B 1 8 ? 15.078 25.828 5.238 1 97.75 8 LEU B N 1
ATOM 3135 C CA . LEU B 1 8 ? 14.375 25.094 6.285 1 97.75 8 LEU B CA 1
ATOM 3136 C C . LEU B 1 8 ? 13.039 24.562 5.77 1 97.75 8 LEU B C 1
ATOM 3138 O O . LEU B 1 8 ? 12.086 25.328 5.602 1 97.75 8 LEU B O 1
ATOM 3142 N N . PRO B 1 9 ? 12.953 23.188 5.551 1 97.12 9 PRO B N 1
ATOM 3143 C CA . PRO B 1 9 ? 11.656 22.656 5.133 1 97.12 9 PRO B CA 1
ATOM 3144 C C . PRO B 1 9 ? 10.586 22.781 6.215 1 97.12 9 PRO B C 1
ATOM 3146 O O . PRO B 1 9 ? 10.906 23.031 7.379 1 97.12 9 PRO B O 1
ATOM 3149 N N . TYR B 1 10 ? 9.336 22.688 5.805 1 96.81 10 TYR B N 1
ATOM 3150 C CA . TYR B 1 10 ? 8.281 22.812 6.801 1 96.81 10 TYR B CA 1
ATOM 3151 C C . TYR B 1 10 ? 8.328 21.656 7.793 1 96.81 10 TYR B C 1
ATOM 3153 O O . TYR B 1 10 ? 7.867 21.797 8.93 1 96.81 10 TYR B O 1
ATOM 3161 N N . GLY B 1 11 ? 8.805 20.469 7.309 1 95.62 11 GLY B N 1
ATOM 3162 C CA . GLY B 1 11 ? 8.977 19.25 8.094 1 95.62 11 GLY B CA 1
ATOM 3163 C C . GLY B 1 11 ? 10.062 18.344 7.551 1 95.62 11 GLY B C 1
ATOM 3164 O O . GLY B 1 11 ? 10.367 18.375 6.355 1 95.62 11 GLY B O 1
ATOM 3165 N N . LYS B 1 12 ? 10.578 17.562 8.43 1 92.88 12 LYS B N 1
ATOM 3166 C CA . LYS B 1 12 ? 11.641 16.641 8.023 1 92.88 12 LYS B CA 1
ATOM 3167 C C . LYS B 1 12 ? 11.773 15.484 9 1 92.88 12 LYS B C 1
ATOM 3169 O O . LYS B 1 12 ? 11.531 15.648 10.203 1 92.88 12 LYS B O 1
ATOM 3174 N N . GLN B 1 13 ? 12.18 14.305 8.43 1 93.75 13 GLN B N 1
ATOM 3175 C CA . GLN B 1 13 ? 12.406 13.156 9.305 1 93.75 13 GLN B CA 1
ATOM 3176 C C . GLN B 1 13 ? 13.734 13.281 10.047 1 93.75 13 GLN B C 1
ATOM 3178 O O . GLN B 1 13 ? 14.625 14.016 9.617 1 93.75 13 GLN B O 1
ATOM 3183 N N . CYS B 1 14 ? 13.805 12.609 11.086 1 95.69 14 CYS B N 1
ATOM 3184 C CA . CYS B 1 14 ? 15.023 12.469 11.867 1 95.69 14 CYS B CA 1
ATOM 3185 C C . CYS B 1 14 ? 15.453 11.008 11.961 1 95.69 14 CYS B C 1
ATOM 3187 O O . CYS B 1 14 ? 14.898 10.242 12.75 1 95.69 14 CYS B O 1
ATOM 3189 N N . ILE B 1 15 ? 16.469 10.609 11.211 1 97.25 15 ILE B N 1
ATOM 3190 C CA . ILE B 1 15 ? 16.953 9.234 11.164 1 97.25 15 ILE B CA 1
ATOM 3191 C C . ILE B 1 15 ? 18.422 9.195 11.602 1 97.25 15 ILE B C 1
ATOM 3193 O O . ILE B 1 15 ? 19.25 9.961 11.102 1 97.25 15 ILE B O 1
ATOM 3197 N N . ASP B 1 16 ? 18.75 8.383 12.562 1 97.44 16 ASP B N 1
ATOM 3198 C CA . ASP B 1 16 ? 20.125 8.258 13.031 1 97.44 16 ASP B CA 1
ATOM 3199 C C . ASP B 1 16 ? 20.656 6.844 12.82 1 97.44 16 ASP B C 1
ATOM 3201 O O . ASP B 1 16 ? 20.016 6.035 12.141 1 97.44 16 ASP B O 1
ATOM 3205 N N . GLN B 1 17 ? 21.828 6.566 13.328 1 97.88 17 GLN B N 1
ATOM 3206 C CA . GLN B 1 17 ? 22.5 5.297 13.062 1 97.88 17 GLN B CA 1
ATOM 3207 C C . GLN B 1 17 ? 21.75 4.133 13.688 1 97.88 17 GLN B C 1
ATOM 3209 O O . GLN B 1 17 ? 21.734 3.027 13.141 1 97.88 17 GLN B O 1
ATOM 3214 N N . GLU B 1 18 ? 21.156 4.332 14.844 1 98.31 18 GLU B N 1
ATOM 3215 C CA . GLU B 1 18 ? 20.359 3.279 15.461 1 98.31 18 GLU B CA 1
ATOM 3216 C C . GLU B 1 18 ? 19.219 2.84 14.547 1 98.31 18 GLU B C 1
ATOM 3218 O O . GLU B 1 18 ? 18.891 1.652 14.484 1 98.31 18 GLU B O 1
ATOM 3223 N N . ASP B 1 19 ? 18.594 3.789 13.898 1 98.56 19 ASP B N 1
ATOM 3224 C CA . ASP B 1 19 ? 17.531 3.496 12.938 1 98.56 19 ASP B CA 1
ATOM 3225 C C . ASP B 1 19 ? 18.062 2.658 11.773 1 98.56 19 ASP B C 1
ATOM 3227 O O . ASP B 1 19 ? 17.438 1.672 11.375 1 98.56 19 ASP B O 1
ATOM 3231 N N . ILE B 1 20 ? 19.203 3.1 11.227 1 98.44 20 ILE B N 1
ATOM 3232 C CA . ILE B 1 20 ? 19.828 2.432 10.086 1 98.44 20 ILE B CA 1
ATOM 3233 C C . ILE B 1 20 ? 20.172 0.994 10.461 1 98.44 20 ILE B C 1
ATOM 3235 O O . ILE B 1 20 ? 19.906 0.064 9.695 1 98.44 20 ILE B O 1
ATOM 3239 N N . ASP B 1 21 ? 20.734 0.785 11.641 1 98.38 21 ASP B N 1
ATOM 3240 C CA . ASP B 1 21 ? 21.125 -0.542 12.109 1 98.38 21 ASP B CA 1
ATOM 3241 C C . ASP B 1 21 ? 19.891 -1.446 12.266 1 98.38 21 ASP B C 1
ATOM 3243 O O . ASP B 1 21 ? 19.953 -2.633 11.93 1 98.38 21 ASP B O 1
ATOM 3247 N N . ALA B 1 22 ? 18.828 -0.918 12.805 1 98.44 22 ALA B N 1
ATOM 3248 C CA . ALA B 1 22 ? 17.594 -1.691 12.992 1 98.44 22 ALA B CA 1
ATOM 3249 C C . ALA B 1 22 ? 17.078 -2.223 11.664 1 98.44 22 ALA B C 1
ATOM 3251 O O . ALA B 1 22 ? 16.641 -3.373 11.57 1 98.44 22 ALA B O 1
ATOM 3252 N N . VAL B 1 23 ? 17.141 -1.418 10.641 1 98.38 23 VAL B N 1
ATOM 3253 C CA . VAL B 1 23 ? 16.672 -1.798 9.312 1 98.38 23 VAL B CA 1
ATOM 3254 C C . VAL B 1 23 ? 17.625 -2.836 8.711 1 98.38 23 VAL B C 1
ATOM 3256 O O . VAL B 1 23 ? 17.172 -3.828 8.133 1 98.38 23 VAL B O 1
ATOM 3259 N N . ALA B 1 24 ? 18.859 -2.594 8.812 1 97.5 24 ALA B N 1
ATOM 3260 C CA . ALA B 1 24 ? 19.859 -3.531 8.289 1 97.5 24 ALA B CA 1
ATOM 3261 C C . ALA B 1 24 ? 19.688 -4.91 8.922 1 97.5 24 ALA B C 1
ATOM 3263 O O . ALA B 1 24 ? 19.797 -5.93 8.234 1 97.5 24 ALA B O 1
ATOM 3264 N N . ASP B 1 25 ? 19.438 -4.945 10.164 1 97.38 25 ASP B N 1
ATOM 3265 C CA . ASP B 1 25 ? 19.328 -6.195 10.906 1 97.38 25 ASP B CA 1
ATOM 3266 C C . ASP B 1 25 ? 18.156 -7.039 10.383 1 97.38 25 ASP B C 1
ATOM 3268 O O . ASP B 1 25 ? 18.281 -8.266 10.281 1 97.38 25 ASP B O 1
ATOM 3272 N N . VAL B 1 26 ? 17.094 -6.422 10.062 1 97.19 26 VAL B N 1
ATOM 3273 C CA . VAL B 1 26 ? 15.898 -7.141 9.633 1 97.19 26 VAL B CA 1
ATOM 3274 C C . VAL B 1 26 ? 16.156 -7.812 8.281 1 97.19 26 VAL B C 1
ATOM 3276 O O . VAL B 1 26 ? 15.633 -8.891 8.008 1 97.19 26 VAL B O 1
ATOM 3279 N N . LEU B 1 27 ? 16.984 -7.23 7.426 1 96.62 27 LEU B N 1
ATOM 3280 C CA . LEU B 1 27 ? 17.266 -7.75 6.094 1 96.62 27 LEU B CA 1
ATOM 3281 C C . LEU B 1 27 ? 18.047 -9.055 6.172 1 96.62 27 LEU B C 1
ATOM 3283 O O . LEU B 1 27 ? 18.109 -9.805 5.195 1 96.62 27 LEU B O 1
ATOM 3287 N N . SER B 1 28 ? 18.562 -9.312 7.293 1 92.5 28 SER B N 1
ATOM 3288 C CA . SER B 1 28 ? 19.328 -10.547 7.496 1 92.5 28 SER B CA 1
ATOM 3289 C C . SER B 1 28 ? 18.469 -11.633 8.133 1 92.5 28 SER B C 1
ATOM 3291 O O . SER B 1 28 ? 18.922 -12.758 8.344 1 92.5 28 SER B O 1
ATOM 3293 N N . GLU B 1 29 ? 17.266 -11.273 8.43 1 89.56 29 GLU B N 1
ATOM 3294 C CA . GLU B 1 29 ? 16.344 -12.211 9.07 1 89.56 29 GLU B CA 1
ATOM 3295 C C . GLU B 1 29 ? 15.57 -13.023 8.031 1 89.56 29 GLU B C 1
ATOM 3297 O O . GLU B 1 29 ? 15.648 -12.742 6.832 1 89.56 29 GLU B O 1
ATOM 3302 N N . ASP B 1 30 ? 14.836 -14.039 8.523 1 86.75 30 ASP B N 1
ATOM 3303 C CA . ASP B 1 30 ? 14.078 -14.938 7.66 1 86.75 30 ASP B CA 1
ATOM 3304 C C . ASP B 1 30 ? 12.891 -14.227 7.027 1 86.75 30 ASP B C 1
ATOM 3306 O O . ASP B 1 30 ? 12.453 -14.578 5.93 1 86.75 30 ASP B O 1
ATOM 3310 N N . PHE B 1 31 ? 12.336 -13.266 7.758 1 90.56 31 PHE B N 1
ATOM 3311 C CA . PHE B 1 31 ? 11.148 -12.562 7.285 1 90.56 31 PHE B CA 1
ATOM 3312 C C . PHE B 1 31 ? 11.453 -11.094 7.047 1 90.56 31 PHE B C 1
ATOM 3314 O O . PHE B 1 31 ? 11.867 -10.383 7.965 1 90.56 31 PHE B O 1
ATOM 3321 N N . ILE B 1 32 ? 11.227 -10.68 5.848 1 94.5 32 ILE B N 1
ATOM 3322 C CA . ILE B 1 32 ? 11.375 -9.258 5.562 1 94.5 32 ILE B CA 1
ATOM 3323 C C . ILE B 1 32 ? 10 -8.633 5.328 1 94.5 32 ILE B C 1
ATOM 3325 O O . ILE B 1 32 ? 9.883 -7.426 5.129 1 94.5 32 ILE B O 1
ATOM 3329 N N . THR B 1 33 ? 8.992 -9.406 5.242 1 95.56 33 THR B N 1
ATOM 3330 C CA . THR B 1 33 ? 7.574 -9.07 5.32 1 95.56 33 THR B CA 1
ATOM 3331 C C . THR B 1 33 ? 6.781 -10.195 5.98 1 95.56 33 THR B C 1
ATOM 3333 O O . THR B 1 33 ? 7.27 -11.32 6.098 1 95.56 33 THR B O 1
ATOM 3336 N N . GLN B 1 34 ? 5.566 -9.805 6.523 1 95.25 34 GLN B N 1
ATOM 3337 C CA . GLN B 1 34 ? 4.688 -10.75 7.203 1 95.25 34 GLN B CA 1
ATOM 3338 C C . GLN B 1 34 ? 5.41 -11.453 8.344 1 95.25 34 GLN B C 1
ATOM 3340 O O . GLN B 1 34 ? 5.199 -12.641 8.586 1 95.25 34 GLN B O 1
ATOM 3345 N N . GLY B 1 35 ? 6.316 -10.734 8.992 1 96.31 35 GLY B N 1
ATOM 3346 C CA . GLY B 1 35 ? 7.137 -11.305 10.047 1 96.31 35 GLY B CA 1
ATOM 3347 C C . GLY B 1 35 ? 6.902 -10.664 11.398 1 96.31 35 GLY B C 1
ATOM 3348 O O . GLY B 1 35 ? 5.945 -9.906 11.578 1 96.31 35 GLY B O 1
ATOM 3349 N N . PRO B 1 36 ? 7.707 -10.992 12.328 1 97.75 36 PRO B N 1
ATOM 3350 C CA . PRO B 1 36 ? 7.469 -10.641 13.734 1 97.75 36 PRO B CA 1
ATOM 3351 C C . PRO B 1 36 ? 7.633 -9.148 14 1 97.75 36 PRO B C 1
ATOM 3353 O O . PRO B 1 36 ? 7.066 -8.625 14.961 1 97.75 36 PRO B O 1
ATOM 3356 N N . LYS B 1 37 ? 8.422 -8.422 13.188 1 98.5 37 LYS B N 1
ATOM 3357 C CA . LYS B 1 37 ? 8.617 -6.996 13.422 1 98.5 37 LYS B CA 1
ATOM 3358 C C . LYS B 1 37 ? 7.309 -6.23 13.258 1 98.5 37 LYS B C 1
ATOM 3360 O O . LYS B 1 37 ? 7.09 -5.211 13.914 1 98.5 37 LYS B O 1
ATOM 3365 N N . ILE B 1 38 ? 6.441 -6.727 12.391 1 98.81 38 ILE B N 1
ATOM 3366 C CA . ILE B 1 38 ? 5.141 -6.094 12.195 1 98.81 38 ILE B CA 1
ATOM 3367 C C . ILE B 1 38 ? 4.305 -6.23 13.461 1 98.81 38 ILE B C 1
ATOM 3369 O O . ILE B 1 38 ? 3.752 -5.246 13.961 1 98.81 38 ILE B O 1
ATOM 3373 N N . THR B 1 39 ? 4.254 -7.422 14.008 1 98.69 39 THR B N 1
ATOM 3374 C CA . THR B 1 39 ? 3.496 -7.672 15.227 1 98.69 39 THR B CA 1
ATOM 3375 C C . THR B 1 39 ? 4.051 -6.852 16.391 1 98.69 39 THR B C 1
ATOM 3377 O O . THR B 1 39 ? 3.293 -6.258 17.156 1 98.69 39 THR B O 1
ATOM 3380 N N . GLU B 1 40 ? 5.34 -6.848 16.484 1 98.88 40 GLU B N 1
ATOM 3381 C CA . GLU B 1 40 ? 5.984 -6.074 17.547 1 98.88 40 GLU B CA 1
ATOM 3382 C C . GLU B 1 40 ? 5.637 -4.59 17.438 1 98.88 40 GLU B C 1
ATOM 3384 O O . GLU B 1 40 ? 5.328 -3.943 18.438 1 98.88 40 GLU B O 1
ATOM 3389 N N . PHE B 1 41 ? 5.746 -4.07 16.266 1 98.94 41 PHE B N 1
ATOM 3390 C CA . PHE B 1 41 ? 5.445 -2.662 16.016 1 98.94 41 PHE B CA 1
ATOM 3391 C C . PHE B 1 41 ? 4 -2.35 16.391 1 98.94 41 PHE B C 1
ATOM 3393 O O . PHE B 1 41 ? 3.727 -1.346 17.047 1 98.94 41 PHE B O 1
ATOM 3400 N N . GLU B 1 42 ? 3.062 -3.213 15.938 1 98.94 42 GLU B N 1
ATOM 3401 C CA . GLU B 1 42 ? 1.642 -3.076 16.25 1 98.94 42 GLU B CA 1
ATOM 3402 C C . GLU B 1 42 ? 1.405 -3.055 17.75 1 98.94 42 GLU B C 1
ATOM 3404 O O . GLU B 1 42 ? 0.703 -2.18 18.266 1 98.94 42 GLU B O 1
ATOM 3409 N N . GLU B 1 43 ? 2.004 -3.934 18.438 1 98.88 43 GLU B N 1
ATOM 3410 C CA . GLU B 1 43 ? 1.826 -4.051 19.875 1 98.88 43 GLU B CA 1
ATOM 3411 C C . GLU B 1 43 ? 2.41 -2.846 20.609 1 98.88 43 GLU B C 1
ATOM 3413 O O . GLU B 1 43 ? 1.8 -2.324 21.547 1 98.88 43 GLU B O 1
ATOM 3418 N N . GLU B 1 44 ? 3.553 -2.406 20.188 1 98.94 44 GLU B N 1
ATOM 3419 C CA . GLU B 1 44 ? 4.227 -1.304 20.875 1 98.94 44 GLU B CA 1
ATOM 3420 C C . GLU B 1 44 ? 3.479 0.011 20.672 1 98.94 44 GLU B C 1
ATOM 3422 O O . GLU B 1 44 ? 3.414 0.843 21.578 1 98.94 44 GLU B O 1
ATOM 3427 N N . ILE B 1 45 ? 2.938 0.238 19.484 1 98.94 45 ILE B N 1
ATOM 3428 C CA . ILE B 1 45 ? 2.154 1.446 19.25 1 98.94 45 ILE B CA 1
ATOM 3429 C C . ILE B 1 45 ? 0.884 1.412 20.094 1 98.94 45 ILE B C 1
ATOM 3431 O O . ILE B 1 45 ? 0.514 2.414 20.719 1 98.94 45 ILE B O 1
ATOM 3435 N N . ALA B 1 46 ? 0.169 0.243 20.031 1 98.94 46 ALA B N 1
ATOM 3436 C CA . ALA B 1 46 ? -1.038 0.103 20.828 1 98.94 46 ALA B CA 1
ATOM 3437 C C . ALA B 1 46 ? -0.746 0.383 22.312 1 98.94 46 ALA B C 1
ATOM 3439 O O . ALA B 1 46 ? -1.469 1.143 22.953 1 98.94 46 ALA B O 1
ATOM 3440 N N . LYS B 1 47 ? 0.331 -0.19 22.781 1 98.88 47 LYS B N 1
ATOM 3441 C CA . LYS B 1 47 ? 0.737 0.017 24.172 1 98.88 47 LYS B CA 1
ATOM 3442 C C . LYS B 1 47 ? 1.032 1.488 24.438 1 98.88 47 LYS B C 1
ATOM 3444 O O . LYS B 1 47 ? 0.623 2.029 25.469 1 98.88 47 LYS B O 1
ATOM 3449 N N . TYR B 1 48 ? 1.735 2.105 23.578 1 98.88 48 TYR B N 1
ATOM 3450 C CA . TYR B 1 48 ? 2.148 3.494 23.75 1 98.88 48 TYR B CA 1
ATOM 3451 C C . TYR B 1 48 ? 0.94 4.402 23.953 1 98.88 48 TYR B C 1
ATOM 3453 O O . TYR B 1 48 ? 0.975 5.324 24.766 1 98.88 48 TYR B O 1
ATOM 3461 N N . VAL B 1 49 ? -0.143 4.184 23.188 1 98.81 49 VAL B N 1
ATOM 3462 C CA . VAL B 1 49 ? -1.271 5.109 23.219 1 98.81 49 VAL B CA 1
ATOM 3463 C C . VAL B 1 49 ? -2.307 4.625 24.234 1 98.81 49 VAL B C 1
ATOM 3465 O O . VAL B 1 49 ? -3.293 5.316 24.5 1 98.81 49 VAL B O 1
ATOM 3468 N N . GLY B 1 50 ? -2.129 3.424 24.75 1 98.62 50 GLY B N 1
ATOM 3469 C CA . GLY B 1 50 ? -3.041 2.891 25.75 1 98.62 50 GLY B CA 1
ATOM 3470 C C . GLY B 1 50 ? -4.211 2.135 25.141 1 98.62 50 GLY B C 1
ATOM 3471 O O . GLY B 1 50 ? -5.305 2.117 25.703 1 98.62 50 GLY B O 1
ATOM 3472 N N . ALA B 1 51 ? -4.113 1.542 23.953 1 98.88 51 ALA B N 1
ATOM 3473 C CA . ALA B 1 51 ? -5.121 0.708 23.297 1 98.88 51 ALA B CA 1
ATOM 3474 C C . ALA B 1 51 ? -4.766 -0.771 23.406 1 98.88 51 ALA B C 1
ATOM 3476 O O . ALA B 1 51 ? -3.637 -1.119 23.766 1 98.88 51 ALA B O 1
ATOM 3477 N N . LYS B 1 52 ? -5.703 -1.624 23.109 1 98.81 52 LYS B N 1
ATOM 3478 C CA . LYS B 1 52 ? -5.492 -3.062 23.25 1 98.81 52 LYS B CA 1
ATOM 3479 C C . LYS B 1 52 ? -4.832 -3.641 22 1 98.81 52 LYS B C 1
ATOM 3481 O O . LYS B 1 52 ? -3.979 -4.523 22.094 1 98.81 52 LYS B O 1
ATOM 3486 N N . TYR B 1 53 ? -5.242 -3.197 20.828 1 98.88 53 TYR B N 1
ATOM 3487 C CA . TYR B 1 53 ? -4.801 -3.789 19.562 1 98.88 53 TYR B CA 1
ATOM 3488 C C . TYR B 1 53 ? -4.297 -2.717 18.609 1 98.88 53 TYR B C 1
ATOM 3490 O O . TYR B 1 53 ? -4.785 -1.584 18.625 1 98.88 53 TYR B O 1
ATOM 3498 N N . GLY B 1 54 ? -3.324 -3.016 17.844 1 98.94 54 GLY B N 1
ATOM 3499 C CA . GLY B 1 54 ? -2.885 -2.254 16.688 1 98.94 54 GLY B CA 1
ATOM 3500 C C . GLY B 1 54 ? -2.783 -3.09 15.422 1 98.94 54 GLY B C 1
ATOM 3501 O O . GLY B 1 54 ? -2.428 -4.27 15.477 1 98.94 54 GLY B O 1
ATOM 3502 N N . VAL B 1 55 ? -3.166 -2.588 14.312 1 98.94 55 VAL B N 1
ATOM 3503 C CA . VAL B 1 55 ? -2.982 -3.213 13.008 1 98.94 55 VAL B CA 1
ATOM 3504 C C . VAL B 1 55 ? -2.285 -2.238 12.062 1 98.94 55 VAL B C 1
ATOM 3506 O O . VAL B 1 55 ? -2.818 -1.169 11.758 1 98.94 55 VAL B O 1
ATOM 3509 N N . ALA B 1 56 ? -1.123 -2.604 11.602 1 98.94 56 ALA B N 1
ATOM 3510 C CA . ALA B 1 56 ? -0.311 -1.731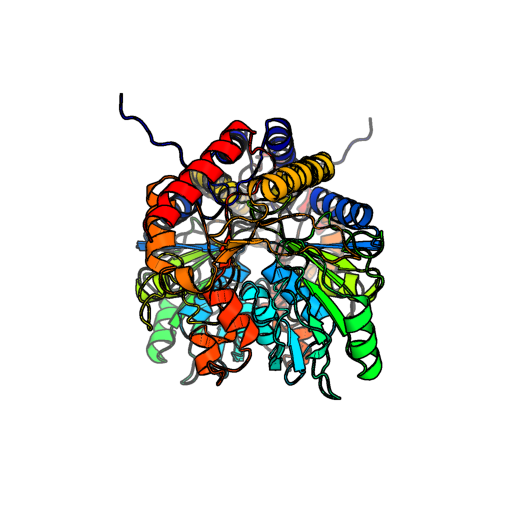 10.758 1 98.94 56 ALA B CA 1
ATOM 3511 C C . ALA B 1 56 ? -0.636 -1.937 9.281 1 98.94 56 ALA B C 1
ATOM 3513 O O . ALA B 1 56 ? -0.962 -3.049 8.859 1 98.94 56 ALA B O 1
ATOM 3514 N N . PHE B 1 57 ? -0.599 -0.905 8.531 1 98.94 57 PHE B N 1
ATOM 3515 C CA . PHE B 1 57 ? -0.882 -0.849 7.102 1 98.94 57 PHE B CA 1
ATOM 3516 C C . PHE B 1 57 ? 0.253 -0.162 6.352 1 98.94 57 PHE B C 1
ATOM 3518 O O . PHE B 1 57 ? 1.106 0.483 6.961 1 98.94 57 PHE B O 1
ATOM 3525 N N . ASN B 1 58 ? 0.242 -0.25 5.043 1 98.88 58 ASN B N 1
ATOM 3526 C CA . ASN B 1 58 ? 1.306 0.306 4.211 1 98.88 58 ASN B CA 1
ATOM 3527 C C . ASN B 1 58 ? 1.201 1.825 4.109 1 98.88 58 ASN B C 1
ATOM 3529 O O . ASN B 1 58 ? 2.133 2.486 3.65 1 98.88 58 ASN B O 1
ATOM 3533 N N . SER B 1 59 ? 0.079 2.434 4.52 1 98.81 59 SER B N 1
ATOM 3534 C CA . SER B 1 59 ? -0.107 3.881 4.52 1 98.81 59 SER B CA 1
ATOM 3535 C C . SER B 1 59 ? -1.238 4.293 5.457 1 98.81 59 SER B C 1
ATOM 3537 O O . SER B 1 59 ? -2.037 3.453 5.883 1 98.81 59 SER B O 1
ATOM 3539 N N . GLY B 1 60 ? -1.247 5.582 5.797 1 98.88 60 GLY B N 1
ATOM 3540 C CA . GLY B 1 60 ? -2.381 6.102 6.543 1 98.88 60 GLY B CA 1
ATOM 3541 C C . GLY B 1 60 ? -3.691 6 5.785 1 98.88 60 GLY B C 1
ATOM 3542 O O . GLY B 1 60 ? -4.734 5.719 6.379 1 98.88 60 GLY B O 1
ATOM 3543 N N . THR B 1 61 ? -3.693 6.203 4.465 1 98.88 61 THR B N 1
ATOM 3544 C CA . THR B 1 61 ? -4.879 6.09 3.621 1 98.88 61 THR B CA 1
ATOM 3545 C C . THR B 1 61 ? -5.441 4.672 3.668 1 98.88 61 THR B C 1
ATOM 3547 O O . THR B 1 61 ? -6.645 4.48 3.844 1 98.88 61 THR B O 1
ATOM 3550 N N . SER B 1 62 ? -4.535 3.695 3.525 1 98.94 62 SER B N 1
ATOM 3551 C CA . SER B 1 62 ? -4.949 2.299 3.605 1 98.94 62 SER B CA 1
ATOM 3552 C C . SER B 1 62 ? -5.535 1.973 4.977 1 98.94 62 SER B C 1
ATOM 3554 O O . SER B 1 62 ? -6.5 1.213 5.078 1 98.94 62 SER B O 1
ATOM 3556 N N . ALA B 1 63 ? -4.926 2.531 5.984 1 98.94 63 ALA B N 1
ATOM 3557 C CA . ALA B 1 63 ? -5.414 2.309 7.344 1 98.94 63 ALA B CA 1
ATOM 3558 C C . ALA B 1 63 ? -6.828 2.854 7.516 1 98.94 63 ALA B C 1
ATOM 3560 O O . ALA B 1 63 ? -7.699 2.176 8.062 1 98.94 63 ALA B O 1
ATOM 3561 N N . LEU B 1 64 ? -7.062 4.082 7.043 1 98.94 64 LEU B N 1
ATOM 3562 C CA . LEU B 1 64 ? -8.398 4.668 7.117 1 98.94 64 LEU B CA 1
ATOM 3563 C C . LEU B 1 64 ? -9.406 3.832 6.34 1 98.94 64 LEU B C 1
ATOM 3565 O O . LEU B 1 64 ? -10.516 3.588 6.816 1 98.94 64 LEU B O 1
ATOM 3569 N N . HIS B 1 65 ? -9.023 3.393 5.148 1 98.94 65 HIS B N 1
ATOM 3570 C CA . HIS B 1 65 ? -9.883 2.512 4.363 1 98.94 65 HIS B CA 1
ATOM 3571 C C . HIS B 1 65 ? -10.266 1.267 5.156 1 98.94 65 HIS B C 1
ATOM 3573 O O . HIS B 1 65 ? -11.438 0.899 5.211 1 98.94 65 HIS B O 1
ATOM 3579 N N . GLY B 1 66 ? -9.242 0.639 5.734 1 98.94 66 GLY B N 1
ATOM 3580 C CA . GLY B 1 66 ? -9.484 -0.536 6.555 1 98.94 66 GLY B CA 1
ATOM 3581 C C . GLY B 1 66 ? -10.391 -0.257 7.742 1 98.94 66 GLY B C 1
ATOM 3582 O O . GLY B 1 66 ? -11.281 -1.051 8.047 1 98.94 66 GLY B O 1
ATOM 3583 N N . ALA B 1 67 ? -10.156 0.847 8.422 1 98.94 67 ALA B N 1
ATOM 3584 C CA . ALA B 1 67 ? -10.945 1.194 9.602 1 98.94 67 ALA B CA 1
ATOM 3585 C C . ALA B 1 67 ? -12.414 1.397 9.242 1 98.94 67 ALA B C 1
ATOM 3587 O O . ALA B 1 67 ? -13.305 0.917 9.945 1 98.94 67 ALA B O 1
ATOM 3588 N N . TYR B 1 68 ? -12.633 2.156 8.172 1 98.94 68 TYR B N 1
ATOM 3589 C CA . TYR B 1 68 ? -14.008 2.412 7.754 1 98.94 68 TYR B CA 1
ATOM 3590 C C . TYR B 1 68 ? -14.703 1.116 7.359 1 98.94 68 TYR B C 1
ATOM 3592 O O . TYR B 1 68 ? -15.875 0.903 7.699 1 98.94 68 TYR B O 1
ATOM 3600 N N . PHE B 1 69 ? -14.008 0.194 6.672 1 98.88 69 PHE B N 1
ATOM 3601 C CA . PHE B 1 69 ? -14.539 -1.125 6.34 1 98.88 69 PHE B CA 1
ATOM 3602 C C . PHE B 1 69 ? -14.867 -1.912 7.602 1 98.88 69 PHE B C 1
ATOM 3604 O O . PHE B 1 69 ? -15.945 -2.498 7.711 1 98.88 69 PHE B O 1
ATOM 3611 N N . ALA B 1 70 ? -13.891 -1.93 8.492 1 98.88 70 ALA B N 1
ATOM 3612 C CA . ALA B 1 70 ? -14.055 -2.713 9.711 1 98.88 70 ALA B CA 1
ATOM 3613 C C . ALA B 1 70 ? -15.266 -2.242 10.508 1 98.88 70 ALA B C 1
ATOM 3615 O O . ALA B 1 70 ? -15.945 -3.049 11.148 1 98.88 70 ALA B O 1
ATOM 3616 N N . LEU B 1 71 ? -15.508 -0.918 10.469 1 98.81 71 LEU B N 1
ATOM 3617 C CA . LEU B 1 71 ? -16.656 -0.343 11.172 1 98.81 71 LEU B CA 1
ATOM 3618 C C . LEU B 1 71 ? -17.953 -0.739 10.5 1 98.81 71 LEU B C 1
ATOM 3620 O O . LEU B 1 71 ? -19.031 -0.664 11.109 1 98.81 71 LEU B O 1
ATOM 3624 N N . GLY B 1 72 ? -17.922 -1.105 9.258 1 98.44 72 GLY B N 1
ATOM 3625 C CA . GLY B 1 72 ? -19.109 -1.517 8.523 1 98.44 72 GLY B CA 1
ATOM 3626 C C . GLY B 1 72 ? -19.703 -0.407 7.68 1 98.44 72 GLY B C 1
ATOM 3627 O O . GLY B 1 72 ? -20.891 -0.438 7.355 1 98.44 72 GLY B O 1
ATOM 3628 N N . LEU B 1 73 ? -18.891 0.64 7.406 1 98.38 73 LEU B N 1
ATOM 3629 C CA . LEU B 1 73 ? -19.344 1.673 6.48 1 98.38 73 LEU B CA 1
ATOM 3630 C C . LEU B 1 73 ? -19.609 1.089 5.098 1 98.38 73 LEU B C 1
ATOM 3632 O O . LEU B 1 73 ? -18.781 0.328 4.578 1 98.38 73 LEU B O 1
ATOM 3636 N N . ASP B 1 74 ? -20.703 1.416 4.5 1 96 74 ASP B N 1
ATOM 3637 C CA . ASP B 1 74 ? -21.062 0.806 3.227 1 96 74 ASP B CA 1
ATOM 3638 C C . ASP B 1 74 ? -21.781 1.807 2.324 1 96 74 ASP B C 1
ATOM 3640 O O . ASP B 1 74 ? -21.953 2.975 2.686 1 96 74 ASP B O 1
ATOM 3644 N N . LYS B 1 75 ? -22.125 1.303 1.121 1 95.44 75 LYS B N 1
ATOM 3645 C CA . LYS B 1 75 ? -22.781 2.143 0.121 1 95.44 75 LYS B CA 1
ATOM 3646 C C . LYS B 1 75 ? -24.031 2.799 0.689 1 95.44 75 LYS B C 1
ATOM 3648 O O . LYS B 1 75 ? -24.875 2.125 1.277 1 95.44 75 LYS B O 1
ATOM 3653 N N . GLY B 1 76 ? -24.016 4.133 0.56 1 94.69 76 GLY B N 1
ATOM 3654 C CA . GLY B 1 76 ? -25.203 4.867 0.964 1 94.69 76 GLY B CA 1
ATOM 3655 C C . GLY B 1 76 ? -25.125 5.414 2.379 1 94.69 76 GLY B C 1
ATOM 3656 O O . GLY B 1 76 ? -25.859 6.332 2.742 1 94.69 76 GLY B O 1
ATOM 3657 N N . ASP B 1 77 ? -24.25 4.848 3.252 1 97.12 77 ASP B N 1
ATOM 3658 C CA . ASP B 1 77 ? -24.031 5.402 4.582 1 97.12 77 ASP B CA 1
ATOM 3659 C C . ASP B 1 77 ? -23.453 6.812 4.504 1 97.12 77 ASP B C 1
ATOM 3661 O O . ASP B 1 77 ? -22.75 7.148 3.553 1 97.12 77 ASP B O 1
ATOM 3665 N N . GLU B 1 78 ? -23.781 7.586 5.516 1 98.31 78 GLU B N 1
ATOM 3666 C CA . GLU B 1 78 ? -23.25 8.945 5.57 1 98.31 78 GLU B CA 1
ATOM 3667 C C . GLU B 1 78 ? -22.094 9.047 6.566 1 98.31 78 GLU B C 1
ATOM 3669 O O . GLU B 1 78 ? -22.156 8.477 7.66 1 98.31 78 GLU B O 1
ATOM 3674 N N . MET B 1 79 ? -21.078 9.656 6.117 1 98.62 79 MET B N 1
ATOM 3675 C CA . MET B 1 79 ? -19.984 10.016 7.023 1 98.62 79 MET B CA 1
ATOM 3676 C C . MET B 1 79 ? -19.734 11.523 7.008 1 98.62 79 MET B C 1
ATOM 3678 O O . MET B 1 79 ? -19.922 12.172 5.984 1 98.62 79 MET B O 1
ATOM 3682 N N . ILE B 1 80 ? -19.344 12.07 8.156 1 98.88 80 ILE B N 1
ATOM 3683 C CA . ILE B 1 80 ? -19.031 13.484 8.273 1 98.88 80 ILE B CA 1
ATOM 3684 C C . ILE B 1 80 ? -17.578 13.648 8.719 1 98.88 80 ILE B C 1
ATOM 3686 O O . ILE B 1 80 ? -17.109 12.938 9.617 1 98.88 80 ILE B O 1
ATOM 3690 N N . THR B 1 81 ? -16.875 14.445 8.078 1 98.88 81 THR B N 1
ATOM 3691 C CA . THR B 1 81 ? -15.516 14.812 8.484 1 98.88 81 THR B CA 1
ATOM 3692 C C . THR B 1 81 ? -15.273 16.297 8.258 1 98.88 81 THR B C 1
ATOM 3694 O O . THR B 1 81 ? -16.219 17.078 8.094 1 98.88 81 THR B O 1
ATOM 3697 N N . THR B 1 82 ? -14.031 16.766 8.414 1 98.94 82 THR B N 1
ATOM 3698 C CA . THR B 1 82 ? -13.633 18.156 8.211 1 98.94 82 THR B CA 1
ATOM 3699 C C . THR B 1 82 ? -13.055 18.359 6.816 1 98.94 82 THR B C 1
ATOM 3701 O O . THR B 1 82 ? -12.422 17.453 6.262 1 98.94 82 THR B O 1
ATOM 3704 N N . PRO B 1 83 ? -13.328 19.531 6.207 1 98.81 83 PRO B N 1
ATOM 3705 C CA . PRO B 1 83 ? -12.672 19.828 4.934 1 98.81 83 PRO B CA 1
ATOM 3706 C C . PRO B 1 83 ? -11.188 20.172 5.102 1 98.81 83 PRO B C 1
ATOM 3708 O O . PRO B 1 83 ? -10.438 20.156 4.121 1 98.81 83 PRO B O 1
ATOM 3711 N N . ASN B 1 84 ? -10.781 20.531 6.316 1 98.88 84 ASN B N 1
ATOM 3712 C CA . ASN B 1 84 ? -9.398 20.906 6.602 1 98.88 84 ASN B CA 1
ATOM 3713 C C . ASN B 1 84 ? -8.547 19.672 6.926 1 98.88 84 ASN B C 1
ATOM 3715 O O . ASN B 1 84 ? -8.078 19.531 8.055 1 98.88 84 ASN B O 1
ATOM 3719 N N . THR B 1 85 ? -8.32 18.906 5.938 1 98.81 85 THR B N 1
ATOM 3720 C CA . THR B 1 85 ? -7.547 17.672 6.047 1 98.81 85 THR B CA 1
ATOM 3721 C C . THR B 1 85 ? -6.938 17.297 4.699 1 98.81 85 THR B C 1
ATOM 3723 O O . THR B 1 85 ? -7.23 17.922 3.682 1 98.81 85 THR B O 1
ATOM 3726 N N . PHE B 1 86 ? -6.008 16.422 4.715 1 98.62 86 PHE B N 1
ATOM 3727 C CA . PHE B 1 86 ? -5.586 15.789 3.473 1 98.62 86 PHE B CA 1
ATOM 3728 C C . PHE B 1 86 ? -6.719 14.953 2.879 1 98.62 86 PHE B C 1
ATOM 3730 O O . PHE B 1 86 ? -7.523 14.383 3.611 1 98.62 86 PHE B O 1
ATOM 3737 N N . VAL B 1 87 ? -6.82 14.727 1.62 1 98.81 87 VAL B N 1
ATOM 3738 C CA . VAL B 1 87 ? -7.953 14.172 0.885 1 98.81 87 VAL B CA 1
ATOM 3739 C C . VAL B 1 87 ? -8.211 12.742 1.342 1 98.81 87 VAL B C 1
ATOM 3741 O O . VAL B 1 87 ? -9.336 12.25 1.255 1 98.81 87 VAL B O 1
ATOM 3744 N N . ALA B 1 88 ? -7.227 12.062 1.87 1 98.81 88 ALA B N 1
ATOM 3745 C CA . ALA B 1 88 ? -7.297 10.648 2.219 1 98.81 88 ALA B CA 1
ATOM 3746 C C . ALA B 1 88 ? -8.43 10.383 3.209 1 98.81 88 ALA B C 1
ATOM 3748 O O . ALA B 1 88 ? -9.086 9.344 3.145 1 98.81 88 ALA B O 1
ATOM 3749 N N . THR B 1 89 ? -8.617 11.312 4.203 1 98.94 89 THR B N 1
ATOM 3750 C CA . THR B 1 89 ? -9.648 11.133 5.223 1 98.94 89 THR B CA 1
ATOM 3751 C C . THR B 1 89 ? -11.016 10.945 4.582 1 98.94 89 THR B C 1
ATOM 3753 O O . THR B 1 89 ? -11.766 10.039 4.953 1 98.94 89 THR B O 1
ATOM 3756 N N . ALA B 1 90 ? -11.32 11.773 3.625 1 98.88 90 ALA B N 1
ATOM 3757 C CA . ALA B 1 90 ? -12.617 11.734 2.943 1 98.88 90 ALA B CA 1
ATOM 3758 C C . ALA B 1 90 ? -12.641 10.625 1.892 1 98.88 90 ALA B C 1
ATOM 3760 O O . ALA B 1 90 ? -13.641 9.914 1.755 1 98.88 90 ALA B O 1
ATOM 3761 N N . ASN B 1 91 ? -11.547 10.438 1.13 1 98.88 91 ASN B N 1
ATOM 3762 C CA . ASN B 1 91 ? -11.469 9.453 0.057 1 98.88 91 ASN B CA 1
ATOM 3763 C C . ASN B 1 91 ? -11.773 8.047 0.563 1 98.88 91 ASN B C 1
ATOM 3765 O O . ASN B 1 91 ? -12.375 7.242 -0.151 1 98.88 91 ASN B O 1
ATOM 3769 N N . ALA B 1 92 ? -11.336 7.75 1.745 1 98.88 92 ALA B N 1
ATOM 3770 C CA . ALA B 1 92 ? -11.508 6.41 2.297 1 98.88 92 ALA B CA 1
ATOM 3771 C C . ALA B 1 92 ? -12.992 6.043 2.393 1 98.88 92 ALA B C 1
ATOM 3773 O O . ALA B 1 92 ? -13.352 4.875 2.242 1 98.88 92 ALA B O 1
ATOM 3774 N N . GLY B 1 93 ? -13.836 7.027 2.699 1 98.75 93 GLY B N 1
ATOM 3775 C CA . GLY B 1 93 ? -15.273 6.789 2.672 1 98.75 93 GLY B CA 1
ATOM 3776 C C . GLY B 1 93 ? -15.805 6.52 1.277 1 98.75 93 GLY B C 1
ATOM 3777 O O . GLY B 1 93 ? -16.641 5.633 1.088 1 98.75 93 GLY B O 1
ATOM 3778 N N . LEU B 1 94 ? -15.281 7.289 0.319 1 98.56 94 LEU B N 1
ATOM 3779 C CA . LEU B 1 94 ? -15.719 7.141 -1.065 1 98.56 94 LEU B CA 1
ATOM 3780 C C . LEU B 1 94 ? -15.352 5.766 -1.606 1 98.56 94 LEU B C 1
ATOM 3782 O O . LEU B 1 94 ? -16.078 5.195 -2.42 1 98.56 94 LEU B O 1
ATOM 3786 N N . TYR B 1 95 ? -14.219 5.215 -1.177 1 98.38 95 TYR B N 1
ATOM 3787 C CA . TYR B 1 95 ? -13.797 3.893 -1.62 1 98.38 95 TYR B CA 1
ATOM 3788 C C . TYR B 1 95 ? -14.875 2.854 -1.35 1 98.38 95 TYR B C 1
ATOM 3790 O O . TYR B 1 95 ? -14.984 1.858 -2.07 1 98.38 95 TYR B O 1
ATOM 3798 N N . LEU B 1 96 ? -15.625 3.096 -0.3 1 98.12 96 LEU B N 1
ATOM 3799 C CA . LEU B 1 96 ? -16.625 2.133 0.139 1 98.12 96 LEU B CA 1
ATOM 3800 C C . LEU B 1 96 ? -18.016 2.531 -0.35 1 98.12 96 LEU B C 1
ATOM 3802 O O . LEU B 1 96 ? -19.016 1.905 0.017 1 98.12 96 LEU B O 1
ATOM 3806 N N . GLY B 1 97 ? -18.125 3.621 -1.113 1 97.19 97 GLY B N 1
ATOM 3807 C CA . GLY B 1 97 ? -19.391 4.082 -1.682 1 97.19 97 GLY B CA 1
ATOM 3808 C C . GLY B 1 97 ? -20.203 4.922 -0.72 1 97.19 97 GLY B C 1
ATOM 3809 O O . GLY B 1 97 ? -21.375 5.203 -0.974 1 97.19 97 GLY B O 1
ATOM 3810 N N . ALA B 1 98 ? -19.609 5.352 0.375 1 98.19 98 ALA B N 1
ATOM 3811 C CA . ALA B 1 98 ? -20.312 6.164 1.362 1 98.19 98 ALA B CA 1
ATOM 3812 C C . ALA B 1 98 ? -20.531 7.586 0.855 1 98.19 98 ALA B C 1
ATOM 3814 O O . ALA B 1 98 ? -19.844 8.031 -0.072 1 98.19 98 ALA B O 1
ATOM 3815 N N . LYS B 1 99 ? -21.531 8.25 1.423 1 98 99 LYS B N 1
ATOM 3816 C CA . LYS B 1 99 ? -21.75 9.68 1.209 1 98 99 LYS B CA 1
ATOM 3817 C C . LYS B 1 99 ? -20.922 10.508 2.195 1 98 99 LYS B C 1
ATOM 3819 O O . LYS B 1 99 ? -21.172 10.469 3.402 1 98 99 LYS B O 1
ATOM 3824 N N . VAL B 1 100 ? -20.016 11.25 1.676 1 98.44 100 VAL B N 1
ATOM 3825 C CA . VAL B 1 100 ? -19.141 12.055 2.514 1 98.44 100 VAL B CA 1
ATOM 3826 C C . VAL B 1 100 ? -19.688 13.477 2.633 1 98.44 100 VAL B C 1
ATOM 3828 O O . VAL B 1 100 ? -20.062 14.086 1.631 1 98.44 100 VAL B O 1
ATOM 3831 N N . ASN B 1 101 ? -19.797 13.938 3.812 1 98.38 101 ASN B N 1
ATOM 3832 C CA . ASN B 1 101 ? -20.172 15.32 4.094 1 98.38 101 ASN B CA 1
ATOM 3833 C C . ASN B 1 101 ? -19.094 16.031 4.914 1 98.38 101 ASN B C 1
ATOM 3835 O O . ASN B 1 101 ? -18.297 15.391 5.594 1 98.38 101 ASN B O 1
ATOM 3839 N N . PHE B 1 102 ? -19.125 17.359 4.836 1 98.81 102 PHE B N 1
ATOM 3840 C CA . PHE B 1 102 ? -18.094 18.156 5.512 1 98.81 102 PHE B CA 1
ATOM 3841 C C . PHE B 1 102 ? -18.719 19.094 6.531 1 98.81 102 PHE B C 1
ATOM 3843 O O . PHE B 1 102 ? -19.75 19.719 6.258 1 98.81 102 PHE B O 1
ATOM 3850 N N . CYS B 1 103 ? -18.125 19.094 7.672 1 98.88 103 CYS B N 1
ATOM 3851 C CA . CYS B 1 103 ? -18.469 20.031 8.727 1 98.88 103 CYS B CA 1
ATOM 3852 C C . CYS B 1 103 ? -17.438 21.156 8.82 1 98.88 103 CYS B C 1
ATOM 3854 O O . CYS B 1 103 ? -16.234 20.891 8.797 1 98.88 103 CYS B O 1
ATOM 3856 N N . ASP B 1 104 ? -17.844 22.375 8.969 1 98.88 104 ASP B N 1
ATOM 3857 C CA . ASP B 1 104 ? -16.969 23.547 9.016 1 98.88 104 ASP B CA 1
ATOM 3858 C C . ASP B 1 104 ? -16.062 23.5 10.25 1 98.88 104 ASP B C 1
ATOM 3860 O O . ASP B 1 104 ? -16.172 22.594 11.07 1 98.88 104 ASP B O 1
ATOM 3864 N N . VAL B 1 105 ? -15.172 24.469 10.352 1 98.81 105 VAL B N 1
ATOM 3865 C CA . VAL B 1 105 ? -14.102 24.375 11.344 1 98.81 105 VAL B CA 1
ATOM 3866 C C . VAL B 1 105 ? -14.211 25.562 12.312 1 98.81 105 VAL B C 1
ATOM 3868 O O . VAL B 1 105 ? -14.992 26.484 12.094 1 98.81 105 VAL B O 1
ATOM 3871 N N . GLU B 1 106 ? -13.461 25.438 13.414 1 98.31 106 GLU B N 1
ATOM 3872 C CA . GLU B 1 106 ? -13.266 26.562 14.32 1 98.31 106 GLU B CA 1
ATOM 3873 C C . GLU B 1 106 ? -12.258 27.562 13.758 1 98.31 106 GLU B C 1
ATOM 3875 O O . GLU B 1 106 ? -11.203 27.172 13.258 1 98.31 106 GLU B O 1
ATOM 3880 N N . LYS B 1 107 ? -12.531 28.797 13.906 1 96.69 107 LYS B N 1
ATOM 3881 C CA . LYS B 1 107 ? -11.695 29.859 13.352 1 96.69 107 LYS B CA 1
ATOM 3882 C C . LYS B 1 107 ? -10.305 29.844 13.977 1 96.69 107 LYS B C 1
ATOM 3884 O O . LYS B 1 107 ? -9.312 30.125 13.297 1 96.69 107 LYS B O 1
ATOM 3889 N N . GLN B 1 108 ? -10.273 29.484 15.219 1 94.75 108 GLN B N 1
ATOM 3890 C CA . GLN B 1 108 ? -9.031 29.688 15.961 1 94.75 108 GLN B CA 1
ATOM 3891 C C . GLN B 1 108 ? -8.141 28.453 15.891 1 94.75 108 GLN B C 1
ATOM 3893 O O . GLN B 1 108 ? -6.934 28.531 16.125 1 94.75 108 GLN B O 1
ATOM 3898 N N . THR B 1 109 ? -8.727 27.281 15.586 1 97.38 109 THR B N 1
ATOM 3899 C CA . THR B 1 109 ? -7.934 26.062 15.719 1 97.38 109 THR B CA 1
ATOM 3900 C C . THR B 1 109 ? -7.82 25.344 14.375 1 97.38 109 THR B C 1
ATOM 3902 O O . THR B 1 109 ? -6.895 24.562 14.156 1 97.38 109 THR B O 1
ATOM 3905 N N . GLY B 1 110 ? -8.789 25.609 13.461 1 98.38 110 GLY B N 1
ATOM 3906 C CA . GLY B 1 110 ? -8.844 24.844 12.219 1 98.38 110 GLY B CA 1
ATOM 3907 C C . GLY B 1 110 ? -9.406 23.453 12.391 1 98.38 110 GLY B C 1
ATOM 3908 O O . GLY B 1 110 ? -9.578 22.719 11.414 1 98.38 110 GLY B O 1
ATOM 3909 N N . ASN B 1 111 ? -9.695 23.047 13.641 1 98.81 111 ASN B N 1
ATOM 3910 C CA . ASN B 1 111 ? -10.359 21.781 13.93 1 98.81 111 ASN B CA 1
ATOM 3911 C C . ASN B 1 111 ? -11.844 21.828 13.578 1 98.81 111 ASN B C 1
ATOM 3913 O O . ASN B 1 111 ? -12.43 22.922 13.492 1 98.81 111 ASN B O 1
ATOM 3917 N N . ILE B 1 112 ? -12.398 20.656 13.383 1 98.81 112 ILE B N 1
ATOM 3918 C CA . ILE B 1 112 ? -13.836 20.547 13.148 1 98.81 112 ILE B CA 1
ATOM 3919 C C . ILE B 1 112 ? -14.602 21.234 14.273 1 98.81 112 ILE B C 1
ATOM 3921 O O . ILE B 1 112 ? -14.25 21.078 15.453 1 98.81 112 ILE B O 1
ATOM 3925 N N . ASP B 1 113 ? -15.602 22.078 13.93 1 98.62 113 ASP B N 1
ATOM 3926 C CA . ASP B 1 113 ? -16.422 22.797 14.906 1 98.62 113 ASP B CA 1
ATOM 3927 C C . ASP B 1 113 ? -17.609 21.938 15.336 1 98.62 113 ASP B C 1
ATOM 3929 O O . ASP B 1 113 ? -18.625 21.859 14.625 1 98.62 113 ASP B O 1
ATOM 3933 N N . ALA B 1 114 ? -17.547 21.422 16.5 1 98 114 ALA B N 1
ATOM 3934 C CA . ALA B 1 114 ? -18.578 20.516 17 1 98 114 ALA B CA 1
ATOM 3935 C C . ALA B 1 114 ? -19.953 21.203 16.984 1 98 114 ALA B C 1
ATOM 3937 O O . ALA B 1 114 ? -20.969 20.547 16.766 1 98 114 ALA B O 1
ATOM 3938 N N . SER B 1 115 ? -19.984 22.484 17.219 1 97.56 115 SER B N 1
ATOM 3939 C CA . SER B 1 115 ? -21.25 23.219 17.312 1 97.56 115 SER B CA 1
ATOM 3940 C C . SER B 1 115 ? -21.938 23.281 15.945 1 97.56 115 SER B C 1
ATOM 3942 O O . SER B 1 115 ? -23.141 23.547 15.867 1 97.56 115 SER B O 1
ATOM 3944 N N . LYS B 1 116 ? -21.219 22.969 14.898 1 98.12 116 LYS B N 1
ATOM 3945 C CA . LYS B 1 116 ? -21.781 23.031 13.547 1 98.12 116 LYS B CA 1
ATOM 3946 C C . LYS B 1 116 ? -22.016 21.641 12.984 1 98.12 116 LYS B C 1
ATOM 3948 O O . LYS B 1 116 ? -22.422 21.484 11.828 1 98.12 116 LYS B O 1
ATOM 3953 N N . LEU B 1 117 ? -21.703 20.656 13.75 1 97.88 117 LEU B N 1
ATOM 3954 C CA . LEU B 1 117 ? -21.875 19.266 13.312 1 97.88 117 LEU B CA 1
ATOM 3955 C C . LEU B 1 117 ? -23.344 18.906 13.195 1 97.88 117 LEU B C 1
ATOM 3957 O O . LEU B 1 117 ? -24.094 18.984 14.172 1 97.88 117 LEU B O 1
ATOM 3961 N N . GLU B 1 118 ? -23.781 18.547 11.984 1 95.06 118 GLU B N 1
ATOM 3962 C CA . GLU B 1 118 ? -25.172 18.203 11.734 1 95.06 118 GLU B CA 1
ATOM 3963 C C . GLU B 1 118 ? -25.328 16.703 11.477 1 95.06 118 GLU B C 1
ATOM 3965 O O . GLU B 1 118 ? -25.656 16.297 10.359 1 95.06 118 GLU B O 1
ATOM 3970 N N . ALA B 1 119 ? -25.234 15.945 12.492 1 95.88 119 ALA B N 1
ATOM 3971 C CA . ALA B 1 119 ? -25.484 14.516 12.383 1 95.88 119 ALA B CA 1
ATOM 3972 C C . ALA B 1 119 ? -26.984 14.219 12.375 1 95.88 119 ALA B C 1
ATOM 3974 O O . ALA B 1 119 ? -27.781 14.969 12.945 1 95.88 119 ALA B O 1
ATOM 3975 N N . ASN B 1 120 ? -27.328 13.211 11.664 1 94.44 120 ASN B N 1
ATOM 3976 C CA . ASN B 1 120 ? -28.719 12.758 11.578 1 94.44 120 ASN B CA 1
ATOM 3977 C C . ASN B 1 120 ? -28.812 11.234 11.625 1 94.44 120 ASN B C 1
ATOM 3979 O O . ASN B 1 120 ? -27.844 10.562 11.977 1 94.44 120 ASN B O 1
ATOM 3983 N N . GLU B 1 121 ? -30.016 10.727 11.32 1 92.12 121 GLU B N 1
ATOM 3984 C CA . GLU B 1 121 ? -30.266 9.297 11.461 1 92.12 121 GLU B CA 1
ATOM 3985 C C . GLU B 1 121 ? -29.469 8.484 10.445 1 92.12 121 GLU B C 1
ATOM 3987 O O . GLU B 1 121 ? -29.234 7.293 10.641 1 92.12 121 GLU B O 1
ATOM 3992 N N . ASN B 1 122 ? -29 9.164 9.453 1 93.81 122 ASN B N 1
ATOM 3993 C CA . ASN B 1 122 ? -28.266 8.461 8.406 1 93.81 122 ASN B CA 1
ATOM 3994 C C . ASN B 1 122 ? -26.766 8.531 8.633 1 93.81 122 ASN B C 1
ATOM 3996 O O . ASN B 1 122 ? -26 7.832 7.973 1 93.81 122 ASN B O 1
ATOM 4000 N N . THR B 1 123 ? -26.375 9.344 9.609 1 98 123 THR B N 1
ATOM 4001 C CA . THR B 1 123 ? -24.953 9.492 9.891 1 98 123 THR B CA 1
ATOM 4002 C C . THR B 1 123 ? -24.406 8.266 10.625 1 98 123 THR B C 1
ATOM 4004 O O . THR B 1 123 ? -24.781 8.016 11.773 1 98 123 THR B O 1
ATOM 4007 N N . LYS B 1 124 ? -23.562 7.543 9.945 1 98.56 124 LYS B N 1
ATOM 4008 C CA . LYS B 1 124 ? -23 6.328 10.531 1 98.56 124 LYS B CA 1
ATOM 4009 C C . LYS B 1 124 ? -21.656 6.602 11.188 1 98.56 124 LYS B C 1
ATOM 4011 O O . LYS B 1 124 ? -21.297 5.961 12.172 1 98.56 124 LYS B O 1
ATOM 4016 N N . LEU B 1 125 ? -20.906 7.535 10.633 1 98.88 125 LEU B N 1
ATOM 4017 C CA . LEU B 1 125 ? -19.516 7.727 11.039 1 98.88 125 LEU B CA 1
ATOM 4018 C C . LEU B 1 125 ? -19.141 9.203 11.047 1 98.88 125 LEU B C 1
ATOM 4020 O O . LEU B 1 125 ? -19.516 9.945 10.133 1 98.88 125 LEU B O 1
ATOM 4024 N N . ILE B 1 126 ? -18.547 9.648 12.078 1 98.94 126 ILE B N 1
ATOM 4025 C CA . ILE B 1 126 ? -17.875 10.938 12.156 1 98.94 126 ILE B CA 1
ATOM 4026 C C . ILE B 1 126 ? -16.375 10.719 12.312 1 98.94 126 ILE B C 1
ATOM 4028 O O . ILE B 1 126 ? -15.93 9.969 13.188 1 98.94 126 ILE B O 1
ATOM 4032 N N . THR B 1 127 ? -15.586 11.297 11.445 1 98.94 127 THR B N 1
ATOM 4033 C CA . THR B 1 127 ? -14.133 11.188 11.523 1 98.94 127 THR B CA 1
ATOM 4034 C C . THR B 1 127 ? -13.5 12.555 11.727 1 98.94 127 THR B C 1
ATOM 4036 O O . THR B 1 127 ? -13.164 13.242 10.758 1 98.94 127 THR B O 1
ATOM 4039 N N . PRO B 1 128 ? -13.312 12.945 12.945 1 98.94 128 PRO B N 1
ATOM 4040 C CA . PRO B 1 128 ? -12.562 14.18 13.188 1 98.94 128 PRO B CA 1
ATOM 4041 C C . PRO B 1 128 ? -11.07 14.023 12.914 1 98.94 128 PRO B C 1
ATOM 4043 O O . PRO B 1 128 ? -10.531 12.922 13.016 1 98.94 128 PRO B O 1
ATOM 4046 N N . VAL B 1 129 ? -10.453 15.039 12.508 1 98.94 129 VAL B N 1
ATOM 4047 C CA . VAL B 1 129 ? -9.008 15.125 12.289 1 98.94 129 VAL B CA 1
ATOM 4048 C C . VAL B 1 129 ? -8.383 16.031 13.344 1 98.94 129 VAL B C 1
ATOM 4050 O O . VAL B 1 129 ? -8.844 17.172 13.547 1 98.94 129 VAL B O 1
ATOM 4053 N N . HIS B 1 130 ? -7.379 15.492 14.055 1 98.88 130 HIS B N 1
ATOM 4054 C CA . HIS B 1 130 ? -6.629 16.344 14.984 1 98.88 130 HIS B CA 1
ATOM 4055 C C . HIS B 1 130 ? -5.629 17.219 14.242 1 98.88 130 HIS B C 1
ATOM 4057 O O . HIS B 1 130 ? -4.426 16.953 14.258 1 98.88 130 HIS B O 1
ATOM 4063 N N . TYR B 1 131 ? -6.129 18.297 13.695 1 98.75 131 TYR B N 1
ATOM 4064 C CA . TYR B 1 131 ? -5.367 19.141 12.789 1 98.75 131 TYR B CA 1
ATOM 4065 C C . TYR B 1 131 ? -4.125 19.703 13.477 1 98.75 131 TYR B C 1
ATOM 4067 O O . TYR B 1 131 ? -4.199 20.188 14.609 1 98.75 131 TYR B O 1
ATOM 4075 N N . SER B 1 132 ? -2.934 19.547 12.812 1 98.44 132 SER B N 1
ATOM 4076 C CA . SER B 1 132 ? -1.632 20.062 13.219 1 98.44 132 SER B CA 1
ATOM 4077 C C . SER B 1 132 ? -1.139 19.391 14.5 1 98.44 132 SER B C 1
ATOM 4079 O O . SER B 1 132 ? -0.105 19.781 15.047 1 98.44 132 SER B O 1
ATOM 4081 N N . GLY B 1 133 ? -1.85 18.375 14.969 1 98.69 133 GLY B N 1
ATOM 4082 C CA . GLY B 1 133 ? -1.515 17.703 16.203 1 98.69 133 GLY B CA 1
ATOM 4083 C C . GLY B 1 133 ? -2.338 18.172 17.391 1 98.69 133 GLY B C 1
ATOM 4084 O O . GLY B 1 133 ? -2.186 17.672 18.5 1 98.69 133 GLY B O 1
ATOM 4085 N N . ASN B 1 134 ? -3.18 19.219 17.156 1 98.69 134 ASN B N 1
ATOM 4086 C CA . ASN B 1 134 ? -4.066 19.797 18.156 1 98.69 134 ASN B CA 1
ATOM 4087 C C . ASN B 1 134 ? -5.352 18.984 18.312 1 98.69 134 ASN B C 1
ATOM 4089 O O . ASN B 1 134 ? -6.168 18.938 17.391 1 98.69 134 ASN B O 1
ATOM 4093 N N . PRO B 1 135 ? -5.562 18.328 19.484 1 98.75 135 PRO B N 1
ATOM 4094 C CA . PRO B 1 135 ? -6.746 17.469 19.641 1 98.75 135 PRO B CA 1
ATOM 4095 C C . PRO B 1 135 ? -8.055 18.234 19.453 1 98.75 135 PRO B C 1
ATOM 4097 O O . PRO B 1 135 ? -8.172 19.375 19.906 1 98.75 135 PRO B O 1
ATOM 4100 N N . VAL B 1 136 ? -9 17.609 18.797 1 98.69 136 VAL B N 1
ATOM 4101 C CA . VAL B 1 136 ? -10.344 18.172 18.688 1 98.69 136 VAL B CA 1
ATOM 4102 C C . VAL B 1 136 ? -11.062 18.031 20.031 1 98.69 136 VAL B C 1
ATOM 4104 O O . VAL B 1 136 ? -10.562 17.375 20.953 1 98.69 136 VAL B O 1
ATOM 4107 N N . ASN B 1 137 ? -12.25 18.75 20.125 1 97.75 137 ASN B N 1
ATOM 4108 C CA . ASN B 1 137 ? -13.102 18.562 21.297 1 97.75 137 ASN B CA 1
ATOM 4109 C C . ASN B 1 137 ? -13.844 17.234 21.234 1 97.75 137 ASN B C 1
ATOM 4111 O O . ASN B 1 137 ? -15.055 17.203 21 1 97.75 137 ASN B O 1
ATOM 4115 N N . LEU B 1 138 ? -13.141 16.188 21.562 1 98.44 138 LEU B N 1
ATOM 4116 C CA . LEU B 1 138 ? -13.633 14.828 21.391 1 98.44 138 LEU B CA 1
ATOM 4117 C C . LEU B 1 138 ? -14.914 14.602 22.188 1 98.44 138 LEU B C 1
ATOM 4119 O O . LEU B 1 138 ? -15.836 13.93 21.719 1 98.44 138 LEU B O 1
ATOM 4123 N N . LYS B 1 139 ? -14.969 15.109 23.406 1 98.06 139 LYS B N 1
ATOM 4124 C CA . LYS B 1 139 ? -16.125 14.898 24.25 1 98.06 139 LYS B CA 1
ATOM 4125 C C . LYS B 1 139 ? -17.391 15.469 23.609 1 98.06 139 LYS B C 1
ATOM 4127 O O . LYS B 1 139 ? -18.438 14.805 23.578 1 98.06 139 LYS B O 1
ATOM 4132 N N . GLU B 1 140 ? -17.281 16.688 23.156 1 97.94 140 GLU B N 1
ATOM 4133 C CA . GLU B 1 140 ? -18.422 17.312 22.5 1 97.94 140 GLU B CA 1
ATOM 4134 C C . GLU B 1 140 ? -18.859 16.531 21.266 1 97.94 140 GLU B C 1
ATOM 4136 O O . GLU B 1 140 ? -20.062 16.344 21.031 1 97.94 140 GLU B O 1
ATOM 4141 N N . ILE B 1 141 ? -17.938 16.094 20.453 1 98.56 141 ILE B N 1
ATOM 4142 C CA . ILE B 1 141 ? -18.25 15.305 19.25 1 98.56 141 ILE B CA 1
ATOM 4143 C C . ILE B 1 141 ? -18.875 13.977 19.656 1 98.56 141 ILE B C 1
ATOM 4145 O O . ILE B 1 141 ? -19.828 13.523 19.016 1 98.56 141 ILE B O 1
ATOM 4149 N N . ALA B 1 142 ? -18.359 13.375 20.688 1 98.31 142 ALA B N 1
ATOM 4150 C CA . ALA B 1 142 ? -18.875 12.094 21.156 1 98.31 142 ALA B CA 1
ATOM 4151 C C . ALA B 1 142 ? -20.328 12.219 21.625 1 98.31 142 ALA B C 1
ATOM 4153 O O . ALA B 1 142 ? -21.141 11.32 21.406 1 98.31 142 ALA B O 1
ATOM 4154 N N . ASP B 1 143 ? -20.609 13.32 22.344 1 98 143 ASP B N 1
ATOM 4155 C CA . ASP B 1 143 ? -21.984 13.555 22.781 1 98 143 ASP B CA 1
ATOM 4156 C C . ASP B 1 143 ? -22.938 13.617 21.594 1 98 143 ASP B C 1
ATOM 4158 O O . ASP B 1 143 ? -24.016 13.023 21.625 1 98 143 ASP B O 1
ATOM 4162 N N . ILE B 1 144 ? -22.547 14.305 20.594 1 97.88 144 ILE B N 1
ATOM 4163 C CA . ILE B 1 144 ? -23.359 14.438 19.375 1 97.88 144 ILE B CA 1
ATOM 4164 C C . ILE B 1 144 ? -23.5 13.086 18.703 1 97.88 144 ILE B C 1
ATOM 4166 O O . ILE B 1 144 ? -24.578 12.719 18.25 1 97.88 144 ILE B O 1
ATOM 4170 N N . ALA B 1 145 ? -22.406 12.344 18.562 1 98.12 145 ALA B N 1
ATOM 4171 C CA . ALA B 1 145 ? -22.422 11.023 17.938 1 98.12 145 ALA B CA 1
ATOM 4172 C C . ALA B 1 145 ? -23.375 10.086 18.656 1 98.12 145 ALA B C 1
ATOM 4174 O O . ALA B 1 145 ? -24.156 9.367 18.031 1 98.12 145 ALA B O 1
ATOM 4175 N N . GLU B 1 146 ? -23.312 10.086 19.953 1 97 146 GLU B N 1
ATOM 4176 C CA . GLU B 1 146 ? -24.172 9.234 20.766 1 97 146 GLU B CA 1
ATOM 4177 C C . GLU B 1 146 ? -25.641 9.562 20.547 1 97 146 GLU B C 1
ATOM 4179 O O . GLU B 1 146 ? -26.469 8.656 20.406 1 97 146 GLU B O 1
ATOM 4184 N N . ASP B 1 147 ? -25.953 10.805 20.484 1 96.88 147 ASP B N 1
ATOM 4185 C CA . ASP B 1 147 ? -27.328 11.258 20.297 1 96.88 147 ASP B CA 1
ATOM 4186 C C . ASP B 1 147 ? -27.875 10.789 18.953 1 96.88 147 ASP B C 1
ATOM 4188 O O . ASP B 1 147 ? -29.094 10.711 18.766 1 96.88 147 ASP B O 1
ATOM 4192 N N . ASN B 1 148 ? -27.047 10.445 18.031 1 96.94 148 ASN B N 1
ATOM 4193 C CA . ASN B 1 148 ? -27.5 10.109 16.688 1 96.94 148 ASN B CA 1
ATOM 4194 C C . ASN B 1 148 ? -27.109 8.68 16.297 1 96.94 148 ASN B C 1
ATOM 4196 O O . ASN B 1 148 ? -27.203 8.305 15.133 1 96.94 148 ASN B O 1
ATOM 4200 N N . ASP B 1 149 ? -26.562 7.961 17.25 1 97.19 149 ASP B N 1
ATOM 4201 C CA . ASP B 1 149 ? -26.141 6.574 17.062 1 97.19 149 ASP B CA 1
ATOM 4202 C C . ASP B 1 149 ? -25.047 6.465 15.992 1 97.19 149 ASP B C 1
ATOM 4204 O O . ASP B 1 149 ? -25.078 5.559 15.156 1 97.19 149 ASP B O 1
ATOM 4208 N N . ALA B 1 150 ? -24.219 7.48 15.898 1 98.38 150 ALA B N 1
ATOM 4209 C CA . ALA B 1 150 ? -23.062 7.484 15.016 1 98.38 150 ALA B CA 1
ATOM 4210 C C . ALA B 1 150 ? -21.797 7.043 15.758 1 98.38 150 ALA B C 1
ATOM 4212 O O . ALA B 1 150 ? -21.75 7.094 16.984 1 98.38 150 ALA B O 1
ATOM 4213 N N . ARG B 1 151 ? -20.828 6.52 15.023 1 98.69 151 ARG B N 1
ATOM 4214 C CA . ARG B 1 151 ? -19.547 6.117 15.594 1 98.69 151 ARG B CA 1
ATOM 4215 C C . ARG B 1 151 ? -18.453 7.117 15.234 1 98.69 151 ARG B C 1
ATOM 4217 O O . ARG B 1 151 ? -18.641 7.969 14.367 1 98.69 151 ARG B O 1
ATOM 4224 N N . ILE B 1 152 ? -17.375 7.039 16 1 98.94 152 ILE B N 1
ATOM 4225 C CA . ILE B 1 152 ? -16.266 7.969 15.773 1 98.94 152 ILE B CA 1
ATOM 4226 C C . ILE B 1 152 ? -14.992 7.191 15.469 1 98.94 152 ILE B C 1
ATOM 4228 O O . ILE B 1 152 ? -14.656 6.234 16.172 1 98.94 152 ILE B O 1
ATOM 4232 N N . ILE B 1 153 ? -14.32 7.496 14.445 1 98.94 153 ILE B N 1
ATOM 4233 C CA . ILE B 1 153 ? -12.945 7.102 14.164 1 98.94 153 ILE B CA 1
ATOM 4234 C C . ILE B 1 153 ? -12.062 8.344 14.078 1 98.94 153 ILE B C 1
ATOM 4236 O O . ILE B 1 153 ? -12.328 9.25 13.289 1 98.94 153 ILE B O 1
ATOM 4240 N N . GLU B 1 154 ? -11.016 8.414 14.844 1 98.94 154 GLU B N 1
ATOM 4241 C CA . GLU B 1 154 ? -10.133 9.57 14.867 1 98.94 154 GLU B CA 1
ATOM 4242 C C . GLU B 1 154 ? -9.062 9.477 13.789 1 98.94 154 GLU B C 1
ATOM 4244 O O . GLU B 1 154 ? -8.398 8.445 13.648 1 98.94 154 GLU B O 1
ATOM 4249 N N . ASP B 1 155 ? -8.984 10.492 13.023 1 98.94 155 ASP B N 1
ATOM 4250 C CA . ASP B 1 155 ? -7.781 10.641 12.211 1 98.94 155 ASP B CA 1
ATOM 4251 C C . ASP B 1 155 ? -6.688 11.383 12.977 1 98.94 155 ASP B C 1
ATOM 4253 O O . ASP B 1 155 ? -6.699 12.609 13.055 1 98.94 155 ASP B O 1
ATOM 4257 N N . GLY B 1 156 ? -5.781 10.609 13.484 1 98.94 156 GLY B N 1
ATOM 4258 C CA . GLY B 1 156 ? -4.688 11.133 14.281 1 98.94 156 GLY B CA 1
ATOM 4259 C C . GLY B 1 156 ? -3.371 11.195 13.531 1 98.94 156 GLY B C 1
ATOM 4260 O O . GLY B 1 156 ? -2.301 11.078 14.133 1 98.94 156 GLY B O 1
ATOM 4261 N N . ALA B 1 157 ? -3.416 11.344 12.203 1 98.75 157 ALA B N 1
ATOM 4262 C CA . ALA B 1 157 ? -2.209 11.391 11.383 1 98.75 157 ALA B CA 1
ATOM 4263 C C . ALA B 1 157 ? -1.23 12.438 11.906 1 98.75 157 ALA B C 1
ATOM 4265 O O . ALA B 1 157 ? -0.014 12.273 11.781 1 98.75 157 ALA B O 1
ATOM 4266 N N . HIS B 1 158 ? -1.739 13.492 12.523 1 98.75 158 HIS B N 1
ATOM 4267 C CA . HIS B 1 158 ? -0.924 14.594 13.023 1 98.75 158 HIS B CA 1
ATOM 4268 C C . HIS B 1 158 ? -0.731 14.5 14.531 1 98.75 158 HIS B C 1
ATOM 4270 O O . HIS B 1 158 ? -0.121 15.383 15.141 1 98.75 158 HIS B O 1
ATOM 4276 N N . ALA B 1 159 ? -1.221 13.406 15.195 1 98.88 159 ALA B N 1
ATOM 4277 C CA . ALA B 1 159 ? -1.443 13.625 16.625 1 98.88 159 ALA B CA 1
ATOM 4278 C C . ALA B 1 159 ? -0.822 12.508 17.453 1 98.88 159 ALA B C 1
ATOM 4280 O O . ALA B 1 159 ? -1.198 12.305 18.609 1 98.88 159 ALA B O 1
ATOM 4281 N N . LEU B 1 160 ? 0.034 11.688 16.844 1 98.88 160 LEU B N 1
ATOM 4282 C CA . LEU B 1 160 ? 0.719 10.703 17.672 1 98.88 160 LEU B CA 1
ATOM 4283 C C . LEU B 1 160 ? 1.531 11.383 18.781 1 98.88 160 LEU B C 1
ATOM 4285 O O . LEU B 1 160 ? 2.4 12.211 18.484 1 98.88 160 LEU B O 1
ATOM 4289 N N . GLY B 1 161 ? 1.237 11.078 19.969 1 98.81 161 GLY B N 1
ATOM 4290 C CA . GLY B 1 161 ? 1.899 11.688 21.125 1 98.81 161 GLY B CA 1
ATOM 4291 C C . GLY B 1 161 ? 1.089 12.797 21.766 1 98.81 161 GLY B C 1
ATOM 4292 O O . GLY B 1 161 ? 1.401 13.242 22.859 1 98.81 161 GLY B O 1
ATOM 4293 N N . ALA B 1 162 ? 0.014 13.32 21.156 1 98.88 162 ALA B N 1
ATOM 4294 C CA . ALA B 1 162 ? -0.873 14.328 21.719 1 98.88 162 ALA B CA 1
ATOM 4295 C C . ALA B 1 162 ? -1.74 13.734 22.828 1 98.88 162 ALA B C 1
ATOM 4297 O O . ALA B 1 162 ? -1.866 12.516 22.938 1 98.88 162 ALA B O 1
ATOM 4298 N N . LYS B 1 163 ? -2.291 14.602 23.641 1 98.69 163 LYS B N 1
ATOM 4299 C CA . LYS B 1 163 ? -3.182 14.18 24.719 1 98.69 163 LYS B CA 1
ATOM 4300 C C . LYS B 1 163 ? -4.461 15.008 24.734 1 98.69 163 LYS B C 1
ATOM 4302 O O . LYS B 1 163 ? -4.449 16.188 24.359 1 98.69 163 LYS B O 1
ATOM 4307 N N . TYR B 1 164 ? -5.52 14.391 25.047 1 98.56 164 TYR B N 1
ATOM 4308 C CA . TYR B 1 164 ? -6.805 15.031 25.312 1 98.56 164 TYR B CA 1
ATOM 4309 C C . TYR B 1 164 ? -7.34 14.609 26.672 1 98.56 164 TYR B C 1
ATOM 4311 O O . TYR B 1 164 ? -7.48 13.414 26.953 1 98.56 164 TYR B O 1
ATOM 4319 N N . ASN B 1 165 ? -7.605 15.602 27.531 1 97.62 165 ASN B N 1
ATOM 4320 C CA . ASN B 1 165 ? -8.039 15.344 28.906 1 97.62 165 ASN B CA 1
ATOM 4321 C C . ASN B 1 165 ? -7.105 14.367 29.609 1 97.62 165 ASN B C 1
ATOM 4323 O O . ASN B 1 165 ? -7.562 13.406 30.234 1 97.62 165 ASN B O 1
ATOM 4327 N N . GLY B 1 166 ? -5.836 14.523 29.359 1 97.5 166 GLY B N 1
ATOM 4328 C CA . GLY B 1 166 ? -4.801 13.805 30.078 1 97.5 166 GLY B CA 1
ATOM 4329 C C . GLY B 1 166 ? -4.508 12.438 29.484 1 97.5 166 GLY B C 1
ATOM 4330 O O . GLY B 1 166 ? -3.584 11.75 29.938 1 97.5 166 GLY B O 1
ATOM 4331 N N . LYS B 1 167 ? -5.25 12.055 28.516 1 98 167 LYS B N 1
ATOM 4332 C CA . LYS B 1 167 ? -5.039 10.75 27.891 1 98 167 LYS B CA 1
ATOM 4333 C C . LYS B 1 167 ? -4.508 10.914 26.469 1 98 167 LYS B C 1
ATOM 4335 O O . LYS B 1 167 ? -4.918 11.82 25.75 1 98 167 LYS B O 1
ATOM 4340 N N . LYS B 1 168 ? -3.666 10.031 26.078 1 98.75 168 LYS B N 1
ATOM 4341 C CA . LYS B 1 168 ? -3.084 10.109 24.75 1 98.75 168 LYS B CA 1
ATOM 4342 C C . LYS B 1 168 ? -4.148 9.914 23.672 1 98.75 168 LYS B C 1
ATOM 4344 O O . LYS B 1 168 ? -5.066 9.109 23.828 1 98.75 168 LYS B O 1
ATOM 4349 N N . ILE B 1 169 ? -4.016 10.703 22.641 1 98.81 169 ILE B N 1
ATOM 4350 C CA . ILE B 1 169 ? -4.809 10.383 21.469 1 98.81 169 ILE B CA 1
ATOM 4351 C C . ILE B 1 169 ? -4.562 8.938 21.047 1 98.81 169 ILE B C 1
ATOM 4353 O O . ILE B 1 169 ? -3.416 8.492 20.969 1 98.81 169 ILE B O 1
ATOM 4357 N N . GLY B 1 170 ? -5.594 8.125 20.766 1 98.44 170 GLY B N 1
ATOM 4358 C CA . GLY B 1 170 ? -5.469 6.707 20.469 1 98.44 170 GLY B CA 1
ATOM 4359 C C . GLY B 1 170 ? -5.898 5.816 21.625 1 98.44 170 GLY B C 1
ATOM 4360 O O . GLY B 1 170 ? -6.035 4.602 21.453 1 98.44 170 GLY B O 1
ATOM 4361 N N . SER B 1 171 ? -6.152 6.438 22.797 1 97.75 171 SER B N 1
ATOM 4362 C CA . SER B 1 171 ? -6.613 5.648 23.938 1 97.75 171 SER B CA 1
ATOM 4363 C C . SER B 1 171 ? -8.062 5.211 23.766 1 97.75 171 SER B C 1
ATOM 4365 O O . SER B 1 171 ? -8.539 4.309 24.453 1 97.75 171 SER B O 1
ATOM 4367 N N . LEU B 1 172 ? -8.844 5.895 22.984 1 98.25 172 LEU B N 1
ATOM 4368 C CA . LEU B 1 172 ? -10.141 5.504 22.438 1 98.25 172 LEU B CA 1
ATOM 4369 C C . LEU B 1 172 ? -11.219 5.559 23.516 1 98.25 172 LEU B C 1
ATOM 4371 O O . LEU B 1 172 ? -12.062 4.664 23.609 1 98.25 172 LEU B O 1
ATOM 4375 N N . LYS B 1 173 ? -11.07 6.586 24.344 1 97.25 173 LYS B N 1
ATOM 4376 C CA . LYS B 1 173 ? -12.148 6.82 25.312 1 97.25 173 LYS B CA 1
ATOM 4377 C C . LYS B 1 173 ? -13.438 7.215 24.609 1 97.25 173 LYS B C 1
ATOM 4379 O O . LYS B 1 173 ? -14.531 6.855 25.062 1 97.25 173 LYS B O 1
ATOM 4384 N N . TYR B 1 174 ? -13.344 7.938 23.531 1 98.12 174 TYR B N 1
ATOM 4385 C CA . TYR B 1 174 ? -14.508 8.539 22.906 1 98.12 174 TYR B CA 1
ATOM 4386 C C . TYR B 1 174 ? -14.734 7.969 21.5 1 98.12 174 TYR B C 1
ATOM 4388 O O . TYR B 1 174 ? -15.68 8.352 20.812 1 98.12 174 TYR B O 1
ATOM 4396 N N . SER B 1 175 ? -13.898 7.082 21.016 1 98.75 175 SER B N 1
ATOM 4397 C CA . SER B 1 175 ? -13.938 6.641 19.625 1 98.75 175 SER B CA 1
ATOM 4398 C C . SER B 1 175 ? -13.742 5.129 19.531 1 98.75 175 SER B C 1
ATOM 4400 O O . SER B 1 175 ? -13.289 4.488 20.484 1 98.75 175 SER B O 1
ATOM 4402 N N . GLU B 1 176 ? -14.102 4.555 18.359 1 98.88 176 GLU B N 1
ATOM 4403 C CA . GLU B 1 176 ? -13.953 3.123 18.094 1 98.88 176 GLU B CA 1
ATOM 4404 C C . GLU B 1 176 ? -12.508 2.783 17.719 1 98.88 176 GLU B C 1
ATOM 4406 O O . GLU B 1 176 ? -12.016 1.702 18.047 1 98.88 176 GLU B O 1
ATOM 4411 N N . MET B 1 177 ? -11.938 3.621 16.984 1 98.94 177 MET B N 1
ATOM 4412 C CA . MET B 1 177 ? -10.609 3.432 16.422 1 98.94 177 MET B CA 1
ATOM 4413 C C . MET B 1 177 ? -9.891 4.77 16.234 1 98.94 177 MET B C 1
ATOM 4415 O O . MET B 1 177 ? -10.531 5.824 16.234 1 98.94 177 MET B O 1
ATOM 4419 N N . ALA B 1 178 ? -8.609 4.738 16.125 1 99 178 ALA B N 1
ATOM 4420 C CA . ALA B 1 178 ? -7.785 5.891 15.766 1 99 178 ALA B CA 1
ATOM 4421 C C . ALA B 1 178 ? -6.695 5.492 14.773 1 99 178 ALA B C 1
ATOM 4423 O O . ALA B 1 178 ? -6.113 4.41 14.883 1 99 178 ALA B O 1
ATOM 4424 N N . MET B 1 179 ? -6.473 6.383 13.867 1 98.94 179 MET B N 1
ATOM 4425 C CA . MET B 1 179 ? -5.457 6.156 12.844 1 98.94 179 MET B CA 1
ATOM 4426 C C . MET B 1 179 ? -4.234 7.035 13.086 1 98.94 179 MET B C 1
ATOM 4428 O O . MET B 1 179 ? -4.371 8.219 13.414 1 98.94 179 MET B O 1
ATOM 4432 N N . PHE B 1 180 ? -3.053 6.508 12.891 1 98.94 180 PHE B N 1
ATOM 4433 C CA . PHE B 1 180 ? -1.821 7.289 12.852 1 98.94 180 PHE B CA 1
ATOM 4434 C C . PHE B 1 180 ? -1.073 7.047 11.547 1 98.94 180 PHE B C 1
ATOM 4436 O O . PHE B 1 180 ? -1.197 5.98 10.938 1 98.94 180 PHE B O 1
ATOM 4443 N N . SER B 1 181 ? -0.354 8.023 11.062 1 98.75 181 SER B N 1
ATOM 4444 C CA . SER B 1 181 ? 0.417 7.977 9.828 1 98.75 181 SER B CA 1
ATOM 4445 C C . SER B 1 181 ? 1.915 8.031 10.109 1 98.75 181 SER B C 1
ATOM 4447 O O . SER B 1 181 ? 2.354 8.695 11.047 1 98.75 181 SER B O 1
ATOM 4449 N N . PHE B 1 182 ? 2.686 7.367 9.266 1 98.75 182 PHE B N 1
ATOM 4450 C CA . PHE B 1 182 ? 4.125 7.293 9.492 1 98.75 182 PHE B CA 1
ATOM 4451 C C . PHE B 1 182 ? 4.887 7.801 8.273 1 98.75 182 PHE B C 1
ATOM 4453 O O . PHE B 1 182 ? 5.957 7.281 7.945 1 98.75 182 PHE B O 1
ATOM 4460 N N . HIS B 1 183 ? 4.293 8.734 7.543 1 98 183 HIS B N 1
ATOM 4461 C CA . HIS B 1 183 ? 5.016 9.477 6.516 1 98 183 HIS B CA 1
ATOM 4462 C C . HIS B 1 183 ? 6.242 10.172 7.094 1 98 183 HIS B C 1
ATOM 4464 O O . HIS B 1 183 ? 6.285 10.469 8.289 1 98 183 HIS B O 1
ATOM 4470 N N . PRO B 1 184 ? 7.246 10.547 6.328 1 97 184 PRO B N 1
ATOM 4471 C CA . PRO B 1 184 ? 8.531 11.031 6.84 1 97 184 PRO B CA 1
ATOM 4472 C C . PRO B 1 184 ? 8.391 12.297 7.676 1 97 184 PRO B C 1
ATOM 4474 O O . PRO B 1 184 ? 9.195 12.539 8.578 1 97 184 PRO B O 1
ATOM 4477 N N . VAL B 1 185 ? 7.398 13.102 7.375 1 95.94 185 VAL B N 1
ATOM 4478 C CA . VAL B 1 185 ? 7.316 14.383 8.062 1 95.94 185 VAL B CA 1
ATOM 4479 C C . VAL B 1 185 ? 6.527 14.227 9.359 1 95.94 185 VAL B C 1
ATOM 4481 O O . VAL B 1 185 ? 6.379 15.18 10.125 1 95.94 185 VAL B O 1
ATOM 4484 N N . LYS B 1 186 ? 5.957 13.023 9.633 1 98.25 186 LYS B N 1
ATOM 4485 C CA . LYS B 1 186 ? 5.18 12.789 10.852 1 98.25 186 LYS B CA 1
ATOM 4486 C C . LYS B 1 186 ? 6.098 12.609 12.055 1 98.25 186 LYS B C 1
ATOM 4488 O O . LYS B 1 186 ? 7.293 12.891 11.984 1 98.25 186 LYS B O 1
ATOM 4493 N N . HIS B 1 187 ? 5.539 12.32 13.188 1 98.44 187 HIS B N 1
ATOM 4494 C CA . HIS B 1 187 ? 6.273 12.305 14.453 1 98.44 187 HIS B CA 1
ATOM 4495 C C . HIS B 1 187 ? 7.32 11.195 14.461 1 98.44 187 HIS B C 1
ATOM 4497 O O . HIS B 1 187 ? 8.367 11.336 15.094 1 98.44 187 HIS B O 1
ATOM 4503 N N . ILE B 1 188 ? 6.969 10.086 13.867 1 98.62 188 ILE B N 1
ATOM 4504 C CA . ILE B 1 188 ? 7.902 9.016 13.539 1 98.62 188 ILE B CA 1
ATOM 4505 C C . ILE B 1 188 ? 7.613 8.5 12.133 1 98.62 188 ILE B C 1
ATOM 4507 O O . ILE B 1 188 ? 6.555 8.781 11.562 1 98.62 188 ILE B O 1
ATOM 4511 N N . THR B 1 189 ? 8.617 7.754 11.594 1 98.5 189 THR B N 1
ATOM 4512 C CA . THR B 1 189 ? 8.383 7.398 10.195 1 98.5 189 THR B CA 1
ATOM 4513 C C . THR B 1 189 ? 8.766 5.945 9.938 1 98.5 189 THR B C 1
ATOM 4515 O O . THR B 1 189 ? 9.617 5.387 10.633 1 98.5 189 THR B O 1
ATOM 4518 N N . THR B 1 190 ? 8.094 5.332 9.023 1 98.62 190 THR B N 1
ATOM 4519 C CA . THR B 1 190 ? 8.43 4.051 8.406 1 98.62 190 THR B CA 1
ATOM 4520 C C . THR B 1 190 ? 8.617 4.211 6.902 1 98.62 190 THR B C 1
ATOM 4522 O O . THR B 1 190 ? 8.484 3.242 6.148 1 98.62 190 THR B O 1
ATOM 4525 N N . GLY B 1 191 ? 8.953 5.441 6.426 1 97.69 191 GLY B N 1
ATOM 4526 C CA . GLY B 1 191 ? 8.922 5.734 5 1 97.69 191 GLY B CA 1
ATOM 4527 C C . GLY B 1 191 ? 7.527 6.031 4.484 1 97.69 191 GLY B C 1
ATOM 4528 O O . GLY B 1 191 ? 7.211 7.172 4.145 1 97.69 191 GLY B O 1
ATOM 4529 N N . GLU B 1 192 ? 6.723 5.047 4.379 1 98.25 192 GLU B N 1
ATOM 4530 C CA . GLU B 1 192 ? 5.27 5.043 4.273 1 98.25 192 GLU B CA 1
ATOM 4531 C C . GLU B 1 192 ? 4.645 4.102 5.301 1 98.25 192 GLU B C 1
ATOM 4533 O O . GLU B 1 192 ? 5.238 3.082 5.656 1 98.25 192 GLU B O 1
ATOM 4538 N N . GLY B 1 193 ? 3.455 4.457 5.773 1 98.75 193 GLY B N 1
ATOM 4539 C CA . GLY B 1 193 ? 2.83 3.559 6.73 1 98.75 193 GLY B CA 1
ATOM 4540 C C . GLY B 1 193 ? 1.697 4.207 7.504 1 98.75 193 GLY B C 1
ATOM 4541 O O . GLY B 1 193 ? 1.594 5.434 7.551 1 98.75 193 GLY B O 1
ATOM 4542 N N . GLY B 1 194 ? 0.887 3.42 8.047 1 98.88 194 GLY B N 1
ATOM 4543 C CA . GLY B 1 194 ? -0.19 3.805 8.945 1 98.88 194 GLY B CA 1
ATOM 4544 C C . GLY B 1 194 ? -0.611 2.689 9.883 1 98.88 194 GLY B C 1
ATOM 4545 O O . GLY B 1 194 ? -0.184 1.544 9.727 1 98.88 194 GLY B O 1
ATOM 4546 N N . ILE B 1 195 ? -1.349 3.049 10.883 1 98.94 195 ILE B N 1
ATOM 4547 C CA . ILE B 1 195 ? -1.814 2.037 11.828 1 98.94 195 ILE B CA 1
ATOM 4548 C C . ILE B 1 195 ? -3.189 2.428 12.367 1 98.94 195 ILE B C 1
ATOM 4550 O O . ILE B 1 195 ? -3.518 3.613 12.445 1 98.94 195 ILE B O 1
ATOM 4554 N N . ILE B 1 196 ? -3.99 1.436 12.594 1 99 196 ILE B N 1
ATOM 4555 C CA . ILE B 1 196 ? -5.227 1.608 13.352 1 99 196 ILE B CA 1
ATOM 4556 C C . ILE B 1 196 ? -5.078 0.981 14.734 1 99 196 ILE B C 1
ATOM 4558 O O . ILE B 1 196 ? -4.605 -0.151 14.859 1 99 196 ILE B O 1
ATOM 4562 N N . VAL B 1 197 ? -5.418 1.701 15.727 1 98.94 197 VAL B N 1
ATOM 4563 C CA . VAL B 1 197 ? -5.531 1.114 17.062 1 98.94 197 VAL B CA 1
ATOM 4564 C C . VAL B 1 197 ? -7.004 1 17.453 1 98.94 197 VAL B C 1
ATOM 4566 O O . VAL B 1 197 ? -7.828 1.812 17.031 1 98.94 197 VAL B O 1
ATOM 4569 N N . THR B 1 198 ? -7.379 0.028 18.219 1 98.94 198 THR B N 1
ATOM 4570 C CA . THR B 1 198 ? -8.742 -0.231 18.672 1 98.94 198 THR B CA 1
ATOM 4571 C C . THR B 1 198 ? -8.742 -1.08 19.938 1 98.94 198 THR B C 1
ATOM 4573 O O . THR B 1 198 ? -7.734 -1.712 20.266 1 98.94 198 THR B O 1
ATOM 4576 N N . ASN B 1 199 ? -9.789 -0.986 20.688 1 98.81 199 ASN B N 1
ATOM 4577 C CA . ASN B 1 199 ? -9.969 -1.84 21.859 1 98.81 199 ASN B CA 1
ATOM 4578 C C . ASN B 1 199 ? -10.945 -2.975 21.578 1 98.81 199 ASN B C 1
ATOM 4580 O O . ASN B 1 199 ? -11.203 -3.811 22.453 1 98.81 199 ASN B O 1
ATOM 4584 N N . ASP B 1 200 ? -11.523 -2.984 20.375 1 98.81 200 ASP B N 1
ATOM 4585 C CA . ASP B 1 200 ? -12.539 -3.963 20 1 98.81 200 ASP B CA 1
ATOM 4586 C C . ASP B 1 200 ? -11.93 -5.098 19.172 1 98.81 200 ASP B C 1
ATOM 4588 O O . ASP B 1 200 ? -11.375 -4.863 18.094 1 98.81 200 ASP B O 1
ATOM 4592 N N . GLU B 1 201 ? -12.086 -6.324 19.641 1 98.56 201 GLU B N 1
ATOM 4593 C CA . GLU B 1 201 ? -11.477 -7.488 19.016 1 98.56 201 GLU B CA 1
ATOM 4594 C C . GLU B 1 201 ? -12.07 -7.742 17.625 1 98.56 201 GLU B C 1
ATOM 4596 O O . GLU B 1 201 ? -11.375 -8.18 16.719 1 98.56 201 GLU B O 1
ATOM 4601 N N . GLU B 1 202 ? -13.336 -7.508 17.516 1 98.38 202 GLU B N 1
ATOM 4602 C CA . GLU B 1 202 ? -13.977 -7.711 16.219 1 98.38 202 GLU B CA 1
ATOM 4603 C C . GLU B 1 202 ? -13.398 -6.777 15.156 1 98.38 202 GLU B C 1
ATOM 4605 O O . GLU B 1 202 ? -13.125 -7.199 14.031 1 98.38 202 GLU B O 1
ATOM 4610 N N . TYR B 1 203 ? -13.289 -5.453 15.5 1 98.88 203 TYR B N 1
ATOM 4611 C CA . TYR B 1 203 ? -12.648 -4.523 14.578 1 98.88 203 TYR B CA 1
ATOM 4612 C C . TYR B 1 203 ? -11.234 -4.984 14.242 1 98.88 203 TYR B C 1
ATOM 4614 O O . TYR B 1 203 ? -10.828 -4.945 13.078 1 98.88 203 TYR B O 1
ATOM 4622 N N . TYR B 1 204 ? -10.531 -5.453 15.312 1 98.81 204 TYR B N 1
ATOM 4623 C CA . TYR B 1 204 ? -9.164 -5.934 15.156 1 98.81 204 TYR B CA 1
ATOM 4624 C C . TYR B 1 204 ? -9.094 -7.051 14.117 1 98.81 204 TYR B C 1
ATOM 4626 O O . TYR B 1 204 ? -8.273 -7.004 13.203 1 98.81 204 TYR B O 1
ATOM 4634 N N . GLU B 1 205 ? -9.906 -8.008 14.172 1 98.19 205 GLU B N 1
ATOM 4635 C CA . GLU B 1 205 ? -9.93 -9.148 13.266 1 98.19 205 GLU B CA 1
ATOM 4636 C C . GLU B 1 205 ? -10.305 -8.727 11.852 1 98.19 205 GLU B C 1
ATOM 4638 O O . GLU B 1 205 ? -9.703 -9.18 10.875 1 98.19 205 GLU B O 1
ATOM 4643 N N . ARG B 1 206 ? -11.273 -7.863 11.711 1 98.38 206 ARG B N 1
ATOM 4644 C CA . ARG B 1 206 ? -11.719 -7.402 10.398 1 98.38 206 ARG B CA 1
ATOM 4645 C C . ARG B 1 206 ? -10.633 -6.594 9.703 1 98.38 206 ARG B C 1
ATOM 4647 O O . ARG B 1 206 ? -10.477 -6.68 8.484 1 98.38 206 ARG B O 1
ATOM 4654 N N . LEU B 1 207 ? -9.93 -5.812 10.539 1 98.88 207 LEU B N 1
ATOM 4655 C CA . LEU B 1 207 ? -8.812 -5.047 9.992 1 98.88 207 LEU B CA 1
ATOM 4656 C C . LEU B 1 207 ? -7.754 -5.973 9.398 1 98.88 207 LEU B C 1
ATOM 4658 O O . LEU B 1 207 ? -7.25 -5.727 8.305 1 98.88 207 LEU B O 1
ATOM 4662 N N . GLN B 1 208 ? -7.41 -7.016 10.086 1 98.44 208 GLN B N 1
ATOM 4663 C CA . GLN B 1 208 ? -6.41 -7.973 9.625 1 98.44 208 GLN B CA 1
ATOM 4664 C C . GLN B 1 208 ? -6.855 -8.648 8.328 1 98.44 208 GLN B C 1
ATOM 4666 O O . GLN B 1 208 ? -6.059 -8.828 7.406 1 98.44 208 GLN B O 1
ATOM 4671 N N . LEU B 1 209 ? -8.117 -9 8.289 1 98.12 209 LEU B N 1
ATOM 4672 C CA . LEU B 1 209 ? -8.664 -9.648 7.102 1 98.12 209 LEU B CA 1
ATOM 4673 C C . LEU B 1 209 ? -8.602 -8.711 5.898 1 98.12 209 LEU B C 1
ATOM 4675 O O . LEU B 1 209 ? -8.156 -9.109 4.82 1 98.12 209 LEU B O 1
ATOM 4679 N N . PHE B 1 210 ? -9.023 -7.488 6.094 1 98.69 210 PHE B N 1
ATOM 4680 C CA . PHE B 1 210 ? -9.102 -6.508 5.016 1 98.69 210 PHE B CA 1
ATOM 4681 C C . PHE B 1 210 ? -7.719 -6.203 4.465 1 98.69 210 PHE B C 1
ATOM 4683 O O . PHE B 1 210 ? -7.543 -6.059 3.25 1 98.69 210 PHE B O 1
ATOM 4690 N N . ARG B 1 211 ? -6.742 -6.137 5.316 1 98.56 211 ARG B N 1
ATOM 4691 C CA . ARG B 1 211 ? -5.367 -5.785 4.977 1 98.56 211 ARG B CA 1
ATOM 4692 C C . ARG B 1 211 ? -4.738 -6.84 4.074 1 98.56 211 ARG B C 1
ATOM 4694 O O . ARG B 1 211 ? -3.83 -6.539 3.299 1 98.56 211 ARG B O 1
ATOM 4701 N N . SER B 1 212 ? -5.238 -8.078 4.238 1 98.12 212 SER B N 1
ATOM 4702 C CA . SER B 1 212 ? -4.578 -9.211 3.604 1 98.12 212 SER B CA 1
ATOM 4703 C C . SER B 1 212 ? -5.551 -9.992 2.719 1 98.12 212 SER B C 1
ATOM 4705 O O . SER B 1 212 ? -5.715 -11.203 2.885 1 98.12 212 SER B O 1
ATOM 4707 N N . HIS B 1 213 ? -6.195 -9.297 1.804 1 98.56 213 HIS B N 1
ATOM 4708 C CA . HIS B 1 213 ? -6.988 -9.82 0.701 1 98.56 213 HIS B CA 1
ATOM 4709 C C . HIS B 1 213 ? -8.281 -10.461 1.206 1 98.56 213 HIS B C 1
ATOM 4711 O O . HIS B 1 213 ? -8.953 -11.18 0.465 1 98.56 213 HIS B O 1
ATOM 4717 N N . GLY B 1 214 ? -8.578 -10.266 2.498 1 98.31 214 GLY B N 1
ATOM 4718 C CA . GLY B 1 214 ? -9.766 -10.906 3.051 1 98.31 214 GLY B CA 1
ATOM 4719 C C . GLY B 1 214 ? -9.578 -12.391 3.297 1 98.31 214 GLY B C 1
ATOM 4720 O O . GLY B 1 214 ? -10.555 -13.141 3.391 1 98.31 214 GLY B O 1
ATOM 4721 N N . ILE B 1 215 ? -8.336 -12.844 3.352 1 98.12 215 ILE B N 1
ATOM 4722 C CA . ILE B 1 215 ? -7.996 -14.258 3.422 1 98.12 215 ILE B CA 1
ATOM 4723 C C . ILE B 1 215 ? -7.711 -14.648 4.871 1 98.12 215 ILE B C 1
ATOM 4725 O O . ILE B 1 215 ? -7.086 -13.891 5.613 1 98.12 215 ILE B O 1
ATOM 4729 N N . THR B 1 216 ? -8.188 -15.797 5.266 1 97.25 216 THR B N 1
ATOM 4730 C CA . THR B 1 216 ? -7.941 -16.328 6.602 1 97.25 216 THR B CA 1
ATOM 4731 C C . THR B 1 216 ? -7.641 -17.812 6.555 1 97.25 216 THR B C 1
ATOM 4733 O O . THR B 1 216 ? -8.039 -18.5 5.609 1 97.25 216 THR B O 1
ATOM 4736 N N . LYS B 1 217 ? -6.859 -18.312 7.418 1 95.69 217 LYS B N 1
ATOM 4737 C CA . LYS B 1 217 ? -6.641 -19.734 7.641 1 95.69 217 LYS B CA 1
ATOM 4738 C C . LYS B 1 217 ? -7.352 -20.203 8.906 1 95.69 217 LYS B C 1
ATOM 4740 O O . LYS B 1 217 ? -7.301 -21.391 9.25 1 95.69 217 LYS B O 1
ATOM 4745 N N . ASN B 1 218 ? -7.957 -19.156 9.516 1 91.62 218 ASN B N 1
ATOM 4746 C CA . ASN B 1 218 ? -8.703 -19.406 10.75 1 91.62 218 ASN B CA 1
ATOM 4747 C C . ASN B 1 218 ? -10.195 -19.141 10.57 1 91.62 218 ASN B C 1
ATOM 4749 O O . ASN B 1 218 ? -10.594 -18.438 9.625 1 91.62 218 ASN B O 1
ATOM 4753 N N . ASN B 1 219 ? -11 -19.703 11.398 1 92.06 219 ASN B N 1
ATOM 4754 C CA . ASN B 1 219 ? -12.445 -19.484 11.367 1 92.06 219 ASN B CA 1
ATOM 4755 C C . ASN B 1 219 ? -13.016 -19.734 9.977 1 92.06 219 ASN B C 1
ATOM 4757 O O . ASN B 1 219 ? -13.695 -18.875 9.414 1 92.06 219 ASN B O 1
ATOM 4761 N N . LEU B 1 220 ? -12.688 -20.859 9.477 1 95.69 220 LEU B N 1
ATOM 4762 C CA . LEU B 1 220 ? -13.07 -21.266 8.117 1 95.69 220 LEU B CA 1
ATOM 4763 C C . LEU B 1 220 ? -14.555 -21.578 8.047 1 95.69 220 LEU B C 1
ATOM 4765 O O . LEU B 1 220 ? -15.148 -22.031 9.023 1 95.69 220 LEU B O 1
ATOM 4769 N N . VAL B 1 221 ? -15.148 -21.297 6.938 1 94.88 221 VAL B N 1
ATOM 4770 C CA . VAL B 1 221 ? -16.562 -21.578 6.746 1 94.88 221 VAL B CA 1
ATOM 4771 C C . VAL B 1 221 ? -16.734 -22.953 6.113 1 94.88 221 VAL B C 1
ATOM 4773 O O . VAL B 1 221 ? -17.766 -23.609 6.293 1 94.88 221 VAL B O 1
ATOM 4776 N N . ASN B 1 222 ? -15.781 -23.469 5.352 1 95.31 222 ASN B N 1
ATOM 4777 C CA . ASN B 1 222 ? -15.781 -24.781 4.711 1 95.31 222 ASN B CA 1
ATOM 4778 C C . ASN B 1 222 ? -14.75 -25.703 5.344 1 95.31 222 ASN B C 1
ATOM 4780 O O . ASN B 1 222 ? -13.836 -25.25 6.031 1 95.31 222 ASN B O 1
ATOM 4784 N N . PRO B 1 223 ? -15.008 -27.047 5.164 1 94.81 223 PRO B N 1
ATOM 4785 C CA . PRO B 1 223 ? -13.93 -27.953 5.582 1 94.81 223 PRO B CA 1
ATOM 4786 C C . PRO B 1 223 ? -12.641 -27.734 4.805 1 94.81 223 PRO B C 1
ATOM 4788 O O . PRO B 1 223 ? -12.672 -27.438 3.607 1 94.81 223 PRO B O 1
ATOM 4791 N N . ARG B 1 224 ? -11.508 -28.016 5.438 1 95.06 224 ARG B N 1
ATOM 4792 C CA . ARG B 1 224 ? -10.195 -27.844 4.816 1 95.06 224 ARG B CA 1
ATOM 4793 C C . ARG B 1 224 ? -9.938 -28.906 3.764 1 95.06 224 ARG B C 1
ATOM 4795 O O . ARG B 1 224 ? -10.156 -30.094 4.016 1 95.06 224 ARG B O 1
ATOM 4802 N N . ASP B 1 225 ? -9.391 -28.5 2.639 1 95.19 225 ASP B N 1
ATOM 4803 C CA . ASP B 1 225 ? -8.922 -29.453 1.64 1 95.19 225 ASP B CA 1
ATOM 4804 C C . ASP B 1 225 ? -7.641 -30.141 2.102 1 95.19 225 ASP B C 1
ATOM 4806 O O . ASP B 1 225 ? -7.406 -31.312 1.772 1 95.19 225 ASP B O 1
ATOM 4810 N N . GLY B 1 226 ? -6.898 -29.5 2.826 1 96.56 226 GLY B N 1
ATOM 4811 C CA . GLY B 1 226 ? -5.598 -29.891 3.35 1 96.56 226 GLY B CA 1
ATOM 4812 C C . GLY B 1 226 ? -4.91 -28.766 4.109 1 96.56 226 GLY B C 1
ATOM 4813 O O . GLY B 1 226 ? -5.492 -27.703 4.32 1 96.56 226 GLY B O 1
ATOM 4814 N N . ASP B 1 227 ? -3.693 -28.969 4.508 1 96.31 227 ASP B N 1
ATOM 4815 C CA . ASP B 1 227 ? -2.973 -28.016 5.34 1 96.31 227 ASP B CA 1
ATOM 4816 C C . ASP B 1 227 ? -2.688 -26.719 4.574 1 96.31 227 ASP B C 1
ATOM 4818 O O . ASP B 1 227 ? -2.406 -25.688 5.176 1 96.31 227 ASP B O 1
ATOM 4822 N N . TRP B 1 228 ? -2.822 -26.797 3.227 1 97.5 228 TRP B N 1
ATOM 4823 C CA . TRP B 1 228 ? -2.549 -25.625 2.4 1 97.5 228 TRP B CA 1
ATOM 4824 C C . TRP B 1 228 ? -3.762 -24.703 2.348 1 97.5 228 TRP B C 1
ATOM 4826 O O . TRP B 1 228 ? -3.656 -23.547 1.918 1 97.5 228 TRP B O 1
ATOM 4836 N N . TYR B 1 229 ? -4.863 -25.047 2.814 1 97.75 229 TYR B N 1
ATOM 4837 C CA . TYR B 1 229 ? -6.16 -24.438 2.535 1 97.75 229 TYR B CA 1
ATOM 4838 C C . TYR B 1 229 ? -6.293 -23.094 3.248 1 97.75 229 TYR B C 1
ATOM 4840 O O . TYR B 1 229 ? -5.883 -22.953 4.402 1 97.75 229 TYR B O 1
ATOM 4848 N N . TYR B 1 230 ? -6.758 -22.125 2.559 1 97.88 230 TYR B N 1
ATOM 4849 C CA . TYR B 1 230 ? -7.168 -20.812 3.061 1 97.88 230 TYR B CA 1
ATOM 4850 C C . TYR B 1 230 ? -8.477 -20.375 2.414 1 97.88 230 TYR B C 1
ATOM 4852 O O . TYR B 1 230 ? -8.883 -20.922 1.387 1 97.88 230 TYR B O 1
ATOM 4860 N N . GLU B 1 231 ? -9.102 -19.375 3.059 1 98.31 231 GLU B N 1
ATOM 4861 C CA . GLU B 1 231 ? -10.352 -18.859 2.508 1 98.31 231 GLU B CA 1
ATOM 4862 C C . GLU B 1 231 ? -10.305 -17.344 2.363 1 98.31 231 GLU B C 1
ATOM 4864 O O . GLU B 1 231 ? -9.906 -16.641 3.293 1 98.31 231 GLU B O 1
ATOM 4869 N N . MET B 1 232 ? -10.68 -16.906 1.182 1 98.62 232 MET B N 1
ATOM 4870 C CA . MET B 1 232 ? -11.055 -15.5 1.026 1 98.62 232 MET B CA 1
ATOM 4871 C C . MET B 1 232 ? -12.523 -15.289 1.362 1 98.62 232 MET B C 1
ATOM 4873 O O . MET B 1 232 ? -13.406 -15.711 0.61 1 98.62 232 MET B O 1
ATOM 4877 N N . GLN B 1 233 ? -12.781 -14.57 2.424 1 97.75 233 GLN B N 1
ATOM 4878 C CA . GLN B 1 233 ? -14.148 -14.445 2.904 1 97.75 233 GLN B CA 1
ATOM 4879 C C . GLN B 1 233 ? -14.711 -13.055 2.609 1 97.75 233 GLN B C 1
ATOM 4881 O O . GLN B 1 233 ? -15.93 -12.852 2.633 1 97.75 233 GLN B O 1
ATOM 4886 N N . HIS B 1 234 ? -13.805 -12.062 2.387 1 97.06 234 HIS B N 1
ATOM 4887 C CA . HIS B 1 234 ? -14.164 -10.695 2.033 1 97.06 234 HIS B CA 1
ATOM 4888 C C . HIS B 1 234 ? -13.289 -10.172 0.901 1 97.06 234 HIS B C 1
ATOM 4890 O O . HIS B 1 234 ? -12.242 -10.758 0.599 1 97.06 234 HIS B O 1
ATOM 4896 N N . LEU B 1 235 ? -13.844 -9.18 0.223 1 98.06 235 LEU B N 1
ATOM 4897 C CA . LEU B 1 235 ? -13.016 -8.5 -0.765 1 98.06 235 LEU B CA 1
ATOM 4898 C C . LEU B 1 235 ? -12.047 -7.535 -0.089 1 98.06 235 LEU B C 1
ATOM 4900 O O . LEU B 1 235 ? -12.367 -6.359 0.106 1 98.06 235 LEU B O 1
ATOM 4904 N N . GLY B 1 236 ? -10.922 -8.055 0.335 1 98.44 236 GLY B N 1
ATOM 4905 C CA . GLY B 1 236 ? -9.883 -7.234 0.944 1 98.44 236 GLY B CA 1
ATOM 4906 C C . GLY B 1 236 ? -8.859 -6.727 -0.054 1 98.44 236 GLY B C 1
ATOM 4907 O O . GLY B 1 236 ? -9.047 -6.859 -1.265 1 98.44 236 GLY B O 1
ATOM 4908 N N . PHE B 1 237 ? -7.879 -6.078 0.433 1 98.75 237 PHE B N 1
ATOM 4909 C CA . PHE B 1 237 ? -6.801 -5.504 -0.365 1 98.75 237 PHE B CA 1
ATOM 4910 C C . PHE B 1 237 ? -5.449 -6.031 0.096 1 98.75 237 PHE B C 1
ATOM 4912 O O . PHE B 1 237 ? -5.375 -6.84 1.025 1 98.75 237 PHE B O 1
ATOM 4919 N N . ASN B 1 238 ? -4.391 -5.742 -0.624 1 98.75 238 ASN B N 1
ATOM 4920 C CA . ASN B 1 238 ? -3.043 -5.941 -0.104 1 98.75 238 ASN B CA 1
ATOM 4921 C C . ASN B 1 238 ? -2.445 -4.641 0.42 1 98.75 238 ASN B C 1
ATOM 4923 O O . ASN B 1 238 ? -1.772 -3.92 -0.319 1 98.75 238 ASN B O 1
ATOM 4927 N N . TYR B 1 239 ? -2.709 -4.422 1.697 1 98.88 239 TYR B N 1
ATOM 4928 C CA . TYR B 1 239 ? -2.252 -3.209 2.365 1 98.88 239 TYR B CA 1
ATOM 4929 C C . TYR B 1 239 ? -1.147 -3.521 3.367 1 98.88 239 TYR B C 1
ATOM 4931 O O . TYR B 1 239 ? -0.98 -2.807 4.359 1 98.88 239 TYR B O 1
ATOM 4939 N N . ARG B 1 240 ? -0.397 -4.562 3.127 1 98.62 240 ARG B N 1
ATOM 4940 C CA . ARG B 1 240 ? 0.614 -5.016 4.078 1 98.62 240 ARG B CA 1
ATOM 4941 C C . ARG B 1 240 ? 1.809 -4.066 4.098 1 98.62 240 ARG B C 1
ATOM 4943 O O . ARG B 1 240 ? 2.271 -3.619 3.045 1 98.62 240 ARG B O 1
ATOM 4950 N N . ILE B 1 241 ? 2.213 -3.734 5.246 1 98.75 241 ILE B N 1
ATOM 4951 C CA . ILE B 1 241 ? 3.488 -3.072 5.496 1 98.75 241 ILE B CA 1
ATOM 4952 C C . ILE B 1 241 ? 4.586 -4.117 5.668 1 98.75 241 ILE B C 1
ATOM 4954 O O . ILE B 1 241 ? 4.301 -5.305 5.852 1 98.75 241 ILE B O 1
ATOM 4958 N N . THR B 1 242 ? 5.859 -3.77 5.531 1 98.69 242 THR B N 1
ATOM 4959 C CA . THR B 1 242 ? 6.926 -4.762 5.582 1 98.69 242 THR B CA 1
ATOM 4960 C C . THR B 1 242 ? 7.613 -4.75 6.941 1 98.69 242 THR B C 1
ATOM 4962 O O . THR B 1 242 ? 7.496 -3.777 7.691 1 98.69 242 THR B O 1
ATOM 4965 N N . ASP B 1 243 ? 8.297 -5.84 7.23 1 98.69 243 ASP B N 1
ATOM 4966 C CA . ASP B 1 243 ? 9.125 -5.891 8.43 1 98.69 243 ASP B CA 1
ATOM 4967 C C . ASP B 1 243 ? 10.25 -4.863 8.367 1 98.69 243 ASP B C 1
ATOM 4969 O O . ASP B 1 243 ? 10.664 -4.32 9.391 1 98.69 243 ASP B O 1
ATOM 4973 N N . ILE B 1 244 ? 10.734 -4.543 7.176 1 98.62 244 ILE B N 1
ATOM 4974 C CA . ILE B 1 244 ? 11.766 -3.525 6.98 1 98.62 244 ILE B CA 1
ATOM 4975 C C . ILE B 1 244 ? 11.266 -2.182 7.512 1 98.62 244 ILE B C 1
ATOM 4977 O O . ILE B 1 244 ? 11.953 -1.526 8.297 1 98.62 244 ILE B O 1
ATOM 4981 N N . GLN B 1 245 ? 10.102 -1.83 7.129 1 98.81 245 GLN B N 1
ATOM 4982 C CA . GLN B 1 245 ? 9.492 -0.568 7.527 1 98.81 245 GLN B CA 1
ATOM 4983 C C . GLN B 1 245 ? 9.195 -0.548 9.023 1 98.81 245 GLN B C 1
ATOM 4985 O O . GLN B 1 245 ? 9.43 0.461 9.695 1 98.81 245 GLN B O 1
ATOM 4990 N N . CYS B 1 246 ? 8.703 -1.67 9.531 1 98.88 246 CYS B N 1
ATOM 4991 C CA . CYS B 1 246 ? 8.328 -1.729 10.945 1 98.88 246 CYS B CA 1
ATOM 4992 C C . CYS B 1 246 ? 9.57 -1.72 11.836 1 98.88 246 CYS B C 1
ATOM 4994 O O . CYS B 1 246 ? 9.531 -1.201 12.953 1 98.88 246 CYS B O 1
ATOM 4996 N N . ALA B 1 247 ? 10.695 -2.285 11.328 1 98.81 247 ALA B N 1
ATOM 4997 C CA . ALA B 1 247 ? 11.953 -2.174 12.078 1 98.81 247 ALA B CA 1
ATOM 4998 C C . ALA B 1 247 ? 12.352 -0.712 12.266 1 98.81 247 ALA B C 1
ATOM 5000 O O . ALA B 1 247 ? 12.766 -0.313 13.352 1 98.81 247 ALA B O 1
ATOM 5001 N N . LEU B 1 248 ? 12.234 0.061 11.219 1 98.81 248 LEU B N 1
ATOM 5002 C CA . LEU B 1 248 ? 12.477 1.497 11.32 1 98.81 248 LEU B CA 1
ATOM 5003 C C . LEU B 1 248 ? 11.523 2.135 12.328 1 98.81 248 LEU B C 1
ATOM 5005 O O . LEU B 1 248 ? 11.945 2.908 13.188 1 98.81 248 LEU B O 1
ATOM 5009 N N . GLY B 1 249 ? 10.234 1.782 12.219 1 98.88 249 GLY B N 1
ATOM 5010 C CA . GLY B 1 249 ? 9.227 2.322 13.117 1 98.88 249 GLY B CA 1
ATOM 5011 C C . GLY B 1 249 ? 9.523 2.051 14.578 1 98.88 249 GLY B C 1
ATOM 5012 O O . GLY B 1 249 ? 9.352 2.93 15.422 1 98.88 249 GLY B O 1
ATOM 5013 N N . LEU B 1 250 ? 9.93 0.796 14.836 1 98.88 250 LEU B N 1
ATOM 5014 C CA . LEU B 1 250 ? 10.234 0.403 16.203 1 98.88 250 LEU B CA 1
ATOM 5015 C C . LEU B 1 250 ? 11.391 1.228 16.766 1 98.88 250 LEU B C 1
ATOM 5017 O O . LEU B 1 250 ? 11.359 1.655 17.922 1 98.88 250 LEU B O 1
ATOM 5021 N N . SER B 1 251 ? 12.406 1.396 15.945 1 98.81 251 SER B N 1
ATOM 5022 C CA . SER B 1 251 ? 13.531 2.217 16.359 1 98.81 251 SER B CA 1
ATOM 5023 C C . SER B 1 251 ? 13.109 3.66 16.609 1 98.81 251 SER B C 1
ATOM 5025 O O . SER B 1 251 ? 13.508 4.27 17.609 1 98.81 251 SER B O 1
ATOM 5027 N N . GLN B 1 252 ? 12.305 4.227 15.758 1 98.75 252 GLN B N 1
ATOM 5028 C CA . GLN B 1 252 ? 11.797 5.59 15.852 1 98.75 252 GLN B CA 1
ATOM 5029 C C . GLN B 1 252 ? 10.914 5.762 17.094 1 98.75 252 GLN B C 1
ATOM 5031 O O . GLN B 1 252 ? 10.945 6.809 17.734 1 98.75 252 GLN B O 1
ATOM 5036 N N . LEU B 1 253 ? 10.141 4.734 17.375 1 98.81 253 LEU B N 1
ATOM 5037 C CA . LEU B 1 253 ? 9.195 4.797 18.484 1 98.81 253 LEU B CA 1
ATOM 5038 C C . LEU B 1 253 ? 9.922 5.035 19.812 1 98.81 253 LEU B C 1
ATOM 5040 O O . LEU B 1 253 ? 9.406 5.719 20.688 1 98.81 253 LEU B O 1
ATOM 5044 N N . LYS B 1 254 ? 11.125 4.516 19.953 1 98.5 254 LYS B N 1
ATOM 5045 C CA . LYS B 1 254 ? 11.93 4.695 21.156 1 98.5 254 LYS B CA 1
ATOM 5046 C C . LYS B 1 254 ? 12.25 6.172 21.391 1 98.5 254 LYS B C 1
ATOM 5048 O O . LYS B 1 254 ? 12.57 6.574 22.5 1 98.5 254 LYS B O 1
ATOM 5053 N N . LYS B 1 255 ? 12.094 6.953 20.359 1 98.56 255 LYS B N 1
ATOM 5054 C CA . LYS B 1 255 ? 12.492 8.352 20.406 1 98.56 255 LYS B CA 1
ATOM 5055 C C . LYS B 1 255 ? 11.281 9.273 20.375 1 98.56 255 LYS B C 1
ATOM 5057 O O . LYS B 1 255 ? 11.422 10.5 20.469 1 98.56 255 LYS B O 1
ATOM 5062 N N . LEU B 1 256 ? 10.156 8.742 20.344 1 98.75 256 LEU B N 1
ATOM 5063 C CA . LEU B 1 256 ? 8.93 9.492 20.078 1 98.75 256 LEU B CA 1
ATOM 5064 C C . LEU B 1 256 ? 8.695 10.547 21.156 1 98.75 256 LEU B C 1
ATOM 5066 O O . LEU B 1 256 ? 8.391 11.695 20.859 1 98.75 256 LEU B O 1
ATOM 5070 N N . ASP B 1 257 ? 8.859 10.195 22.391 1 98.62 257 ASP B N 1
ATOM 5071 C CA . ASP B 1 257 ? 8.594 11.133 23.484 1 98.62 257 ASP B CA 1
ATOM 5072 C C . ASP B 1 257 ? 9.516 12.352 23.391 1 98.62 257 ASP B C 1
ATOM 5074 O O . ASP B 1 257 ? 9.078 13.484 23.578 1 98.62 257 ASP B O 1
ATOM 5078 N N . SER B 1 258 ? 10.758 12.094 23.078 1 98.56 258 SER B N 1
ATOM 5079 C CA . SER B 1 258 ? 11.703 13.195 22.922 1 98.56 258 SER B CA 1
ATOM 5080 C C . SER B 1 258 ? 11.328 14.062 21.719 1 98.56 258 SER B C 1
ATOM 5082 O O . SER B 1 258 ? 11.445 15.289 21.781 1 98.56 258 SER B O 1
ATOM 5084 N N . PHE B 1 259 ? 10.906 13.469 20.656 1 98.75 259 PHE B N 1
ATOM 5085 C CA . PHE B 1 259 ? 10.484 14.211 19.469 1 98.75 259 PHE B CA 1
ATOM 5086 C C . PHE B 1 259 ? 9.32 15.141 19.797 1 98.75 259 PHE B C 1
ATOM 5088 O O . PHE B 1 259 ? 9.312 16.297 19.406 1 98.75 259 PHE B O 1
ATOM 5095 N N . VAL B 1 260 ? 8.328 14.625 20.531 1 98.75 260 VAL B N 1
ATOM 5096 C CA . VAL B 1 260 ? 7.145 15.398 20.891 1 98.75 260 VAL B CA 1
ATOM 5097 C C . VAL B 1 260 ? 7.527 16.516 21.859 1 98.75 260 VAL B C 1
ATOM 5099 O O . VAL B 1 260 ? 7.086 17.656 21.703 1 98.75 260 VAL B O 1
ATOM 5102 N N . GLU B 1 261 ? 8.367 16.188 22.828 1 98.62 261 GLU B N 1
ATOM 5103 C CA . GLU B 1 261 ? 8.812 17.188 23.797 1 98.62 261 GLU B CA 1
ATOM 5104 C C . GLU B 1 261 ? 9.547 18.328 23.109 1 98.62 261 GLU B C 1
ATOM 5106 O O . GLU B 1 261 ? 9.328 19.5 23.438 1 98.62 261 GLU B O 1
ATOM 5111 N N . ASN B 1 262 ? 10.43 18.016 22.203 1 98.69 262 ASN B N 1
ATOM 5112 C CA . ASN B 1 262 ? 11.18 19.031 21.484 1 98.69 262 ASN B CA 1
ATOM 5113 C C . ASN B 1 262 ? 10.258 19.906 20.641 1 98.69 262 ASN B C 1
ATOM 5115 O O . ASN B 1 262 ? 10.445 21.125 20.562 1 98.69 262 ASN B O 1
ATOM 5119 N N . ARG B 1 263 ? 9.297 19.328 20 1 98.69 263 ARG B N 1
ATOM 5120 C CA . ARG B 1 263 ? 8.32 20.109 19.234 1 98.69 263 ARG B CA 1
ATOM 5121 C C . ARG B 1 263 ? 7.566 21.078 20.141 1 98.69 263 ARG B C 1
ATOM 5123 O O . ARG B 1 263 ? 7.305 22.219 19.75 1 98.69 263 ARG B O 1
ATOM 5130 N N . ARG B 1 264 ? 7.191 20.656 21.281 1 98.62 264 ARG B N 1
ATOM 5131 C CA . ARG B 1 264 ? 6.461 21.516 22.203 1 98.62 264 ARG B CA 1
ATOM 5132 C C . ARG B 1 264 ? 7.336 22.672 22.688 1 98.62 264 ARG B C 1
ATOM 5134 O O . ARG B 1 264 ? 6.863 23.797 22.844 1 98.62 264 ARG B O 1
ATOM 5141 N N . LYS B 1 265 ? 8.625 22.359 22.938 1 98.69 265 LYS B N 1
ATOM 5142 C CA . LYS B 1 265 ? 9.562 23.422 23.297 1 98.69 265 LYS B CA 1
ATOM 5143 C C . LYS B 1 265 ? 9.68 24.438 22.172 1 98.69 265 LYS B C 1
ATOM 5145 O O . LYS B 1 265 ? 9.703 25.656 22.438 1 98.69 265 LYS B O 1
ATOM 5150 N N . ILE B 1 266 ? 9.805 23.953 21.016 1 98.69 266 ILE B N 1
ATOM 5151 C CA . ILE B 1 266 ? 9.906 24.812 19.844 1 98.69 266 ILE B CA 1
ATOM 5152 C C . ILE B 1 266 ? 8.648 25.672 19.719 1 98.69 266 ILE B C 1
ATOM 5154 O O . ILE B 1 266 ? 8.734 26.875 19.469 1 98.69 266 ILE B O 1
ATOM 5158 N N . ALA B 1 267 ? 7.457 25.078 19.875 1 98.56 267 ALA B N 1
ATOM 5159 C CA . ALA B 1 267 ? 6.191 25.812 19.812 1 98.56 267 ALA B CA 1
ATOM 5160 C C . ALA B 1 267 ? 6.137 26.906 20.859 1 98.56 267 ALA B C 1
ATOM 5162 O O . ALA B 1 267 ? 5.652 28.016 20.594 1 98.56 267 ALA B O 1
ATOM 5163 N N . GLU B 1 268 ? 6.621 26.609 22 1 98.19 268 GLU B N 1
ATOM 5164 C CA . GLU B 1 268 ? 6.652 27.594 23.078 1 98.19 268 GLU B CA 1
ATOM 5165 C C . GLU B 1 268 ? 7.523 28.797 22.703 1 98.19 268 GLU B C 1
ATOM 5167 O O . GLU B 1 268 ? 7.148 29.938 22.938 1 98.19 268 GLU B O 1
ATOM 5172 N N . LYS B 1 269 ? 8.648 28.516 22.156 1 98.5 269 LYS B N 1
ATOM 5173 C CA . LYS B 1 269 ? 9.547 29.578 21.719 1 98.5 269 LYS B CA 1
ATOM 5174 C C . LYS B 1 269 ? 8.906 30.406 20.609 1 98.5 269 LYS B C 1
ATOM 5176 O O . LYS B 1 269 ? 8.953 31.641 20.641 1 98.5 269 LYS B O 1
ATOM 5181 N N . TYR B 1 270 ? 8.305 29.734 19.641 1 98.5 270 TYR B N 1
ATOM 5182 C CA . TYR B 1 270 ? 7.59 30.438 18.578 1 98.5 270 TYR B CA 1
ATOM 5183 C C . TYR B 1 270 ? 6.504 31.344 19.156 1 98.5 270 TYR B C 1
ATOM 5185 O O . TYR B 1 270 ? 6.367 32.5 18.75 1 98.5 270 TYR B O 1
ATOM 5193 N N . ASN B 1 271 ? 5.734 30.812 20.078 1 97.69 271 ASN B N 1
ATOM 5194 C CA . ASN B 1 271 ? 4.672 31.578 20.703 1 97.69 271 ASN B CA 1
ATOM 5195 C C . ASN B 1 271 ? 5.207 32.875 21.328 1 97.69 271 ASN B C 1
ATOM 5197 O O . ASN B 1 271 ? 4.582 33.906 21.219 1 97.69 271 ASN B O 1
ATOM 5201 N N . GLY B 1 272 ? 6.289 32.719 22 1 97.44 272 GLY B N 1
ATOM 5202 C CA . GLY B 1 272 ? 6.914 33.906 22.578 1 97.44 272 GLY B CA 1
ATOM 5203 C C . GLY B 1 272 ? 7.398 34.875 21.547 1 97.44 272 GLY B C 1
ATOM 5204 O O . GLY B 1 272 ? 7.164 36.094 21.672 1 97.44 272 GLY B O 1
ATOM 5205 N N . MET B 1 273 ? 8.031 34.344 20.516 1 97.12 273 MET B N 1
ATOM 5206 C CA . MET B 1 273 ? 8.594 35.188 19.453 1 97.12 273 MET B CA 1
ATOM 5207 C C . MET B 1 273 ? 7.496 35.938 18.719 1 97.12 273 MET B C 1
ATOM 5209 O O . MET B 1 273 ? 7.723 37.062 18.234 1 97.12 273 MET B O 1
ATOM 5213 N N . PHE B 1 274 ? 6.312 35.344 18.625 1 97.44 274 PHE B N 1
ATOM 5214 C CA . PHE B 1 274 ? 5.289 35.875 17.734 1 97.44 274 PHE B CA 1
ATOM 5215 C C . PHE B 1 274 ? 4.184 36.562 18.531 1 97.44 274 PHE B C 1
ATOM 5217 O O . PHE B 1 274 ? 3.158 36.969 17.969 1 97.44 274 PHE B O 1
ATOM 5224 N N . GLU B 1 275 ? 4.418 36.719 19.75 1 93.69 275 GLU B N 1
ATOM 5225 C CA . GLU B 1 275 ? 3.432 37.375 20.594 1 93.69 275 GLU B CA 1
ATOM 5226 C C . GLU B 1 275 ? 3.166 38.812 20.109 1 93.69 275 GLU B C 1
ATOM 5228 O O . GLU B 1 275 ? 4.102 39.562 19.844 1 93.69 275 GLU B O 1
ATOM 5233 N N . ASP B 1 276 ? 1.929 39.188 19.812 1 91.81 276 ASP B N 1
ATOM 5234 C CA . ASP B 1 276 ? 1.414 40.531 19.5 1 91.81 276 ASP B CA 1
ATOM 5235 C C . ASP B 1 276 ? 2.045 41.062 18.203 1 91.81 276 ASP B C 1
ATOM 5237 O O . ASP B 1 276 ? 2.131 42.281 18.016 1 91.81 276 ASP B O 1
ATOM 5241 N N . ASN B 1 277 ? 2.523 40.188 17.422 1 95.06 277 ASN B N 1
ATOM 5242 C CA . ASN B 1 277 ? 3.037 40.688 16.156 1 95.06 277 ASN B CA 1
ATOM 5243 C C . ASN B 1 277 ? 1.913 41.219 15.25 1 95.06 277 ASN B C 1
ATOM 5245 O O . ASN B 1 277 ? 0.769 40.75 15.367 1 95.06 277 ASN B O 1
ATOM 5249 N N . PRO B 1 278 ? 2.182 42.094 14.398 1 95.88 278 PRO B N 1
ATOM 5250 C CA . PRO B 1 278 ? 1.122 42.719 13.586 1 95.88 278 PRO B CA 1
ATOM 5251 C C . PRO B 1 278 ? 0.817 41.906 12.32 1 95.88 278 PRO B C 1
ATOM 5253 O O . PRO B 1 278 ? -0.087 42.281 11.562 1 95.88 278 PRO B O 1
ATOM 5256 N N . TYR B 1 279 ? 1.474 40.844 12.07 1 97.62 279 TYR B N 1
ATOM 5257 C CA . TYR B 1 279 ? 1.459 40.25 10.734 1 97.62 279 TYR B CA 1
ATOM 5258 C C . TYR B 1 279 ? 0.514 39.062 10.672 1 97.62 279 TYR B C 1
ATOM 5260 O O . TYR B 1 279 ? -0.171 38.844 9.672 1 97.62 279 TYR B O 1
ATOM 5268 N N . PHE B 1 280 ? 0.503 38.281 11.727 1 97.94 280 PHE B N 1
ATOM 5269 C CA . PHE B 1 280 ? -0.277 37.031 11.711 1 97.94 280 PHE B CA 1
ATOM 5270 C C . PHE B 1 280 ? -0.688 36.656 13.125 1 97.94 280 PHE B C 1
ATOM 5272 O O . PHE B 1 280 ? -0.157 37.188 14.102 1 97.94 280 PHE B O 1
ATOM 5279 N N . ASP B 1 281 ? -1.69 35.781 13.195 1 97 281 ASP B N 1
ATOM 5280 C CA . ASP B 1 281 ? -2.104 35.125 14.438 1 97 281 ASP B CA 1
ATOM 5281 C C . ASP B 1 281 ? -1.565 33.719 14.516 1 97 281 ASP B C 1
ATOM 5283 O O . ASP B 1 281 ? -1.218 33.125 13.492 1 97 281 ASP B O 1
ATOM 5287 N N . VAL B 1 282 ? -1.416 33.25 15.727 1 95.94 282 VAL B N 1
ATOM 5288 C CA . VAL B 1 282 ? -1.002 31.859 15.93 1 95.94 282 VAL B CA 1
ATOM 5289 C C . VAL B 1 282 ? -2.217 31 16.281 1 95.94 282 VAL B C 1
ATOM 5291 O O . VAL B 1 282 ? -3.135 31.469 16.969 1 95.94 282 VAL B O 1
ATOM 5294 N N . VAL B 1 283 ? -2.268 29.75 15.734 1 95.38 283 VAL B N 1
ATOM 5295 C CA . VAL B 1 283 ? -3.346 28.812 16.016 1 95.38 283 VAL B CA 1
ATOM 5296 C C . VAL B 1 283 ? -3.328 28.453 17.5 1 95.38 283 VAL B C 1
ATOM 5298 O O . VAL B 1 283 ? -2.271 28.156 18.062 1 95.38 283 VAL B O 1
ATOM 5301 N N . LYS B 1 284 ? -4.469 28.469 18.125 1 94.44 284 LYS B N 1
ATOM 5302 C CA . LYS B 1 284 ? -4.57 28.219 19.562 1 94.44 284 LYS B CA 1
ATOM 5303 C C . LYS B 1 284 ? -4.648 26.719 19.859 1 94.44 284 LYS B C 1
ATOM 5305 O O . LYS B 1 284 ? -5.242 25.969 19.078 1 94.44 284 LYS B O 1
ATOM 5310 N N . GLU B 1 285 ? -4.086 26.359 20.906 1 96.12 285 GLU B N 1
ATOM 5311 C CA . GLU B 1 285 ? -4.191 24.969 21.375 1 96.12 285 GLU B CA 1
ATOM 5312 C C . GLU B 1 285 ? -5.508 24.734 22.109 1 96.12 285 GLU B C 1
ATOM 5314 O O . GLU B 1 285 ? -6.02 25.641 22.781 1 96.12 285 GLU B O 1
ATOM 5319 N N . ASN B 1 286 ? -6.078 23.547 21.891 1 96.19 286 ASN B N 1
ATOM 5320 C CA . ASN B 1 286 ? -7.234 23.156 22.688 1 96.19 286 ASN B CA 1
ATOM 5321 C C . ASN B 1 286 ? -6.93 23.203 24.188 1 96.19 286 ASN B C 1
ATOM 5323 O O . ASN B 1 286 ? -5.961 22.578 24.641 1 96.19 286 ASN B O 1
ATOM 5327 N N . PRO B 1 287 ? -7.77 23.938 24.922 1 95.94 287 PRO B N 1
ATOM 5328 C CA . PRO B 1 287 ? -7.48 24.078 26.344 1 95.94 287 PRO B CA 1
ATOM 5329 C C . PRO B 1 287 ? -7.492 22.75 27.094 1 95.94 287 PRO B C 1
ATOM 5331 O O . PRO B 1 287 ? -6.852 22.609 28.141 1 95.94 287 PRO B O 1
ATOM 5334 N N . ASP B 1 288 ? -8.18 21.75 26.547 1 96.69 288 ASP B N 1
ATOM 5335 C CA . ASP B 1 288 ? -8.266 20.438 27.188 1 96.69 288 ASP B CA 1
ATOM 5336 C C . ASP B 1 288 ? -7.285 19.453 26.547 1 96.69 288 ASP B C 1
ATOM 5338 O O . ASP B 1 288 ? -7.359 18.25 26.797 1 96.69 288 ASP B O 1
ATOM 5342 N N . GLY B 1 289 ? -6.465 20.016 25.688 1 96.94 289 GLY B N 1
ATOM 5343 C CA . GLY B 1 289 ? -5.551 19.156 24.953 1 96.94 289 GLY B CA 1
ATOM 5344 C C . GLY B 1 289 ? -4.102 19.594 25.062 1 96.94 289 GLY B C 1
ATOM 5345 O O . GLY B 1 289 ? -3.812 20.688 25.547 1 96.94 289 GLY B O 1
ATOM 5346 N N . GLU B 1 290 ? -3.213 18.672 24.797 1 98.25 290 GLU B N 1
ATOM 5347 C CA . GLU B 1 290 ? -1.792 18.906 24.562 1 98.25 290 GLU B CA 1
ATOM 5348 C C . GLU B 1 290 ? -1.401 18.516 23.141 1 98.25 290 GLU B C 1
ATOM 5350 O O . GLU B 1 290 ? -1.335 17.328 22.812 1 98.25 290 GLU B O 1
ATOM 5355 N N . SER B 1 291 ? -1.127 19.516 22.375 1 98.69 291 SER B N 1
ATOM 5356 C CA . SER B 1 291 ? -0.82 19.297 20.969 1 98.69 291 SER B CA 1
ATOM 5357 C C . SER B 1 291 ? 0.507 18.562 20.797 1 98.69 291 SER B C 1
ATOM 5359 O O . SER B 1 291 ? 1.432 18.75 21.594 1 98.69 291 SER B O 1
ATOM 5361 N N . ALA B 1 292 ? 0.576 17.734 19.734 1 98.75 292 ALA B N 1
ATOM 5362 C CA . ALA B 1 292 ? 1.837 17.094 19.391 1 98.75 292 ALA B CA 1
ATOM 5363 C C . ALA B 1 292 ? 2.637 17.938 18.406 1 98.75 292 ALA B C 1
ATOM 5365 O O . ALA B 1 292 ? 3.811 17.656 18.156 1 98.75 292 ALA B O 1
ATOM 5366 N N . TYR B 1 293 ? 2.047 18.953 17.875 1 98.5 293 TYR B N 1
ATOM 5367 C CA . TYR B 1 293 ? 2.674 19.969 17.016 1 98.5 293 TYR B CA 1
ATOM 5368 C C . TYR B 1 293 ? 3.359 19.328 15.82 1 98.5 293 TYR B C 1
ATOM 5370 O O . TYR B 1 293 ? 4.539 19.578 15.562 1 98.5 293 TYR B O 1
ATOM 5378 N N . HIS B 1 294 ? 2.51 18.578 15.062 1 98.44 294 HIS B N 1
ATOM 5379 C CA . HIS B 1 294 ? 2.982 18.125 13.758 1 98.44 294 HIS B CA 1
ATOM 5380 C C . HIS B 1 294 ? 3.301 19.312 12.844 1 98.44 294 HIS B C 1
ATOM 5382 O O . HIS B 1 294 ? 4.262 19.266 12.07 1 98.44 294 HIS B O 1
ATOM 5388 N N . LEU B 1 295 ? 2.516 20.312 12.93 1 98.56 295 LEU B N 1
ATOM 5389 C CA . LEU B 1 295 ? 2.656 21.562 12.188 1 98.56 295 LEU B CA 1
ATOM 5390 C C . LEU B 1 295 ? 2.611 22.766 13.125 1 98.56 295 LEU B C 1
ATOM 5392 O O . LEU B 1 295 ? 2.168 22.641 14.266 1 98.56 295 LEU B O 1
ATOM 5396 N N . TYR B 1 296 ? 3.15 23.859 12.656 1 98.56 296 TYR B N 1
ATOM 5397 C CA . TYR B 1 296 ? 2.959 25.156 13.281 1 98.56 296 TYR B CA 1
ATOM 5398 C C . TYR B 1 296 ? 2.35 26.156 12.297 1 98.56 296 TYR B C 1
ATOM 5400 O O . TYR B 1 296 ? 3.066 26.953 11.695 1 98.56 296 TYR B O 1
ATOM 5408 N N . PRO B 1 297 ? 1.04 26.094 12.195 1 98.38 297 PRO B N 1
ATOM 5409 C CA . PRO B 1 297 ? 0.338 27.016 11.289 1 98.38 297 PRO B CA 1
ATOM 5410 C C . PRO B 1 297 ? 0.237 28.438 11.836 1 98.38 297 PRO B C 1
ATOM 5412 O O . PRO B 1 297 ? 0.041 28.625 13.039 1 98.38 297 PRO B O 1
ATOM 5415 N N . ILE B 1 298 ? 0.393 29.375 10.992 1 98.44 298 ILE B N 1
ATOM 5416 C CA . ILE B 1 298 ? 0.094 30.781 11.289 1 98.44 298 ILE B CA 1
ATOM 5417 C C . ILE B 1 298 ? -1.015 31.281 10.367 1 98.44 298 ILE B C 1
ATOM 5419 O O . ILE B 1 298 ? -1.208 30.734 9.273 1 98.44 298 ILE B O 1
ATOM 5423 N N . LEU B 1 299 ? -1.782 32.219 10.836 1 98.38 299 LEU B N 1
ATOM 5424 C CA . LEU B 1 299 ? -2.895 32.781 10.086 1 98.38 299 LEU B CA 1
ATOM 5425 C C . LEU B 1 299 ? -2.643 34.25 9.773 1 98.38 299 LEU B C 1
ATOM 5427 O O . LEU B 1 299 ? -2.676 35.094 10.672 1 98.38 299 LEU B O 1
ATOM 5431 N N . LEU B 1 300 ? -2.451 34.531 8.539 1 98.5 300 LEU B N 1
ATOM 5432 C CA . LEU B 1 300 ? -2.213 35.906 8.109 1 98.5 300 LEU B CA 1
ATOM 5433 C C . LEU B 1 300 ? -3.359 36.812 8.531 1 98.5 300 LEU B C 1
ATOM 5435 O O . LEU B 1 300 ? -4.527 36.469 8.398 1 98.5 300 LEU B O 1
ATOM 5439 N N . LYS B 1 301 ? -3.014 38 9.094 1 97.38 301 LYS B N 1
ATOM 5440 C CA . LYS B 1 301 ? -4.043 39 9.352 1 97.38 301 LYS B CA 1
ATOM 5441 C C . LYS B 1 301 ? -4.648 39.5 8.047 1 97.38 301 LYS B C 1
ATOM 5443 O O . LYS B 1 301 ? -4.043 39.375 6.98 1 97.38 301 LYS B O 1
ATOM 5448 N N . GLU B 1 302 ? -5.801 40.031 8.086 1 94.12 302 GLU B N 1
ATOM 5449 C CA . GLU B 1 302 ? -6.645 40.375 6.941 1 94.12 302 GLU B CA 1
ATOM 5450 C C . GLU B 1 302 ? -5.863 41.156 5.883 1 94.12 302 GLU B C 1
ATOM 5452 O O . GLU B 1 302 ? -5.938 40.812 4.695 1 94.12 302 GLU B O 1
ATOM 5457 N N . LYS B 1 303 ? -5.086 42.125 6.312 1 92.88 303 LYS B N 1
ATOM 5458 C CA . LYS B 1 303 ? -4.32 42.969 5.398 1 92.88 303 LYS B CA 1
ATOM 5459 C C . LYS B 1 303 ? -3.346 42.125 4.566 1 92.88 303 LYS B C 1
ATOM 5461 O O . LYS B 1 303 ? -3.062 42.469 3.416 1 92.88 303 LYS B O 1
ATOM 5466 N N . TYR B 1 304 ? -2.916 41.062 5.086 1 97.19 304 TYR B N 1
ATOM 5467 C CA . TYR B 1 304 ? -1.868 40.25 4.445 1 97.19 304 TYR B CA 1
ATOM 5468 C C . TYR B 1 304 ? -2.461 39.062 3.705 1 97.19 304 TYR B C 1
ATOM 5470 O O . TYR B 1 304 ? -1.818 38.5 2.818 1 97.19 304 TYR B O 1
ATOM 5478 N N . ALA B 1 305 ? -3.695 38.75 4.023 1 96.62 305 ALA B N 1
ATOM 5479 C CA . ALA B 1 305 ? -4.332 37.562 3.467 1 96.62 305 ALA B CA 1
ATOM 5480 C C . ALA B 1 305 ? -4.457 37.656 1.95 1 96.62 305 ALA B C 1
ATOM 5482 O O . ALA B 1 305 ? -4.332 36.656 1.241 1 96.62 305 ALA B O 1
ATOM 5483 N N . ASN B 1 306 ? -4.672 38.812 1.4 1 94.81 306 ASN B N 1
ATOM 5484 C CA . ASN B 1 306 ? -4.836 39.031 -0.035 1 94.81 306 ASN B CA 1
ATOM 5485 C C . ASN B 1 306 ? -3.504 38.906 -0.773 1 94.81 306 ASN B C 1
ATOM 5487 O O . ASN B 1 306 ? -3.479 38.812 -2.002 1 94.81 306 ASN B O 1
ATOM 5491 N N . HIS B 1 307 ? -2.428 38.844 -0.045 1 97.44 307 HIS B N 1
ATOM 5492 C CA . HIS B 1 307 ? -1.095 38.75 -0.631 1 97.44 307 HIS B CA 1
ATOM 5493 C C . HIS B 1 307 ? -0.465 37.406 -0.347 1 97.44 307 HIS B C 1
ATOM 5495 O O . HIS B 1 307 ? 0.749 37.25 -0.487 1 97.44 307 HIS B O 1
ATOM 5501 N N . LYS B 1 308 ? -1.232 36.469 0.069 1 98.12 308 LYS B N 1
ATOM 5502 C CA . LYS B 1 308 ? -0.708 35.188 0.502 1 98.12 308 LYS B CA 1
ATOM 5503 C C . LYS B 1 308 ? 0.164 34.562 -0.582 1 98.12 308 LYS B C 1
ATOM 5505 O O . LYS B 1 308 ? 1.229 34 -0.289 1 98.12 308 LYS B O 1
ATOM 5510 N N . LYS B 1 309 ? -0.329 34.625 -1.858 1 97.75 309 LYS B N 1
ATOM 5511 C CA . LYS B 1 309 ? 0.401 34.031 -2.969 1 97.75 309 LYS B CA 1
ATOM 5512 C C . LYS B 1 309 ? 1.816 34.594 -3.068 1 97.75 309 LYS B C 1
ATOM 5514 O O . LYS B 1 309 ? 2.785 33.844 -3.148 1 97.75 309 LYS B O 1
ATOM 5519 N N . GLU B 1 310 ? 1.972 35.844 -3.002 1 98.06 310 GLU B N 1
ATOM 5520 C CA . GLU B 1 310 ? 3.262 36.531 -3.1 1 98.06 310 GLU B CA 1
ATOM 5521 C C . GLU B 1 310 ? 4.117 36.25 -1.865 1 98.06 310 GLU B C 1
ATOM 5523 O O . GLU B 1 310 ? 5.324 36.031 -1.978 1 98.06 310 GLU B O 1
ATOM 5528 N N . ILE B 1 311 ? 3.475 36.344 -0.73 1 98.44 311 ILE B N 1
ATOM 5529 C CA . ILE B 1 311 ? 4.176 36.125 0.531 1 98.44 311 ILE B CA 1
ATOM 5530 C C . ILE B 1 311 ? 4.746 34.719 0.563 1 98.44 311 ILE B C 1
ATOM 5532 O O . ILE B 1 311 ? 5.91 34.5 0.923 1 98.44 311 ILE B O 1
ATOM 5536 N N . PHE B 1 312 ? 3.947 33.719 0.154 1 98.56 312 PHE B N 1
ATOM 5537 C CA . PHE B 1 312 ? 4.375 32.344 0.1 1 98.56 312 PHE B CA 1
ATOM 5538 C C . PHE B 1 312 ? 5.629 32.188 -0.753 1 98.56 312 PHE B C 1
ATOM 5540 O O . PHE B 1 312 ? 6.629 31.625 -0.306 1 98.56 312 PHE B O 1
ATOM 5547 N N . SER B 1 313 ? 5.602 32.75 -1.95 1 98.25 313 SER B N 1
ATOM 5548 C CA . SER B 1 313 ? 6.707 32.625 -2.896 1 98.25 313 SER B CA 1
ATOM 5549 C C . SER B 1 313 ? 7.961 33.312 -2.371 1 98.25 313 SER B C 1
ATOM 5551 O O . SER B 1 313 ? 9.07 32.781 -2.516 1 98.25 313 SER B O 1
ATOM 5553 N N . LYS B 1 314 ? 7.785 34.438 -1.785 1 98.12 314 LYS B N 1
ATOM 5554 C CA . LYS B 1 314 ? 8.922 35.188 -1.262 1 98.12 314 LYS B CA 1
ATOM 5555 C C . LYS B 1 314 ? 9.562 34.469 -0.077 1 98.12 314 LYS B C 1
ATOM 5557 O O . LYS B 1 314 ? 10.781 34.438 0.051 1 98.12 314 LYS B O 1
ATOM 5562 N N . LEU B 1 315 ? 8.734 33.969 0.835 1 98.56 315 LEU B N 1
ATOM 5563 C CA . LEU B 1 315 ? 9.266 33.219 1.969 1 98.56 315 LEU B CA 1
ATOM 5564 C C . LEU B 1 315 ? 10.102 32.031 1.495 1 98.56 315 LEU B C 1
ATOM 5566 O O . LEU B 1 315 ? 11.172 31.766 2.037 1 98.56 315 LEU B O 1
ATOM 5570 N N . ARG B 1 316 ? 9.633 31.328 0.519 1 98.06 316 ARG B N 1
ATOM 5571 C CA . ARG B 1 316 ? 10.359 30.188 -0.023 1 98.06 316 ARG B CA 1
ATOM 5572 C C . ARG B 1 316 ? 11.68 30.625 -0.648 1 98.06 316 ARG B C 1
ATOM 5574 O O . ARG B 1 316 ? 12.711 29.969 -0.47 1 98.06 316 ARG B O 1
ATOM 5581 N N . SER B 1 317 ? 11.625 31.703 -1.372 1 97.38 317 SER B N 1
ATOM 5582 C CA . SER B 1 317 ? 12.836 32.219 -1.99 1 97.38 317 SER B CA 1
ATOM 5583 C C . SER B 1 317 ? 13.852 32.656 -0.937 1 97.38 317 SER B C 1
ATOM 5585 O O . SER B 1 317 ? 15.062 32.656 -1.194 1 97.38 317 SER B O 1
ATOM 5587 N N . GLU B 1 318 ? 13.352 33 0.264 1 97.44 318 GLU B N 1
ATOM 5588 C CA . GLU B 1 318 ? 14.211 33.406 1.368 1 97.44 318 GLU B CA 1
ATOM 5589 C C . GLU B 1 318 ? 14.711 32.219 2.164 1 97.44 318 GLU B C 1
ATOM 5591 O O . GLU B 1 318 ? 15.422 32.375 3.156 1 97.44 318 GLU B O 1
ATOM 5596 N N . GLY B 1 319 ? 14.281 31.031 1.747 1 97.81 319 GLY B N 1
ATOM 5597 C CA . GLY B 1 319 ? 14.828 29.844 2.365 1 97.81 319 GLY B CA 1
ATOM 5598 C C . GLY B 1 319 ? 13.898 29.219 3.393 1 97.81 319 GLY B C 1
ATOM 5599 O O . GLY B 1 319 ? 14.297 28.344 4.152 1 97.81 319 GLY B O 1
ATOM 5600 N N . LEU B 1 320 ? 12.656 29.703 3.488 1 98.19 320 LEU B N 1
ATOM 5601 C CA . LEU B 1 320 ? 11.672 29.094 4.375 1 98.19 320 LEU B CA 1
ATOM 5602 C C . LEU B 1 320 ? 10.719 28.203 3.596 1 98.19 320 LEU B C 1
ATOM 5604 O O . LEU B 1 320 ? 9.914 28.688 2.801 1 98.19 320 LEU B O 1
ATOM 5608 N N . GLY B 1 321 ? 10.852 26.891 3.869 1 97.62 321 GLY B N 1
ATOM 5609 C CA . GLY B 1 321 ? 10 25.922 3.193 1 97.62 321 GLY B CA 1
ATOM 5610 C C . GLY B 1 321 ? 8.586 25.875 3.756 1 97.62 321 GLY B C 1
ATOM 5611 O O . GLY B 1 321 ? 8.148 24.844 4.258 1 97.62 321 GLY B O 1
ATOM 5612 N N . VAL B 1 322 ? 7.887 27.047 3.664 1 98.44 322 VAL B N 1
ATOM 5613 C CA . VAL B 1 322 ? 6.512 27.125 4.141 1 98.44 322 VAL B CA 1
ATOM 5614 C C . VAL B 1 322 ? 5.605 26.266 3.248 1 98.44 322 VAL B C 1
ATOM 5616 O O . VAL B 1 322 ? 5.969 25.953 2.115 1 98.44 322 VAL B O 1
ATOM 5619 N N . GLN B 1 323 ? 4.516 25.875 3.783 1 98.38 323 GLN B N 1
ATOM 5620 C CA . GLN B 1 323 ? 3.52 25.078 3.072 1 98.38 323 GLN B CA 1
ATOM 5621 C C . GLN B 1 323 ? 2.105 25.438 3.521 1 98.38 323 GLN B C 1
ATOM 5623 O O . GLN B 1 323 ? 1.926 26.125 4.531 1 98.38 323 GLN B O 1
ATOM 5628 N N . VAL B 1 324 ? 1.112 25.031 2.715 1 98.62 324 VAL B N 1
ATOM 5629 C CA . VAL B 1 324 ? -0.285 25.297 3.049 1 98.62 324 VAL B CA 1
ATOM 5630 C C . VAL B 1 324 ? -0.986 23.984 3.398 1 98.62 324 VAL B C 1
ATOM 5632 O O . VAL B 1 324 ? -0.902 23.016 2.65 1 98.62 324 VAL B O 1
ATOM 5635 N N . HIS B 1 325 ? -1.606 23.953 4.586 1 98 325 HIS B N 1
ATOM 5636 C CA . HIS B 1 325 ? -2.371 22.812 5.074 1 98 325 HIS B CA 1
ATOM 5637 C C . HIS B 1 325 ? -3.75 23.234 5.562 1 98 325 HIS B C 1
ATOM 5639 O O . HIS B 1 325 ? -3.895 23.703 6.695 1 98 325 HIS B O 1
ATOM 5645 N N . TYR B 1 326 ? -4.805 23.125 4.797 1 98.19 326 TYR B N 1
ATOM 5646 C CA . TYR B 1 326 ? -4.914 22.438 3.518 1 98.19 326 TYR B CA 1
ATOM 5647 C C . TYR B 1 326 ? -5.879 23.156 2.584 1 98.19 326 TYR B C 1
ATOM 5649 O O . TYR B 1 326 ? -6.707 23.953 3.035 1 98.19 326 TYR B O 1
ATOM 5657 N N . ILE B 1 327 ? -5.773 22.812 1.326 1 98.62 327 ILE B N 1
ATOM 5658 C CA . ILE B 1 327 ? -6.883 23.141 0.438 1 98.62 327 ILE B CA 1
ATOM 5659 C C . ILE B 1 327 ? -8.141 22.406 0.899 1 98.62 327 ILE B C 1
ATOM 5661 O O . ILE B 1 327 ? -8.125 21.188 1.099 1 98.62 327 ILE B O 1
ATOM 5665 N N . PRO B 1 328 ? -9.234 23.172 1.172 1 98.88 328 PRO B N 1
ATOM 5666 C CA . PRO B 1 328 ? -10.445 22.438 1.537 1 98.88 328 PRO B CA 1
ATOM 5667 C C . PRO B 1 328 ? -10.758 21.297 0.565 1 98.88 328 PRO B C 1
ATOM 5669 O O . PRO B 1 328 ? -10.828 21.516 -0.646 1 98.88 328 PRO B O 1
ATOM 5672 N N . VAL B 1 329 ? -11.008 20.141 1.069 1 98.88 329 VAL B N 1
ATOM 5673 C CA . VAL B 1 329 ? -11.086 18.922 0.272 1 98.88 329 VAL B CA 1
ATOM 5674 C C . VAL B 1 329 ? -12.156 19.078 -0.807 1 98.88 329 VAL B C 1
ATOM 5676 O O . VAL B 1 329 ? -11.938 18.703 -1.964 1 98.88 329 VAL B O 1
ATOM 5679 N N . TYR B 1 330 ? -13.289 19.672 -0.454 1 98.62 330 TYR B N 1
ATOM 5680 C CA . TYR B 1 330 ? -14.422 19.703 -1.367 1 98.62 330 TYR B CA 1
ATOM 5681 C C . TYR B 1 330 ? -14.18 20.688 -2.504 1 98.62 330 TYR B C 1
ATOM 5683 O O . TYR B 1 330 ? -14.953 20.75 -3.463 1 98.62 330 TYR B O 1
ATOM 5691 N N . LEU B 1 331 ? -13.109 21.484 -2.406 1 98.5 331 LEU B N 1
ATOM 5692 C CA . LEU B 1 331 ? -12.773 22.406 -3.49 1 98.5 331 LEU B CA 1
ATOM 5693 C C . LEU B 1 331 ? -11.93 21.703 -4.555 1 98.5 331 LEU B C 1
ATOM 5695 O O . LEU B 1 331 ? -11.672 22.266 -5.617 1 98.5 331 LEU B O 1
ATOM 5699 N N . GLN B 1 332 ? -11.461 20.484 -4.309 1 98.69 332 GLN B N 1
ATOM 5700 C CA . GLN B 1 332 ? -10.758 19.703 -5.324 1 98.69 332 GLN B CA 1
ATOM 5701 C C . GLN B 1 332 ? -11.664 19.406 -6.508 1 98.69 332 GLN B C 1
ATOM 5703 O O . GLN B 1 332 ? -12.844 19.094 -6.328 1 98.69 332 GLN B O 1
ATOM 5708 N N . PRO B 1 333 ? -11.07 19.359 -7.711 1 98.31 333 PRO B N 1
ATOM 5709 C CA . PRO B 1 333 ? -11.883 19.109 -8.906 1 98.31 333 PRO B CA 1
ATOM 5710 C C . PRO B 1 333 ? -12.734 17.844 -8.797 1 98.31 333 PRO B C 1
ATOM 5712 O O . PRO B 1 333 ? -13.898 17.844 -9.195 1 98.31 333 PRO B O 1
ATOM 5715 N N . TYR B 1 334 ? -12.234 16.781 -8.297 1 98.44 334 TYR B N 1
ATOM 5716 C CA . TYR B 1 334 ? -12.984 15.547 -8.172 1 98.44 334 TYR B CA 1
ATOM 5717 C C . TYR B 1 334 ? -14.25 15.758 -7.34 1 98.44 334 TYR B C 1
ATOM 5719 O O . TYR B 1 334 ? -15.328 15.305 -7.711 1 98.44 334 TYR B O 1
ATOM 5727 N N . TYR B 1 335 ? -14.141 16.422 -6.234 1 98.62 335 TYR B N 1
ATOM 5728 C CA . TYR B 1 335 ? -15.266 16.656 -5.34 1 98.62 335 TYR B CA 1
ATOM 5729 C C . TYR B 1 335 ? -16.25 17.656 -5.938 1 98.62 335 TYR B C 1
ATOM 5731 O O . TYR B 1 335 ? -17.469 17.531 -5.742 1 98.62 335 TYR B O 1
ATOM 5739 N N . GLN B 1 336 ? -15.688 18.656 -6.582 1 98.19 336 GLN B N 1
ATOM 5740 C CA . GLN B 1 336 ? -16.578 19.578 -7.289 1 98.19 336 GLN B CA 1
ATOM 5741 C C . GLN B 1 336 ? -17.438 18.828 -8.305 1 98.19 336 GLN B C 1
ATOM 5743 O O . GLN B 1 336 ? -18.625 19.125 -8.453 1 98.19 336 GLN B O 1
ATOM 5748 N N . ASN B 1 337 ? -16.844 17.859 -8.984 1 97.62 337 ASN B N 1
ATOM 5749 C CA . ASN B 1 337 ? -17.578 17.047 -9.953 1 97.62 337 ASN B CA 1
ATOM 5750 C C . ASN B 1 337 ? -18.625 16.172 -9.273 1 97.62 337 ASN B C 1
ATOM 5752 O O . ASN B 1 337 ? -19.578 15.711 -9.914 1 97.62 337 ASN B O 1
ATOM 5756 N N . LEU B 1 338 ? -18.438 15.953 -7.992 1 97.56 338 LEU B N 1
ATOM 5757 C CA . LEU B 1 338 ? -19.422 15.195 -7.227 1 97.56 338 LEU B CA 1
ATOM 5758 C C . LEU B 1 338 ? -20.578 16.094 -6.789 1 97.56 338 LEU B C 1
ATOM 5760 O O . LEU B 1 338 ? -21.562 15.609 -6.234 1 97.56 338 LEU B O 1
ATOM 5764 N N . GLY B 1 339 ? -20.391 17.453 -6.934 1 97.88 339 GLY B N 1
ATOM 5765 C CA . GLY B 1 339 ? -21.5 18.359 -6.648 1 97.88 339 GLY B CA 1
ATOM 5766 C C . GLY B 1 339 ? -21.203 19.312 -5.5 1 97.88 339 GLY B C 1
ATOM 5767 O O . GLY B 1 339 ? -22.062 20.109 -5.117 1 97.88 339 GLY B O 1
ATOM 5768 N N . PHE B 1 340 ? -20.031 19.234 -4.922 1 98.31 340 PHE B N 1
ATOM 5769 C CA . PHE B 1 340 ? -19.656 20.156 -3.855 1 98.31 340 PHE B CA 1
ATOM 5770 C C . PHE B 1 340 ? -19.312 21.531 -4.422 1 98.31 340 PHE B C 1
ATOM 5772 O O . PHE B 1 340 ? -18.75 21.625 -5.516 1 98.31 340 PHE B O 1
ATOM 5779 N N . ASN B 1 341 ? -19.562 22.547 -3.646 1 96.88 341 ASN B N 1
ATOM 5780 C CA . ASN B 1 341 ? -19.359 23.906 -4.137 1 96.88 341 ASN B CA 1
ATOM 5781 C C . ASN B 1 341 ? -18.688 24.781 -3.082 1 96.88 341 ASN B C 1
ATOM 5783 O O . ASN B 1 341 ? -18.844 24.562 -1.883 1 96.88 341 ASN B O 1
ATOM 5787 N N . LYS B 1 342 ? -18.016 25.766 -3.66 1 97.38 342 LYS B N 1
ATOM 5788 C CA . LYS B 1 342 ? -17.5 26.812 -2.791 1 97.38 342 LYS B CA 1
ATOM 5789 C C . LYS B 1 342 ? -18.609 27.438 -1.946 1 97.38 342 LYS B C 1
ATOM 5791 O O . LYS B 1 342 ? -19.734 27.578 -2.412 1 97.38 342 LYS B O 1
ATOM 5796 N N . GLY B 1 343 ? -18.25 27.766 -0.743 1 98.31 343 GLY B N 1
ATOM 5797 C CA . GLY B 1 343 ? -19.219 28.359 0.155 1 98.31 343 GLY B CA 1
ATOM 5798 C C . GLY B 1 343 ? -19.797 27.375 1.15 1 98.31 343 GLY B C 1
ATOM 5799 O O . GLY B 1 343 ? -20.438 27.766 2.133 1 98.31 343 GLY B O 1
ATOM 5800 N N . LEU B 1 344 ? -19.531 26.078 1.02 1 98.38 344 LEU B N 1
ATOM 5801 C CA . LEU B 1 344 ? -20.062 25.031 1.883 1 98.38 344 LEU B CA 1
ATOM 5802 C C . LEU B 1 344 ? -19.578 25.203 3.316 1 98.38 344 LEU B C 1
ATOM 5804 O O . LEU B 1 344 ? -20.359 25.047 4.266 1 98.38 344 LEU B O 1
ATOM 5808 N N . CYS B 1 345 ? -18.328 25.484 3.52 1 98.75 345 CYS B N 1
ATOM 5809 C CA . CYS B 1 345 ? -17.703 25.719 4.816 1 98.75 345 CYS B CA 1
ATOM 5810 C C . CYS B 1 345 ? -16.938 27.031 4.828 1 98.75 345 CYS B C 1
ATOM 5812 O O . CYS B 1 345 ? -15.711 27.062 4.723 1 98.75 345 CYS B O 1
ATOM 5814 N N . PRO B 1 346 ? -17.594 28.141 5.035 1 98.75 346 PRO B N 1
ATOM 5815 C CA . PRO B 1 346 ? -17 29.469 4.871 1 98.75 346 PRO B CA 1
ATOM 5816 C C . PRO B 1 346 ? -15.852 29.734 5.836 1 98.75 346 PRO B C 1
ATOM 5818 O O . PRO B 1 346 ? -14.898 30.438 5.492 1 98.75 346 PRO B O 1
ATOM 5821 N N . VAL B 1 347 ? -15.93 29.203 7.027 1 98.75 347 VAL B N 1
ATOM 5822 C CA . VAL B 1 347 ? -14.859 29.438 7.988 1 98.75 347 VAL B CA 1
ATOM 5823 C C . VAL B 1 347 ? -13.586 28.719 7.531 1 98.75 347 VAL B C 1
ATOM 5825 O O . VAL B 1 347 ? -12.492 29.281 7.641 1 98.75 347 VAL B O 1
ATOM 5828 N N . ASP B 1 348 ? -13.781 27.516 7.016 1 98.75 348 ASP B N 1
ATOM 5829 C CA . ASP B 1 348 ? -12.625 26.781 6.512 1 98.75 348 ASP B CA 1
ATOM 5830 C C . ASP B 1 348 ? -12.023 27.484 5.297 1 98.75 348 ASP B C 1
ATOM 5832 O O . ASP B 1 348 ? -10.797 27.484 5.121 1 98.75 348 ASP B O 1
ATOM 5836 N N . GLU B 1 349 ? -12.852 27.984 4.402 1 98.62 349 GLU B N 1
ATOM 5837 C CA . GLU B 1 349 ? -12.352 28.703 3.24 1 98.62 349 GLU B CA 1
ATOM 5838 C C . GLU B 1 349 ? -11.539 29.938 3.662 1 98.62 349 GLU B C 1
ATOM 5840 O O . GLU B 1 349 ? -10.508 30.234 3.066 1 98.62 349 GLU B O 1
ATOM 5845 N N . GLU B 1 350 ? -12.031 30.609 4.699 1 98.25 350 GLU B N 1
ATOM 5846 C CA . GLU B 1 350 ? -11.281 31.734 5.234 1 98.25 350 GLU B CA 1
ATOM 5847 C C . GLU B 1 350 ? -9.969 31.266 5.875 1 98.25 350 GLU B C 1
ATOM 5849 O O . GLU B 1 350 ? -8.945 31.938 5.746 1 98.25 350 GLU B O 1
ATOM 5854 N N . PHE B 1 351 ? -10.055 30.188 6.629 1 98.5 351 PHE B N 1
ATOM 5855 C CA . PHE B 1 351 ? -8.859 29.594 7.223 1 98.5 351 PHE B CA 1
ATOM 5856 C C . PHE B 1 351 ? -7.816 29.281 6.156 1 98.5 351 PHE B C 1
ATOM 5858 O O . PHE B 1 351 ? -6.648 29.656 6.301 1 98.5 351 PHE B O 1
ATOM 5865 N N . TYR B 1 352 ? -8.227 28.719 5.02 1 98.44 352 TYR B N 1
ATOM 5866 C CA . TYR B 1 352 ? -7.359 28.375 3.896 1 98.44 352 TYR B CA 1
ATOM 5867 C C . TYR B 1 352 ? -6.734 29.625 3.289 1 98.44 352 TYR B C 1
ATOM 5869 O O . TYR B 1 352 ? -5.547 29.625 2.951 1 98.44 352 TYR B O 1
ATOM 5877 N N . LYS B 1 353 ? -7.48 30.594 3.189 1 97.94 353 LYS B N 1
ATOM 5878 C CA . LYS B 1 353 ? -7.023 31.844 2.598 1 97.94 353 LYS B CA 1
ATOM 5879 C C . LYS B 1 353 ? -5.891 32.469 3.416 1 97.94 353 LYS B C 1
ATOM 5881 O O . LYS B 1 353 ? -5.02 33.125 2.869 1 97.94 353 LYS B O 1
ATOM 5886 N N . ARG B 1 354 ? -5.848 32.125 4.695 1 98.38 354 ARG B N 1
ATOM 5887 C CA . ARG B 1 354 ? -4.957 32.844 5.594 1 98.38 354 ARG B CA 1
ATOM 5888 C C . ARG B 1 354 ? -3.799 31.953 6.047 1 98.38 354 ARG B C 1
ATOM 5890 O O . ARG B 1 354 ? -2.76 32.469 6.48 1 98.38 354 ARG B O 1
ATOM 5897 N N . GLU B 1 355 ? -3.859 30.719 5.926 1 98.56 355 GLU B N 1
ATOM 5898 C CA . GLU B 1 355 ? -3.016 29.781 6.664 1 98.56 355 GLU B CA 1
ATOM 5899 C C . GLU B 1 355 ? -1.704 29.516 5.93 1 98.56 355 GLU B C 1
ATOM 5901 O O . GLU B 1 355 ? -1.695 29.344 4.711 1 98.56 355 GLU B O 1
ATOM 5906 N N . LEU B 1 356 ? -0.594 29.547 6.668 1 98.44 356 LEU B N 1
ATOM 5907 C CA . LEU B 1 356 ? 0.715 29.031 6.27 1 98.44 356 LEU B CA 1
ATOM 5908 C C . LEU B 1 356 ? 1.335 28.203 7.379 1 98.44 356 LEU B C 1
ATOM 5910 O O . LEU B 1 356 ? 1.325 28.594 8.547 1 98.44 356 LEU B O 1
ATOM 5914 N N . SER B 1 357 ? 1.815 27.047 7.035 1 98.62 357 SER B N 1
ATOM 5915 C CA . SER B 1 357 ? 2.629 26.281 7.977 1 98.62 357 SER B CA 1
ATOM 5916 C C . SER B 1 357 ? 4.102 26.656 7.867 1 98.62 357 SER B C 1
ATOM 5918 O O . SER B 1 357 ? 4.676 26.625 6.777 1 98.62 357 SER B O 1
ATOM 5920 N N . ILE B 1 358 ? 4.715 26.984 8.914 1 98.69 358 ILE B N 1
ATOM 5921 C CA . ILE B 1 358 ? 6.137 27.312 8.938 1 98.69 358 ILE B CA 1
ATOM 5922 C C . ILE B 1 358 ? 6.926 26.125 9.492 1 98.69 358 ILE B C 1
ATOM 5924 O O . ILE B 1 358 ? 6.344 25.141 9.945 1 98.69 358 ILE B O 1
ATOM 5928 N N . PRO B 1 359 ? 8.258 26.172 9.422 1 98.69 359 PRO B N 1
ATOM 5929 C CA . PRO B 1 359 ? 9.062 25 9.789 1 98.69 359 PRO B CA 1
ATOM 5930 C C . PRO B 1 359 ? 8.789 24.516 11.211 1 98.69 359 PRO B C 1
ATOM 5932 O O . PRO B 1 359 ? 8.797 25.312 12.148 1 98.69 359 PRO B O 1
ATOM 5935 N N . MET B 1 360 ? 8.516 23.266 11.352 1 98.69 360 MET B N 1
ATOM 5936 C CA . MET B 1 360 ? 8.273 22.609 12.625 1 98.69 360 MET B CA 1
ATOM 5937 C C . MET B 1 360 ? 8.727 21.156 12.57 1 98.69 360 MET B C 1
ATOM 5939 O O . MET B 1 360 ? 8.094 20.328 11.914 1 98.69 360 MET B O 1
ATOM 5943 N N . TYR B 1 361 ? 9.797 20.781 13.172 1 97.88 361 TYR B N 1
ATOM 5944 C CA . TYR B 1 361 ? 10.312 19.438 13.359 1 97.88 361 TYR B CA 1
ATOM 5945 C C . TYR B 1 361 ? 11.297 19.391 14.523 1 97.88 361 TYR B C 1
ATOM 5947 O O . TYR B 1 361 ? 11.828 20.422 14.938 1 97.88 361 TYR B O 1
ATOM 5955 N N . PRO B 1 362 ? 11.547 18.266 15.07 1 97.62 362 PRO B N 1
ATOM 5956 C CA . PRO B 1 362 ? 12.125 18.188 16.406 1 97.62 362 PRO B CA 1
ATOM 5957 C C . PRO B 1 362 ? 13.586 18.625 16.453 1 97.62 362 PRO B C 1
ATOM 5959 O O . PRO B 1 362 ? 14.125 18.906 17.516 1 97.62 362 PRO B O 1
ATOM 5962 N N . THR B 1 363 ? 14.266 18.766 15.305 1 97.31 363 THR B N 1
ATOM 5963 C CA . THR B 1 363 ? 15.695 19.031 15.32 1 97.31 363 THR B CA 1
ATOM 5964 C C . THR B 1 363 ? 15.969 20.5 14.984 1 97.31 363 THR B C 1
ATOM 5966 O O . THR B 1 363 ? 17.109 20.891 14.75 1 97.31 363 THR B O 1
ATOM 5969 N N . LEU B 1 364 ? 14.914 21.328 14.891 1 98.12 364 LEU B N 1
ATOM 5970 C CA . LEU B 1 364 ? 15.133 22.766 14.719 1 98.12 364 LEU B CA 1
ATOM 5971 C C . LEU B 1 364 ? 15.914 23.344 15.891 1 98.12 364 LEU B C 1
ATOM 5973 O O . LEU B 1 364 ? 15.609 23.047 17.047 1 98.12 364 LEU B O 1
ATOM 5977 N N . THR B 1 365 ? 16.906 24.172 15.594 1 97.81 365 THR B N 1
ATOM 5978 C CA . THR B 1 365 ? 17.719 24.797 16.625 1 97.81 365 THR B CA 1
ATOM 5979 C C . THR B 1 365 ? 17.219 26.203 16.922 1 97.81 365 THR B C 1
ATOM 5981 O O . THR B 1 365 ? 16.375 26.734 16.203 1 97.81 365 THR B O 1
ATOM 5984 N N . ASP B 1 366 ? 17.781 26.781 17.984 1 98.06 366 ASP B N 1
ATOM 5985 C CA . ASP B 1 366 ? 17.453 28.156 18.297 1 98.06 366 ASP B CA 1
ATOM 5986 C C . ASP B 1 366 ? 17.844 29.094 17.172 1 98.06 366 ASP B C 1
ATOM 5988 O O . ASP B 1 366 ? 17.141 30.062 16.875 1 98.06 366 ASP B O 1
ATOM 5992 N N . GLU B 1 367 ? 18.953 28.797 16.578 1 98.12 367 GLU B N 1
ATOM 5993 C CA . GLU B 1 367 ? 19.406 29.578 15.438 1 98.12 367 GLU B CA 1
ATOM 5994 C C . GLU B 1 367 ? 18.422 29.469 14.273 1 98.12 367 GLU B C 1
ATOM 5996 O O . GLU B 1 367 ? 18.188 30.438 13.562 1 98.12 367 GLU B O 1
ATOM 6001 N N . ASP B 1 368 ? 17.922 28.281 14.078 1 98.44 368 ASP B N 1
ATOM 6002 C CA . ASP B 1 368 ? 16.906 28.078 13.039 1 98.44 368 ASP B CA 1
ATOM 6003 C C . ASP B 1 368 ? 15.664 28.922 13.312 1 98.44 368 ASP B C 1
ATOM 6005 O O . ASP B 1 368 ? 15.102 29.516 12.391 1 98.44 368 ASP B O 1
ATOM 6009 N N . LEU B 1 369 ? 15.266 29.016 14.555 1 98.5 369 LEU B N 1
ATOM 6010 C CA . LEU B 1 369 ? 14.07 29.766 14.922 1 98.5 369 LEU B CA 1
ATOM 6011 C C . LEU B 1 369 ? 14.281 31.25 14.711 1 98.5 369 LEU B C 1
ATOM 6013 O O . LEU B 1 369 ? 13.367 31.953 14.266 1 98.5 369 LEU B O 1
ATOM 6017 N N . GLU B 1 370 ? 15.422 31.734 15.016 1 98.06 370 GLU B N 1
ATOM 6018 C CA . GLU B 1 370 ? 15.758 33.125 14.766 1 98.06 370 GLU B CA 1
ATOM 6019 C C . GLU B 1 370 ? 15.742 33.438 13.266 1 98.06 370 GLU B C 1
ATOM 6021 O O . GLU B 1 370 ? 15.281 34.5 12.852 1 98.06 370 GLU B O 1
ATOM 6026 N N . PHE B 1 371 ? 16.312 32.5 12.562 1 98.31 371 PHE B N 1
ATOM 6027 C CA . PHE B 1 371 ? 16.297 32.625 11.109 1 98.31 371 PHE B CA 1
ATOM 6028 C C . PHE B 1 371 ? 14.875 32.719 10.586 1 98.31 371 PHE B C 1
ATOM 6030 O O . PHE B 1 371 ? 14.57 33.562 9.742 1 98.31 371 PHE B O 1
ATOM 6037 N N . VAL B 1 372 ? 13.938 31.922 11.078 1 98.56 372 VAL B N 1
ATOM 6038 C CA . VAL B 1 372 ? 12.539 31.906 10.672 1 98.56 372 VAL B CA 1
ATOM 6039 C C . VAL B 1 372 ? 11.906 33.281 10.992 1 98.56 372 VAL B C 1
ATOM 6041 O O . VAL B 1 372 ? 11.266 33.875 10.133 1 98.56 372 VAL B O 1
ATOM 6044 N N . GLN B 1 373 ? 12.133 33.719 12.203 1 97.94 373 GLN B N 1
ATOM 6045 C CA . GLN B 1 373 ? 11.562 35 12.609 1 97.94 373 GLN B CA 1
ATOM 6046 C C . GLN B 1 373 ? 12.062 36.125 11.727 1 97.94 373 GLN B C 1
ATOM 6048 O O . GLN B 1 373 ? 11.281 36.969 11.281 1 97.94 373 GLN B O 1
ATOM 6053 N N . GLU B 1 374 ? 13.352 36.125 11.484 1 97.88 374 GLU B N 1
ATOM 6054 C CA . GLU B 1 374 ? 13.977 37.156 10.664 1 97.88 374 GLU B CA 1
ATOM 6055 C C . GLU B 1 374 ? 13.359 37.219 9.273 1 97.88 374 GLU B C 1
ATOM 6057 O O . GLU B 1 374 ? 12.992 38.281 8.781 1 97.88 374 GLU B O 1
ATOM 6062 N N . LYS B 1 375 ? 13.273 36.062 8.641 1 98.12 375 LYS B N 1
ATOM 6063 C CA . LYS B 1 375 ? 12.789 36 7.262 1 98.12 375 LYS B CA 1
ATOM 6064 C C . LYS B 1 375 ? 11.297 36.312 7.188 1 98.12 375 LYS B C 1
ATOM 6066 O O . LYS B 1 375 ? 10.844 36.969 6.238 1 98.12 375 LYS B O 1
ATOM 6071 N N . LEU B 1 376 ? 10.492 35.906 8.195 1 98.19 376 LEU B N 1
ATOM 6072 C CA . LEU B 1 376 ? 9.078 36.25 8.25 1 98.19 376 LEU B CA 1
ATOM 6073 C C . LEU B 1 376 ? 8.906 37.781 8.32 1 98.19 376 LEU B C 1
ATOM 6075 O O . LEU B 1 376 ? 8.172 38.344 7.516 1 98.19 376 LEU B O 1
ATOM 6079 N N . TYR B 1 377 ? 9.594 38.375 9.195 1 97.31 377 TYR B N 1
ATOM 6080 C CA . TYR B 1 377 ? 9.438 39.812 9.406 1 97.31 377 TYR B CA 1
ATOM 6081 C C . TYR B 1 377 ? 9.938 40.594 8.203 1 97.31 377 TYR B C 1
ATOM 6083 O O . TYR B 1 377 ? 9.312 41.594 7.797 1 97.31 377 TYR B O 1
ATOM 6091 N N . LYS B 1 378 ? 11.023 40.125 7.645 1 97.56 378 LYS B N 1
ATOM 6092 C CA . LYS B 1 378 ? 11.523 40.75 6.434 1 97.56 378 LYS B CA 1
ATOM 6093 C C . LYS B 1 378 ? 10.477 40.75 5.328 1 97.56 378 LYS B C 1
ATOM 6095 O O . LYS B 1 378 ? 10.188 41.781 4.734 1 97.56 378 LYS B O 1
ATOM 6100 N N . VAL B 1 379 ? 9.883 39.625 5.055 1 98 379 VAL B N 1
ATOM 6101 C CA . VAL B 1 379 ? 8.945 39.5 3.943 1 98 379 VAL B CA 1
ATOM 6102 C C . VAL B 1 379 ? 7.66 40.25 4.246 1 98 379 VAL B C 1
ATOM 6104 O O . VAL B 1 379 ? 7.148 40.969 3.393 1 98 379 VAL B O 1
ATOM 6107 N N . PHE B 1 380 ? 7.148 40.156 5.477 1 97.12 380 PHE B N 1
ATOM 6108 C CA . PHE B 1 380 ? 5.875 40.75 5.816 1 97.12 380 PHE B CA 1
ATOM 6109 C C . PHE B 1 380 ? 5.996 42.281 5.812 1 97.12 380 PHE B C 1
ATOM 6111 O O . PHE B 1 380 ? 5.031 43 5.508 1 97.12 380 PHE B O 1
ATOM 6118 N N . SER B 1 381 ? 7.117 42.812 6.094 1 95.38 381 SER B N 1
ATOM 6119 C CA . SER B 1 381 ? 7.316 44.25 6.168 1 95.38 381 SER B CA 1
ATOM 6120 C C . SER B 1 381 ? 7.211 44.875 4.789 1 95.38 381 SER B C 1
ATOM 6122 O O . SER B 1 381 ? 7.055 46.094 4.68 1 95.38 381 SER B O 1
ATOM 6124 N N . GLU B 1 382 ? 7.254 44.125 3.84 1 95.19 382 GLU B N 1
ATOM 6125 C CA . GLU B 1 382 ? 7.18 44.625 2.473 1 95.19 382 GLU B CA 1
ATOM 6126 C C . GLU B 1 382 ? 5.734 44.875 2.053 1 95.19 382 GLU B C 1
ATOM 6128 O O . GLU B 1 382 ? 5.484 45.469 1.01 1 95.19 382 GLU B O 1
ATOM 6133 N N . TYR B 1 383 ? 4.891 44.469 2.73 1 93.31 383 TYR B N 1
ATOM 6134 C CA . TYR B 1 383 ? 3.479 44.594 2.379 1 93.31 383 TYR B CA 1
ATOM 6135 C C . TYR B 1 383 ? 2.73 45.469 3.383 1 93.31 383 TYR B C 1
ATOM 6137 O O . TYR B 1 383 ? 1.796 46.188 3.02 1 93.31 383 TYR B O 1
#

pLDDT: mean 97.19, std 6.02, range [30.36, 99.0]

Solvent-accessible surface area (backbone atoms only — not comparable to full-atom values): 38067 Å² total; per-residue (Å²): 128,83,75,75,74,70,71,46,52,31,48,52,64,85,75,54,68,69,32,38,49,40,30,43,54,34,62,73,45,96,42,38,35,92,28,66,40,41,56,51,36,18,50,51,52,11,54,72,26,58,23,75,37,37,50,65,16,35,17,39,43,48,23,48,32,32,49,42,50,41,74,60,59,33,68,73,33,26,32,37,29,45,32,58,38,68,60,48,74,59,46,31,43,47,76,42,46,26,43,78,43,71,30,37,33,34,86,57,53,52,21,57,26,60,92,62,56,79,77,40,89,58,27,48,36,35,37,53,45,19,39,44,3,30,41,52,68,53,66,61,44,35,54,55,26,59,76,35,70,26,44,32,38,38,39,24,49,32,14,68,81,7,23,46,75,89,35,40,50,46,38,49,88,66,32,61,31,25,32,35,32,15,37,42,51,32,80,41,34,28,39,48,15,12,27,33,26,26,76,45,67,67,44,52,54,41,34,56,24,32,32,47,41,13,44,37,80,60,90,67,92,64,85,73,78,36,95,77,50,68,39,31,66,42,94,33,40,70,31,62,46,32,15,44,32,24,27,25,30,48,47,35,55,78,44,35,67,60,36,37,51,38,24,48,53,51,50,51,50,50,52,63,73,49,56,88,46,90,59,43,44,72,60,53,72,38,92,60,32,40,56,20,39,42,41,45,51,33,33,38,31,75,89,45,28,84,41,39,48,59,51,53,54,50,40,40,74,71,22,37,35,56,45,65,87,31,68,47,39,49,72,25,55,40,38,35,75,72,67,43,55,90,74,77,37,55,51,43,56,53,47,45,53,22,43,38,24,38,64,28,44,53,80,68,46,72,67,52,52,50,50,50,52,51,50,50,51,57,59,58,71,74,108,128,83,76,74,75,69,70,44,52,30,51,53,64,86,74,53,68,69,32,40,51,40,30,42,53,35,61,74,45,95,41,40,36,90,29,67,40,41,54,50,35,18,48,50,53,11,54,72,27,58,23,75,38,37,49,65,17,35,18,39,42,48,22,46,32,32,50,42,49,40,73,62,59,33,68,73,34,26,32,39,30,45,33,57,37,68,59,46,74,59,47,30,41,48,76,44,46,26,42,78,44,71,28,37,33,33,85,58,52,51,21,55,28,60,93,61,56,80,76,40,88,60,27,49,36,37,37,53,46,19,40,44,3,29,40,52,67,53,68,62,44,34,55,54,26,59,77,34,69,26,44,33,39,37,39,25,49,32,14,67,82,8,22,46,76,88,37,41,48,49,38,48,87,66,31,61,32,26,31,34,30,15,36,42,53,33,78,40,34,28,38,47,14,13,27,33,26,27,76,46,66,67,44,52,53,40,33,55,24,32,33,47,41,12,42,40,80,59,90,66,92,65,86,73,78,38,94,78,49,67,38,32,67,42,95,34,39,70,32,62,45,32,15,45,32,24,27,24,32,47,49,36,55,77,45,34,67,59,36,37,52,40,24,48,51,49,49,52,51,48,51,63,72,49,56,88,46,90,58,43,44,73,59,54,72,38,91,60,32,41,55,20,39,45,41,45,50,33,32,38,32,75,89,44,28,85,42,39,48,60,50,53,54,50,39,41,75,70,21,37,36,56,43,63,88,31,69,47,37,47,73,24,56,40,36,36,74,73,67,43,56,88,74,76,36,56,51,42,55,52,47,46,53,22,42,38,25,37,65,29,44,53,80,67,47,73,67,52,52,51,51,50,52,51,52,51,53,57,58,57,69,73,109

Radius of gyration: 27.24 Å; Cα contacts (8 Å, |Δi|>4): 1790; chains: 2; bounding box: 62×90×63 Å

Organism: Methanobrevibacter smithii (strain ATCC 35061 / DSM 861 / OCM 144 / PS) (NCBI:txid420247)

Foldseek 3Di:
DPPPFAFFAQFFFDDDPLLVVLLVVCVPDPFFFPDDLQVVLQCVLCVLQQFDTKHKFQALLQQLLLLCVLLPQAAAAEEEEALLADLSNQVSSVVRNYHYYHAFADLQARWGDLVRDDAALRHAEYETECPLQFDDPLVSNLVVCVVNVHFYEYERQAHQVKDFLRGGPQSAPRHAKYKYWAPRRHLHHLVHMMMIGGRDVSSNVSSVCQQCQNKDPPPDPDDAPDPVDIDRPDRHDNGTDTSSSSSSSVSSVVCSNLFQVLLVVLVVVLCVLCPPPPFWAWRDHDPRMGGSRSWTKIFGDPVCLVVCVVLCVQLVVSNWNKDFRDDRNCPDPVNVVVPRDPPSHVSSVNRRSTMITTHTTNPQDPVNSVSSSVSNCVSRVVD/DPPPFAFFAQFFFDDDPLLVVLLVVCVPDPFFFPDDLQVVLQCVLCVLQQFDTKHKFQALLQQLLLLCVLLPQAAAAEEEEALLADLSNQVSSVVRNYHYYHAFADLQARWGDLVRDDDALRHAEYETECPLQFDDPLVSNLVVCVVNVHFYEYERQAHQVKDFLRGGPQSAPRHAKYKYWAPRRHLHHLVHMMMIGGRDVSSNVSSVCQQCQNKDPPPDPDDAPDPVDIDRPDRHDNGTDTSSSSSSSVSSVVCSNLFQVLLVVLVVVLCVLCPPPPFWAWRDHDPRMGGSRSWTKTFGDPVCLVVCVVLCVQLVVNNWNKDFRDDRNCPDPVNVVVPRDPPSHVSSVNRRSTMITTHTTNPQDPVNSVSSSVSNCVSRVVD

Nearest PDB structures (foldseek):
  6ewr-assembly1_B  TM=9.371E-01  e=1.007E-38  Streptococcus pneumoniae TIGR4
  6ewr-assembly1_A  TM=9.425E-01  e=1.715E-38  Streptococcus pneumoniae TIGR4
  4zah-assembly1_B  TM=9.260E-01  e=3.960E-34  Escherichia coli K-12
  6blg-assembly1_A  TM=9.008E-01  e=5.322E-34  Klebsiella pneumoniae subsp. pneumoniae MGH 78578
  5w70-assembly1_B  TM=8.720E-01  e=1.648E-30  Streptomyces ribosidificus